Protein AF-0000000069873516 (afdb_homodimer)

Radius of gyration: 24.16 Å; Cα contacts (8 Å, |Δi|>4): 1094; chains: 2; bounding box: 51×78×60 Å

Foldseek 3Di:
DFFQKFKAWQAQDLQLQDPAFQLQFLTKIKIFTDPVNLDQVVCVPVQVFFKKKWKFFPVVAQPVAADQWAQDVLVVRPDIDGPVLDQDQRHRGRIHIHIWTFPDWDQDPPRHIMTMIGRDRDHGGTGTDDMGGDDCVPHPDPVDDNPSVPDDQQFAAEDDDPVQCPVDDPSQVSSSRSSVRSPSDDSPDDDQPDWDWGRTNQWIWIWGDDDRYIYTDDIGGHPPPPPD/DFFQKFKAWQAQDLQLQDPAFQLQFLTKMKIFTDPVNLDQVVCVPVQVFFKKKWKFFPVVAQPVAADQWAQDVLVVRPDIDGPVLDQDQRHRGRIHIHIWTFPDWDQDPPRHIMTMIGRDRDHGGTGTDDMGGDDCVPHPDPVDDNPSVPDDQQFAAEDEDPVQCPVDDPSQVSSSRSSVRSPSDDPPDDDQPDWDWGRTNQWIWIWGDDDRYIYTDDIGGHDPPPPD

Nearest PDB structures (foldseek):
  7btu-assembly1_A  TM=8.740E-01  e=2.688E-20  Pseudomonas aeruginosa
  7btz-assembly1_B  TM=8.803E-01  e=1.638E-19  Pseudomonas aeruginosa
  7btz-assembly1_A  TM=8.691E-01  e=1.224E-19  Pseudomonas aeruginosa
  7bu1-assembly1_A  TM=8.736E-01  e=2.324E-19  Pseudomonas aeruginosa
  7btu-assembly1_B  TM=8.545E-01  e=1.154E-19  Pseudomonas aeruginosa

Secondary structure (DSSP, 8-state):
---SEEEEES-SSSTT--SSTTSSTT-EEEEEE-GGG--GGGGTTGGGBSEEEEEEE-GGGTTS---SEE--GGGTT-S-EEGGGS--S-SSS-EEEEEEEEEEEEEETTTEEEEEEES----TT-EEEEEEE--HHHH--TT--BGGGGSPPP--EEE--HHHHTTS-HHHHHHHHHHHHT--S-TT---TTPPEEEEETTEEEEEEEETTEEEEEEEEE-------/---SEEEEES-SSSTT--SSTTSSTT-EEEEEE-GGG--GGGGTTGGGBSEEEEEEE-GGGTTS---SEE--GGGTT-S-EEGGGS--S-SSS-EEEEEEEEEEEEEETTTEEEEEEES----TT-EEEEEEE--HHHH--TT--BGGGGSPPP--EEE--HHHHTTS-HHHHHHHHHHHHT--S-TT---TTPPEEEEETTEEEEEEEETTEEEEEEEEE---TT--

Structure (mmCIF, N/CA/C/O backbone):
data_AF-0000000069873516-model_v1
#
loop_
_entity.id
_entity.type
_entity.pdbx_description
1 polymer 'TsaA-like domain-containing protein'
#
loop_
_atom_site.group_PDB
_atom_site.id
_atom_site.type_symbol
_atom_site.label_atom_id
_atom_site.label_alt_id
_atom_site.label_comp_id
_atom_site.label_asym_id
_atom_site.label_entity_id
_atom_site.label_seq_id
_atom_site.pdbx_PDB_ins_code
_atom_site.Cartn_x
_atom_site.Cartn_y
_atom_site.Cartn_z
_atom_site.occupancy
_atom_site.B_iso_or_equiv
_atom_site.auth_seq_id
_atom_site.auth_comp_id
_atom_site.auth_asym_id
_atom_site.auth_atom_id
_atom_site.pdbx_PDB_model_num
ATOM 1 N N . MET A 1 1 ? 0.458 7.129 -16.547 1 89.19 1 MET A N 1
ATOM 2 C CA . MET A 1 1 ? 1.347 6.223 -15.836 1 89.19 1 MET A CA 1
ATOM 3 C C . MET A 1 1 ? 1.751 5.043 -16.719 1 89.19 1 MET A C 1
ATOM 5 O O . MET A 1 1 ? 0.967 4.59 -17.547 1 89.19 1 MET A O 1
ATOM 9 N N . GLN A 1 2 ? 2.941 4.578 -16.578 1 93.62 2 GLN A N 1
ATOM 10 C CA . GLN A 1 2 ? 3.461 3.477 -17.375 1 93.62 2 GLN A CA 1
ATOM 11 C C . GLN A 1 2 ? 4.059 2.385 -16.5 1 93.62 2 GLN A C 1
ATOM 13 O O . GLN A 1 2 ? 4.562 2.668 -15.406 1 93.62 2 GLN A O 1
ATOM 18 N N . PRO A 1 3 ? 3.973 1.146 -17 1 97.5 3 PRO A N 1
ATOM 19 C CA . PRO A 1 3 ? 4.613 0.086 -16.219 1 97.5 3 PRO A CA 1
ATOM 20 C C . PRO A 1 3 ? 6.125 0.277 -16.094 1 97.5 3 PRO A C 1
ATOM 22 O O . PRO A 1 3 ? 6.793 0.597 -17.078 1 97.5 3 PRO A O 1
ATOM 25 N N . VAL A 1 4 ? 6.668 0.132 -14.969 1 98.44 4 VAL A N 1
ATOM 26 C CA . VAL A 1 4 ? 8.109 0.237 -14.773 1 98.44 4 VAL A CA 1
ATOM 27 C C . VAL A 1 4 ? 8.742 -1.152 -14.812 1 98.44 4 VAL A C 1
ATOM 29 O O . VAL A 1 4 ? 9.961 -1.284 -14.953 1 98.44 4 VAL A O 1
ATOM 32 N N . ALA A 1 5 ? 7.941 -2.152 -14.617 1 98.69 5 ALA A N 1
ATOM 33 C CA . ALA A 1 5 ? 8.383 -3.543 -14.578 1 98.69 5 ALA A CA 1
ATOM 34 C C . ALA A 1 5 ? 7.234 -4.496 -14.883 1 98.69 5 ALA A C 1
ATOM 36 O O . ALA A 1 5 ? 6.086 -4.066 -15.031 1 98.69 5 ALA A O 1
ATOM 37 N N . ARG A 1 6 ? 7.566 -5.746 -14.992 1 98.31 6 ARG A N 1
ATOM 38 C CA . ARG A 1 6 ? 6.613 -6.848 -15.078 1 98.31 6 ARG A CA 1
ATOM 39 C C . ARG A 1 6 ? 7.055 -8.023 -14.211 1 98.31 6 ARG A C 1
ATOM 41 O O . ARG A 1 6 ? 8.25 -8.227 -13.992 1 98.31 6 ARG A O 1
ATOM 48 N N . VAL A 1 7 ? 6.082 -8.75 -13.781 1 98.06 7 VAL A N 1
ATOM 49 C CA . VAL A 1 7 ? 6.422 -9.906 -12.953 1 98.06 7 VAL A CA 1
ATOM 50 C C . VAL A 1 7 ? 6.191 -11.195 -13.734 1 98.06 7 VAL A C 1
ATOM 52 O O . VAL A 1 7 ? 5.262 -11.281 -14.539 1 98.06 7 VAL A O 1
ATOM 55 N N . SER A 1 8 ? 7.066 -12.109 -13.555 1 97.38 8 SER A N 1
ATOM 56 C CA . SER A 1 8 ? 6.844 -13.516 -13.891 1 97.38 8 SER A CA 1
ATOM 57 C C . SER A 1 8 ? 6.539 -14.336 -12.641 1 97.38 8 SER A C 1
ATOM 59 O O . SER A 1 8 ? 7.355 -14.398 -11.719 1 97.38 8 SER A O 1
ATOM 61 N N . THR A 1 9 ? 5.387 -14.922 -12.555 1 97 9 THR A N 1
ATOM 62 C CA . THR A 1 9 ? 4.977 -15.633 -11.344 1 97 9 THR A CA 1
ATOM 63 C C . THR A 1 9 ? 4.637 -17.094 -11.664 1 97 9 THR A C 1
ATOM 65 O O . THR A 1 9 ? 4.648 -17.5 -12.828 1 97 9 THR A O 1
ATOM 68 N N . CYS A 1 10 ? 4.363 -17.844 -10.648 1 96 10 CYS A N 1
ATOM 69 C CA . CYS A 1 10 ? 4 -19.25 -10.766 1 96 10 CYS A CA 1
ATOM 70 C C . CYS A 1 10 ? 2.529 -19.406 -11.125 1 96 10 CYS A C 1
ATOM 72 O O . CYS A 1 10 ? 2.039 -20.516 -11.289 1 96 10 CYS A O 1
ATOM 74 N N . TYR A 1 11 ? 1.81 -18.266 -11.32 1 96.38 11 TYR A N 1
ATOM 75 C CA . TYR A 1 11 ? 0.386 -18.281 -11.633 1 96.38 11 TYR A CA 1
ATOM 76 C C . TYR A 1 11 ? 0.132 -17.75 -13.039 1 96.38 11 TYR A C 1
ATOM 78 O O . TYR A 1 11 ? 0.018 -16.531 -13.234 1 96.38 11 TYR A O 1
ATOM 86 N N . PRO A 1 12 ? -0.079 -18.578 -14.008 1 93.88 12 PRO A N 1
ATOM 87 C CA . PRO A 1 12 ? -0.317 -18.109 -15.375 1 93.88 12 PRO A CA 1
ATOM 88 C C . PRO A 1 12 ? -1.67 -17.422 -15.539 1 93.88 12 PRO A C 1
ATOM 90 O O . PRO A 1 12 ? -1.857 -16.625 -16.469 1 93.88 12 PRO A O 1
ATOM 93 N N . ASP A 1 13 ? -2.578 -17.781 -14.68 1 90.12 13 ASP A N 1
ATOM 94 C CA . ASP A 1 13 ? -3.887 -17.125 -14.695 1 90.12 13 ASP A CA 1
ATOM 95 C C . ASP A 1 13 ? -4.449 -17 -13.281 1 90.12 13 ASP A C 1
ATOM 97 O O . ASP A 1 13 ? -3.799 -17.375 -12.312 1 90.12 13 ASP A O 1
ATOM 101 N N . LYS A 1 14 ? -5.605 -16.406 -13.234 1 89.69 14 LYS A N 1
ATOM 102 C CA . LYS A 1 14 ? -6.188 -16.047 -11.945 1 89.69 14 LYS A CA 1
ATOM 103 C C . LYS A 1 14 ? -6.66 -17.281 -11.188 1 89.69 14 LYS A C 1
ATOM 105 O O . LYS A 1 14 ? -6.879 -17.234 -9.977 1 89.69 14 LYS A O 1
ATOM 110 N N . PHE A 1 15 ? -6.773 -18.391 -12.008 1 88.5 15 PHE A N 1
ATOM 111 C CA . PHE A 1 15 ? -7.219 -19.625 -11.359 1 88.5 15 PHE A CA 1
ATOM 112 C C . PHE A 1 15 ? -6.113 -20.188 -10.477 1 88.5 15 PHE A C 1
ATOM 114 O O . PHE A 1 15 ? -5.035 -20.531 -10.969 1 88.5 15 PHE A O 1
ATOM 121 N N . GLY A 1 16 ? -6.137 -20.047 -9.211 1 91.12 16 GLY A N 1
ATOM 122 C CA . GLY A 1 16 ? -5.168 -20.562 -8.25 1 91.12 16 GLY A CA 1
ATOM 123 C C . GLY A 1 16 ? -4.438 -19.453 -7.5 1 91.12 16 GLY A C 1
ATOM 124 O O . GLY A 1 16 ? -3.852 -19.703 -6.445 1 91.12 16 GLY A O 1
ATOM 125 N N . ALA A 1 17 ? -4.312 -18.25 -8.242 1 94.38 17 ALA A N 1
ATOM 126 C CA . ALA A 1 17 ? -3.629 -17.141 -7.566 1 94.38 17 ALA A CA 1
ATOM 127 C C . ALA A 1 17 ? -4.312 -16.812 -6.246 1 94.38 17 ALA A C 1
ATOM 129 O O . ALA A 1 17 ? -5.539 -16.703 -6.184 1 94.38 17 ALA A O 1
ATOM 130 N N . PRO A 1 18 ? -3.498 -16.734 -5.184 1 95.5 18 PRO A N 1
ATOM 131 C CA . PRO A 1 18 ? -4.109 -16.375 -3.9 1 95.5 18 PRO A CA 1
ATOM 132 C C . PRO A 1 18 ? -4.801 -15.016 -3.934 1 95.5 18 PRO A C 1
ATOM 134 O O . PRO A 1 18 ? -4.402 -14.133 -4.695 1 95.5 18 PRO A O 1
ATOM 137 N N . ARG A 1 19 ? -5.727 -14.828 -3.094 1 92.69 19 ARG A N 1
ATOM 138 C CA . ARG A 1 19 ? -6.523 -13.609 -3.059 1 92.69 19 ARG A CA 1
ATOM 139 C C . ARG A 1 19 ? -5.746 -12.469 -2.41 1 92.69 19 ARG A C 1
ATOM 141 O O . ARG A 1 19 ? -6.078 -11.297 -2.602 1 92.69 19 ARG A O 1
ATOM 148 N N . GLN A 1 20 ? -4.777 -12.836 -1.62 1 95.19 20 GLN A N 1
ATOM 149 C CA . GLN A 1 20 ? -3.93 -11.859 -0.945 1 95.19 20 GLN A CA 1
ATOM 150 C C . GLN A 1 20 ? -2.475 -12.32 -0.911 1 95.19 20 GLN A C 1
ATOM 152 O O . GLN A 1 20 ? -2.201 -13.516 -0.828 1 95.19 20 GLN A O 1
ATOM 157 N N . SER A 1 21 ? -1.605 -11.352 -0.988 1 97.69 21 SER A N 1
ATOM 158 C CA . SER A 1 21 ? -0.192 -11.672 -0.816 1 97.69 21 SER A CA 1
ATOM 159 C C . SER A 1 21 ? 0.072 -12.289 0.556 1 97.69 21 SER A C 1
ATOM 161 O O . SER A 1 21 ? -0.651 -12.008 1.515 1 97.69 21 SER A O 1
ATOM 163 N N . GLY A 1 22 ? 1.034 -13.164 0.625 1 96.75 22 GLY A N 1
ATOM 164 C CA . GLY A 1 22 ? 1.428 -13.766 1.888 1 96.75 22 GLY A CA 1
ATOM 165 C C . GLY A 1 22 ? 0.67 -15.047 2.201 1 96.75 22 GLY A C 1
ATOM 166 O O . GLY A 1 22 ? 1.095 -15.828 3.051 1 96.75 22 GLY A O 1
ATOM 167 N N . LEU A 1 23 ? -0.497 -15.312 1.565 1 96.62 23 LEU A N 1
ATOM 168 C CA . LEU A 1 23 ? -1.292 -16.5 1.845 1 96.62 23 LEU A CA 1
ATOM 169 C C . LEU A 1 23 ? -0.544 -17.766 1.428 1 96.62 23 LEU A C 1
ATOM 171 O O . LEU A 1 23 ? -0.764 -18.828 1.995 1 96.62 23 LEU A O 1
ATOM 175 N N . VAL A 1 24 ? 0.243 -17.656 0.418 1 97.81 24 VAL A N 1
ATOM 176 C CA . VAL A 1 24 ? 1.123 -18.719 -0.047 1 97.81 24 VAL A CA 1
ATOM 177 C C . VAL A 1 24 ? 2.576 -18.25 0.013 1 97.81 24 VAL A C 1
ATOM 179 O O . VAL A 1 24 ? 3.121 -17.766 -0.982 1 97.81 24 VAL A O 1
ATOM 182 N N . PRO A 1 25 ? 3.213 -18.484 1.081 1 97.56 25 PRO A N 1
ATOM 183 C CA . PRO A 1 25 ? 4.531 -17.891 1.334 1 97.56 25 PRO A CA 1
ATOM 184 C C . PRO A 1 25 ? 5.57 -18.312 0.293 1 97.56 25 PRO A C 1
ATOM 186 O O . PRO A 1 25 ? 6.449 -17.516 -0.056 1 97.56 25 PRO A O 1
ATOM 189 N N . ASP A 1 26 ? 5.418 -19.469 -0.273 1 97.69 26 ASP A N 1
ATOM 190 C CA . ASP A 1 26 ? 6.453 -19.984 -1.165 1 97.69 26 ASP A CA 1
ATOM 191 C C . ASP A 1 26 ? 6.109 -19.703 -2.627 1 97.69 26 ASP A C 1
ATOM 193 O O . ASP A 1 26 ? 6.809 -20.172 -3.533 1 97.69 26 ASP A O 1
ATOM 197 N N . ALA A 1 27 ? 5.02 -18.969 -2.871 1 97.56 27 ALA A N 1
ATOM 198 C CA . ALA A 1 27 ? 4.734 -18.531 -4.234 1 97.56 27 ALA A CA 1
ATOM 199 C C . ALA A 1 27 ? 5.785 -17.547 -4.727 1 97.56 27 ALA A C 1
ATOM 201 O O . ALA A 1 27 ? 5.898 -16.438 -4.195 1 97.56 27 ALA A O 1
ATOM 202 N N . ARG A 1 28 ? 6.469 -17.906 -5.734 1 96.44 28 ARG A N 1
ATOM 203 C CA . ARG A 1 28 ? 7.633 -17.141 -6.168 1 96.44 28 ARG A CA 1
ATOM 204 C C . ARG A 1 28 ? 7.305 -16.266 -7.379 1 96.44 28 ARG A C 1
ATOM 206 O O . ARG A 1 28 ? 6.355 -16.562 -8.109 1 96.44 28 ARG A O 1
ATOM 213 N N . ALA A 1 29 ? 8.109 -15.242 -7.543 1 97.81 29 ALA A N 1
ATOM 214 C CA . ALA A 1 29 ? 8.039 -14.375 -8.719 1 97.81 29 ALA A CA 1
ATOM 215 C C . ALA A 1 29 ? 9.391 -13.727 -9 1 97.81 29 ALA A C 1
ATOM 217 O O . ALA A 1 29 ? 10.234 -13.617 -8.109 1 97.81 29 ALA A O 1
ATOM 218 N N . ARG A 1 30 ? 9.594 -13.438 -10.211 1 98.31 30 ARG A N 1
ATOM 219 C CA . ARG A 1 30 ? 10.672 -12.57 -10.664 1 98.31 30 ARG A CA 1
ATOM 220 C C . ARG A 1 30 ? 10.125 -11.266 -11.242 1 98.31 30 ARG A C 1
ATOM 222 O O . ARG A 1 30 ? 9.227 -11.289 -12.094 1 98.31 30 ARG A O 1
ATOM 229 N N . LEU A 1 31 ? 10.609 -10.203 -10.742 1 98.81 31 LEU A N 1
ATOM 230 C CA . LEU A 1 31 ? 10.227 -8.898 -11.258 1 98.81 31 LEU A CA 1
ATOM 231 C C . LEU A 1 31 ? 11.352 -8.305 -12.109 1 98.81 31 LEU A C 1
ATOM 233 O O . LEU A 1 31 ? 12.461 -8.109 -11.625 1 98.81 31 LEU A O 1
ATOM 237 N N . VAL A 1 32 ? 11.055 -8.055 -13.375 1 98.69 32 VAL A N 1
ATOM 238 C CA . VAL A 1 32 ? 12.031 -7.523 -14.328 1 98.69 32 VAL A CA 1
ATOM 239 C C . VAL A 1 32 ? 11.609 -6.125 -14.766 1 98.69 32 VAL A C 1
ATOM 241 O O . VAL A 1 32 ? 10.469 -5.922 -15.203 1 98.69 32 VAL A O 1
ATOM 244 N N . PHE A 1 33 ? 12.531 -5.191 -14.656 1 98.75 33 PHE A N 1
ATOM 245 C CA . PHE A 1 33 ? 12.242 -3.805 -14.992 1 98.75 33 PHE A CA 1
ATOM 246 C C . PHE A 1 33 ? 12.164 -3.623 -16.5 1 98.75 33 PHE A C 1
ATOM 248 O O . PHE A 1 33 ? 12.891 -4.281 -17.25 1 98.75 33 PHE A O 1
ATOM 255 N N . GLU A 1 34 ? 11.281 -2.76 -16.969 1 98.19 34 GLU A N 1
ATOM 256 C CA . GLU A 1 34 ? 11.273 -2.34 -18.375 1 98.19 34 GLU A CA 1
ATOM 257 C C . GLU A 1 34 ? 12.57 -1.635 -18.75 1 98.19 34 GLU A C 1
ATOM 259 O O . GLU A 1 34 ? 13.219 -1.023 -17.906 1 98.19 34 GLU A O 1
ATOM 264 N N . PRO A 1 35 ? 12.914 -1.622 -19.953 1 97.31 35 PRO A N 1
ATOM 265 C CA . PRO A 1 35 ? 14.234 -1.162 -20.391 1 97.31 35 PRO A CA 1
ATOM 266 C C . PRO A 1 35 ? 14.57 0.235 -19.875 1 97.31 35 PRO A C 1
ATOM 268 O O . PRO A 1 35 ? 15.672 0.458 -19.375 1 97.31 35 PRO A O 1
ATOM 271 N N . PRO A 1 36 ? 13.711 1.243 -19.906 1 96.44 36 PRO A N 1
ATOM 272 C CA . PRO A 1 36 ? 14.078 2.586 -19.453 1 96.44 36 PRO A CA 1
ATOM 273 C C . PRO A 1 36 ? 14.391 2.639 -17.969 1 96.44 36 PRO A C 1
ATOM 275 O O . PRO A 1 36 ? 14.984 3.607 -17.484 1 96.44 36 PRO A O 1
ATOM 278 N N . PHE A 1 37 ? 14.055 1.57 -17.281 1 97.56 37 PHE A N 1
ATOM 279 C CA . PHE A 1 37 ? 14.148 1.637 -15.82 1 97.56 37 PHE A CA 1
ATOM 280 C C . PHE A 1 37 ? 15.156 0.623 -15.289 1 97.56 37 PHE A C 1
ATOM 282 O O . PHE A 1 37 ? 15.219 0.375 -14.086 1 97.56 37 PHE A O 1
ATOM 289 N N . ARG A 1 38 ? 15.875 0.052 -16.203 1 97.38 38 ARG A N 1
ATOM 290 C CA . ARG A 1 38 ? 16.891 -0.929 -15.836 1 97.38 38 ARG A CA 1
ATOM 291 C C . ARG A 1 38 ? 18.156 -0.243 -15.344 1 97.38 38 ARG A C 1
ATOM 293 O O . ARG A 1 38 ? 19.234 -0.431 -15.914 1 97.38 38 ARG A O 1
ATOM 300 N N . HIS A 1 39 ? 18.094 0.495 -14.328 1 96 39 HIS A N 1
ATOM 301 C CA . HIS A 1 39 ? 19.219 1.19 -13.727 1 96 39 HIS A CA 1
ATOM 302 C C . HIS A 1 39 ? 19.609 0.555 -12.398 1 96 39 HIS A C 1
ATOM 304 O O . HIS A 1 39 ? 18.844 0.574 -11.438 1 96 39 HIS A O 1
ATOM 310 N N . PRO A 1 40 ? 20.812 0.064 -12.352 1 96.94 40 PRO A N 1
ATOM 311 C CA . PRO A 1 40 ? 21.219 -0.616 -11.117 1 96.94 40 PRO A CA 1
ATOM 312 C C . PRO A 1 40 ? 21.125 0.282 -9.883 1 96.94 40 PRO A C 1
ATOM 314 O O . PRO A 1 40 ? 20.797 -0.193 -8.797 1 96.94 40 PRO A O 1
ATOM 317 N N . ASP A 1 41 ? 21.375 1.518 -10.07 1 97.31 41 ASP A N 1
ATOM 318 C CA . ASP A 1 41 ? 21.359 2.439 -8.938 1 97.31 41 ASP A CA 1
ATOM 319 C C . ASP A 1 41 ? 19.938 2.646 -8.422 1 97.31 41 ASP A C 1
ATOM 321 O O . ASP A 1 41 ? 19.734 3.145 -7.312 1 97.31 41 ASP A O 1
ATOM 325 N N . ALA A 1 42 ? 18.922 2.361 -9.195 1 98.12 42 ALA A N 1
ATOM 326 C CA . ALA A 1 42 ? 17.531 2.59 -8.805 1 98.12 42 ALA A CA 1
ATOM 327 C C . ALA A 1 42 ? 17.109 1.632 -7.699 1 98.12 42 ALA A C 1
ATOM 329 O O . ALA A 1 42 ? 16.078 1.844 -7.047 1 98.12 42 ALA A O 1
ATOM 330 N N . VAL A 1 43 ? 17.906 0.572 -7.484 1 98.38 43 VAL A N 1
ATOM 331 C CA . VAL A 1 43 ? 17.531 -0.405 -6.465 1 98.38 43 VAL A CA 1
ATOM 332 C C . VAL A 1 43 ? 18.578 -0.402 -5.348 1 98.38 43 VAL A C 1
ATOM 334 O O . VAL A 1 43 ? 18.562 -1.27 -4.473 1 98.38 43 VAL A O 1
ATOM 337 N N . ARG A 1 44 ? 19.469 0.576 -5.41 1 97.12 44 ARG A N 1
ATOM 338 C CA . ARG A 1 44 ? 20.484 0.681 -4.371 1 97.12 44 ARG A CA 1
ATOM 339 C C . ARG A 1 44 ? 19.844 0.794 -2.99 1 97.12 44 ARG A C 1
ATOM 341 O O . ARG A 1 44 ? 19.031 1.689 -2.748 1 97.12 44 ARG A O 1
ATOM 348 N N . GLY A 1 45 ? 20.203 -0.166 -2.072 1 96 45 GLY A N 1
ATOM 349 C CA . GLY A 1 45 ? 19.688 -0.14 -0.712 1 96 45 GLY A CA 1
ATOM 350 C C . GLY A 1 45 ? 18.469 -1.022 -0.52 1 96 45 GLY A C 1
ATOM 351 O O . GLY A 1 45 ? 18.062 -1.29 0.613 1 96 45 GLY A O 1
ATOM 352 N N . LEU A 1 46 ? 17.906 -1.514 -1.572 1 97.38 46 LEU A N 1
ATOM 353 C CA . LEU A 1 46 ? 16.672 -2.293 -1.526 1 97.38 46 LEU A CA 1
ATOM 354 C C . LEU A 1 46 ? 16.891 -3.594 -0.759 1 97.38 46 LEU A C 1
ATOM 356 O O . LEU A 1 46 ? 15.961 -4.098 -0.12 1 97.38 46 LEU A O 1
ATOM 360 N N . GLU A 1 47 ? 18.078 -4.09 -0.747 1 96.31 47 GLU A N 1
ATOM 361 C CA . GLU A 1 47 ? 18.406 -5.359 -0.102 1 96.31 47 GLU A CA 1
ATOM 362 C C . GLU A 1 47 ? 18.25 -5.266 1.414 1 96.31 47 GLU A C 1
ATOM 364 O O . GLU A 1 47 ? 18.188 -6.285 2.102 1 96.31 47 GLU A O 1
ATOM 369 N N . GLY A 1 48 ? 18.25 -4.109 1.929 1 96.06 48 GLY A N 1
ATOM 370 C CA . GLY A 1 48 ? 18.078 -3.926 3.363 1 96.06 48 GLY A CA 1
ATOM 371 C C . GLY A 1 48 ? 16.656 -4.164 3.832 1 96.06 48 GLY A C 1
ATOM 372 O O . GLY A 1 48 ? 16.406 -4.285 5.035 1 96.06 48 GLY A O 1
ATOM 373 N N . PHE A 1 49 ? 15.766 -4.301 2.92 1 98 49 PHE A N 1
ATOM 374 C CA . PHE A 1 49 ? 14.359 -4.504 3.238 1 98 49 PHE A CA 1
ATOM 375 C C . PHE A 1 49 ? 13.945 -5.945 2.975 1 98 49 PHE A C 1
ATOM 377 O O . PHE A 1 49 ? 14.359 -6.539 1.975 1 98 49 PHE A O 1
ATOM 384 N N . SER A 1 50 ? 13.156 -6.453 3.863 1 98.56 50 SER A N 1
ATOM 385 C CA . SER A 1 50 ? 12.719 -7.836 3.693 1 98.56 50 SER A CA 1
ATOM 386 C C . SER A 1 50 ? 11.445 -7.914 2.863 1 98.56 50 SER A C 1
ATOM 388 O O . SER A 1 50 ? 11.117 -8.969 2.309 1 98.56 50 SER A O 1
ATOM 390 N N . HIS A 1 51 ? 10.711 -6.809 2.85 1 98.75 51 HIS A N 1
ATOM 391 C CA . HIS A 1 51 ? 9.438 -6.801 2.131 1 98.75 51 HIS A CA 1
ATOM 392 C C . HIS A 1 51 ? 9.289 -5.535 1.294 1 98.75 51 HIS A C 1
ATOM 394 O O . HIS A 1 51 ? 9.906 -4.508 1.592 1 98.75 51 HIS A O 1
ATOM 400 N N . LEU A 1 52 ? 8.484 -5.637 0.264 1 98.75 52 LEU A N 1
ATOM 401 C CA . LEU A 1 52 ? 8.203 -4.551 -0.666 1 98.75 52 LEU A CA 1
ATOM 402 C C . LEU A 1 52 ? 6.699 -4.41 -0.902 1 98.75 52 LEU A C 1
ATOM 404 O O . LEU A 1 52 ? 5.965 -5.398 -0.842 1 98.75 52 LEU A O 1
ATOM 408 N N . TRP A 1 53 ? 6.336 -3.18 -1.156 1 98.88 53 TRP A N 1
ATOM 409 C CA . TRP A 1 53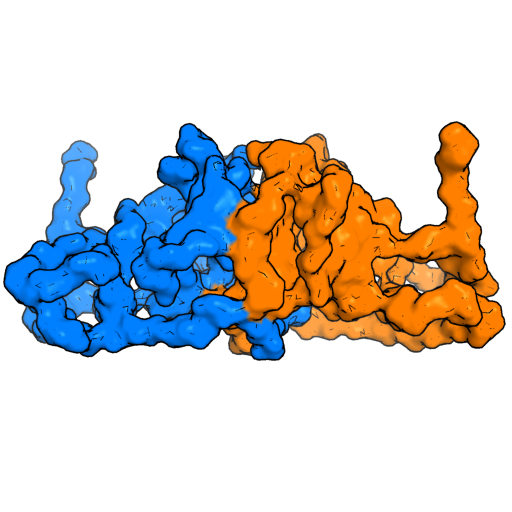 ? 5.035 -2.924 -1.768 1 98.88 53 TRP A CA 1
ATOM 410 C C . TRP A 1 53 ? 5.137 -2.938 -3.289 1 98.88 53 TRP A C 1
ATOM 412 O O . TRP A 1 53 ? 5.992 -2.264 -3.865 1 98.88 53 TRP A O 1
ATOM 422 N N . LEU A 1 54 ? 4.309 -3.682 -3.914 1 98.88 54 LEU A N 1
ATOM 423 C CA . LEU A 1 54 ? 4.09 -3.588 -5.355 1 98.88 54 LEU A CA 1
ATOM 424 C C . LEU A 1 54 ? 2.771 -2.887 -5.66 1 98.88 54 LEU A C 1
ATOM 426 O O . LEU A 1 54 ? 1.719 -3.285 -5.156 1 98.88 54 LEU A O 1
ATOM 430 N N . VAL A 1 55 ? 2.848 -1.813 -6.328 1 98.81 55 VAL A N 1
ATOM 431 C CA . VAL A 1 55 ? 1.679 -1.181 -6.93 1 98.81 55 VAL A CA 1
ATOM 432 C C . VAL A 1 55 ? 1.547 -1.621 -8.391 1 98.81 55 VAL A C 1
ATOM 434 O O . VAL A 1 55 ? 2.463 -1.419 -9.188 1 98.81 55 VAL A O 1
ATOM 437 N N . TRP A 1 56 ? 0.417 -2.201 -8.688 1 98.38 56 TRP A N 1
ATOM 438 C CA . TRP A 1 56 ? 0.347 -2.861 -9.992 1 98.38 56 TRP A CA 1
ATOM 439 C C . TRP A 1 56 ? -1.034 -2.689 -10.617 1 98.38 56 TRP A C 1
ATOM 441 O O . TRP A 1 56 ? -1.934 -2.113 -10 1 98.38 56 TRP A O 1
ATOM 451 N N . VAL A 1 57 ? -1.209 -3.152 -11.859 1 96.81 57 VAL A N 1
ATOM 452 C CA . VAL A 1 57 ? -2.436 -2.916 -12.617 1 96.81 57 VAL A CA 1
ATOM 453 C C . VAL A 1 57 ? -3.145 -4.242 -12.875 1 96.81 57 VAL A C 1
ATOM 455 O O . VAL A 1 57 ? -2.518 -5.219 -13.297 1 96.81 57 VAL A O 1
ATOM 458 N N . PHE A 1 58 ? -4.469 -4.215 -12.57 1 93.69 58 PHE A N 1
ATOM 459 C CA . PHE A 1 58 ? -5.297 -5.316 -13.039 1 93.69 58 PHE A CA 1
ATOM 460 C C . PHE A 1 58 ? -5.43 -5.289 -14.555 1 93.69 58 PHE A C 1
ATOM 462 O O . PHE A 1 58 ? -6.355 -4.676 -15.094 1 93.69 58 PHE A O 1
ATOM 469 N N . SER A 1 59 ? -4.539 -5.949 -15.242 1 83.56 59 SER A N 1
ATOM 470 C CA . SER A 1 59 ? -4.398 -5.809 -16.688 1 83.56 59 SER A CA 1
ATOM 471 C C . SER A 1 59 ? -5.664 -6.25 -17.406 1 83.56 59 SER A C 1
ATOM 473 O O . SER A 1 59 ? -6.004 -5.703 -18.469 1 83.56 59 SER A O 1
ATOM 475 N N . GLU A 1 60 ? -6.355 -7.16 -16.953 1 78.5 60 GLU A N 1
ATOM 476 C CA . GLU A 1 60 ? -7.535 -7.695 -17.625 1 78.5 60 GLU A CA 1
ATOM 477 C C . GLU A 1 60 ? -8.719 -6.746 -17.5 1 78.5 60 GLU A C 1
ATOM 479 O O . GLU A 1 60 ? -9.703 -6.867 -18.234 1 78.5 60 GLU A O 1
ATOM 484 N N . ASN A 1 61 ? -8.625 -5.676 -16.672 1 76.5 61 ASN A N 1
ATOM 485 C CA . ASN A 1 61 ? -9.789 -4.855 -16.359 1 76.5 61 ASN A CA 1
ATOM 486 C C . ASN A 1 61 ? -9.602 -3.414 -16.828 1 76.5 61 ASN A C 1
ATOM 488 O O . ASN A 1 61 ? -10.422 -2.549 -16.531 1 76.5 61 ASN A O 1
ATOM 492 N N . VAL A 1 62 ? -8.617 -3.066 -17.484 1 72.88 62 VAL A N 1
ATOM 493 C CA . VAL A 1 62 ? -8.273 -1.698 -17.859 1 72.88 62 VAL A CA 1
ATOM 494 C C . VAL A 1 62 ? -9.383 -1.107 -18.734 1 72.88 62 VAL A C 1
ATOM 496 O O . VAL A 1 62 ? -9.742 0.062 -18.578 1 72.88 62 VAL A O 1
ATOM 499 N N . ASP A 1 63 ? -10.07 -1.835 -19.469 1 76 63 ASP A N 1
ATOM 500 C CA . ASP A 1 63 ? -11.031 -1.267 -20.406 1 76 63 ASP A CA 1
ATOM 501 C C . ASP A 1 63 ? -12.461 -1.673 -20.062 1 76 63 ASP A C 1
ATOM 503 O O . ASP A 1 63 ? -13.383 -1.467 -20.844 1 76 63 ASP A O 1
ATOM 507 N N . LYS A 1 64 ? -12.695 -2.188 -18.891 1 79.25 64 LYS A N 1
ATOM 508 C CA . LYS A 1 64 ? -14.008 -2.746 -18.594 1 79.25 64 LYS A CA 1
ATOM 509 C C . LYS A 1 64 ? -14.828 -1.794 -17.719 1 79.25 64 LYS A C 1
ATOM 511 O O . LYS A 1 64 ? -15.984 -2.08 -17.391 1 79.25 64 LYS A O 1
ATOM 516 N N . GLY A 1 65 ? -14.336 -0.633 -17.5 1 83.75 65 GLY A N 1
ATOM 517 C CA . GLY A 1 65 ? -15.086 0.265 -16.625 1 83.75 65 GLY A CA 1
ATOM 518 C C . GLY A 1 65 ? -15.031 -0.129 -15.164 1 83.75 65 GLY A C 1
ATOM 519 O O . GLY A 1 65 ? -14.227 -0.982 -14.781 1 83.75 65 GLY A O 1
ATOM 520 N N . TRP A 1 66 ? -15.883 0.617 -14.273 1 90.75 66 TRP A N 1
ATOM 521 C CA . TRP A 1 66 ? -15.898 0.312 -12.852 1 90.75 66 TRP A CA 1
ATOM 522 C C . TRP A 1 66 ? -17.328 0.135 -12.344 1 90.75 66 TRP A C 1
ATOM 524 O O . TRP A 1 66 ? -18.281 0.52 -13.023 1 90.75 66 TRP A O 1
ATOM 534 N N . SER A 1 67 ? -17.547 -0.569 -11.32 1 93.25 67 SER A N 1
ATOM 535 C CA . SER A 1 67 ? -18.797 -0.736 -10.594 1 93.25 67 SER A CA 1
ATOM 536 C C . SER A 1 67 ? -18.672 -0.25 -9.156 1 93.25 67 SER A C 1
ATOM 538 O O . SER A 1 67 ? -17.656 -0.489 -8.5 1 93.25 67 SER A O 1
ATOM 540 N N . PRO A 1 68 ? -19.75 0.406 -8.664 1 96.12 68 PRO A N 1
ATOM 541 C CA . PRO A 1 68 ? -19.672 0.891 -7.285 1 96.12 68 PRO A CA 1
ATOM 542 C C . PRO A 1 68 ? -19.672 -0.241 -6.262 1 96.12 68 PRO A C 1
ATOM 544 O O . PRO A 1 68 ? -19.203 -0.061 -5.137 1 96.12 68 PRO A O 1
ATOM 547 N N . THR A 1 69 ? -20.25 -1.365 -6.723 1 96.81 69 THR A N 1
ATOM 548 C CA . THR A 1 69 ? -20.281 -2.49 -5.797 1 96.81 69 THR A CA 1
ATOM 549 C C . THR A 1 69 ? -19.781 -3.762 -6.469 1 96.81 69 THR A C 1
ATOM 551 O O . THR A 1 69 ? -19.734 -3.848 -7.699 1 96.81 69 THR A O 1
ATOM 554 N N . VAL A 1 70 ? -19.312 -4.645 -5.629 1 93.5 70 VAL A N 1
ATOM 555 C CA . VAL A 1 70 ? -18.844 -5.949 -6.066 1 93.5 70 VAL A CA 1
ATOM 556 C C . VAL A 1 70 ? -19.328 -7.031 -5.109 1 93.5 70 VAL A C 1
ATOM 558 O O . VAL A 1 70 ? -19.766 -6.727 -3.996 1 93.5 70 VAL A O 1
ATOM 561 N N . ARG A 1 71 ? -19.297 -8.211 -5.523 1 89.56 71 ARG A N 1
ATOM 562 C CA . ARG A 1 71 ? -19.656 -9.359 -4.691 1 89.56 71 ARG A CA 1
ATOM 563 C C . ARG A 1 71 ? -18.406 -10.125 -4.266 1 89.56 71 ARG A C 1
ATOM 565 O O . ARG A 1 71 ? -17.922 -10.992 -5 1 89.56 71 ARG A O 1
ATOM 572 N N . PRO A 1 72 ? -17.984 -9.797 -3.062 1 83.06 72 PRO A N 1
ATOM 573 C CA . PRO A 1 72 ? -16.781 -10.523 -2.615 1 83.06 72 PRO A CA 1
ATOM 574 C C . PRO A 1 72 ? -17.047 -12.008 -2.389 1 83.06 72 PRO A C 1
ATOM 576 O O . PRO A 1 72 ? -18.078 -12.375 -1.826 1 83.06 72 PRO A O 1
ATOM 579 N N . PRO A 1 73 ? -16.109 -12.844 -2.775 1 72.88 73 PRO A N 1
ATOM 580 C CA . PRO A 1 73 ? -16.266 -14.289 -2.592 1 72.88 73 PRO A CA 1
ATOM 581 C C . PRO A 1 73 ? -16.375 -14.688 -1.121 1 72.88 73 PRO A C 1
ATOM 583 O O . PRO A 1 73 ? -17.109 -15.617 -0.78 1 72.88 73 PRO A O 1
ATOM 586 N N . ARG A 1 74 ? -15.781 -14 -0.222 1 73 74 ARG A N 1
ATOM 587 C CA . ARG A 1 74 ? -15.742 -14.328 1.199 1 73 74 ARG A CA 1
ATOM 588 C C . ARG A 1 74 ? -17.141 -14.281 1.814 1 73 74 ARG A C 1
ATOM 590 O O . ARG A 1 74 ? -17.375 -14.891 2.859 1 73 74 ARG A O 1
ATOM 597 N N . LEU A 1 75 ? -17.938 -13.547 1.178 1 74.44 75 LEU A N 1
ATOM 598 C CA . LEU A 1 75 ? -19.281 -13.391 1.722 1 74.44 75 LEU A CA 1
ATOM 599 C C . LEU A 1 75 ? -20.281 -14.266 0.966 1 74.44 75 LEU A C 1
ATOM 601 O O . LEU A 1 75 ? -21.484 -14.016 1.017 1 74.44 75 LEU A O 1
ATOM 605 N N . GLY A 1 76 ? -19.859 -15.18 0.311 1 69.81 76 GLY A N 1
ATOM 606 C CA . GLY A 1 76 ? -20.719 -16.141 -0.364 1 69.81 76 GLY A CA 1
ATOM 607 C C . GLY A 1 76 ? -21.406 -15.562 -1.595 1 69.81 76 GLY A C 1
ATOM 608 O O . GLY A 1 76 ? -22.406 -16.094 -2.057 1 69.81 76 GLY A O 1
ATOM 609 N N . GLY A 1 77 ? -20.953 -14.469 -1.993 1 67.12 77 GLY A N 1
ATOM 610 C CA . GLY A 1 77 ? -21.438 -13.867 -3.229 1 67.12 77 GLY A CA 1
ATOM 611 C C . GLY A 1 77 ? -22.828 -13.273 -3.102 1 67.12 77 GLY A C 1
ATOM 612 O O . GLY A 1 77 ? -23.391 -12.773 -4.082 1 67.12 77 GLY A O 1
ATOM 613 N N . ASN A 1 78 ? -23.344 -13.211 -2.025 1 78.5 78 ASN A N 1
ATOM 614 C CA . ASN A 1 78 ? -24.719 -12.75 -1.9 1 78.5 78 ASN A CA 1
ATOM 615 C C . ASN A 1 78 ? -24.797 -11.312 -1.377 1 78.5 78 ASN A C 1
ATOM 617 O O . ASN A 1 78 ? -25.812 -10.641 -1.531 1 78.5 78 ASN A O 1
ATOM 621 N N . VAL A 1 79 ? -23.781 -10.914 -0.865 1 87.81 79 VAL A N 1
ATOM 622 C CA . VAL A 1 79 ? -23.75 -9.562 -0.313 1 87.81 79 VAL A CA 1
ATOM 623 C C . VAL A 1 79 ? -22.844 -8.68 -1.164 1 87.81 79 VAL A C 1
ATOM 625 O O . VAL A 1 79 ? -21.75 -9.094 -1.558 1 87.81 79 VAL A O 1
ATOM 628 N N . ARG A 1 80 ? -23.359 -7.551 -1.562 1 93.56 80 ARG A N 1
ATOM 629 C CA . ARG A 1 80 ? -22.578 -6.594 -2.342 1 93.56 80 ARG A CA 1
ATOM 630 C C . ARG A 1 80 ? -21.875 -5.582 -1.435 1 93.56 80 ARG A C 1
ATOM 632 O O . ARG A 1 80 ? -22.5 -5.031 -0.524 1 93.56 80 ARG A O 1
ATOM 639 N N . MET A 1 81 ? -20.688 -5.414 -1.635 1 95.81 81 MET A N 1
ATOM 640 C CA . MET A 1 81 ? -19.875 -4.445 -0.895 1 95.81 81 MET A CA 1
ATOM 641 C C . MET A 1 81 ? -19.344 -3.361 -1.822 1 95.81 81 MET A C 1
ATOM 643 O O . MET A 1 81 ? -19.234 -3.568 -3.033 1 95.81 81 MET A O 1
ATOM 647 N N . GLY A 1 82 ? -19.047 -2.209 -1.283 1 97.56 82 GLY A N 1
ATOM 648 C CA . GLY A 1 82 ? -18.5 -1.124 -2.08 1 97.56 82 GLY A CA 1
ATOM 649 C C . GLY A 1 82 ? -17.109 -1.432 -2.633 1 97.56 82 GLY A C 1
ATOM 650 O O . GLY A 1 82 ? -16.297 -2.068 -1.964 1 97.56 82 GLY A O 1
ATOM 651 N N . VAL A 1 83 ? -16.891 -0.909 -3.812 1 97.69 83 VAL A N 1
ATOM 652 C CA . VAL A 1 83 ? -15.617 -1.174 -4.484 1 97.69 83 VAL A CA 1
ATOM 653 C C . VAL A 1 83 ? -14.461 -0.646 -3.635 1 97.69 83 VAL A C 1
ATOM 655 O O . VAL A 1 83 ? -13.391 -1.26 -3.578 1 97.69 83 VAL A O 1
ATOM 658 N N . PHE A 1 84 ? -14.633 0.444 -2.84 1 98.25 84 PHE A N 1
ATOM 659 C CA . PHE A 1 84 ? -13.562 1.029 -2.041 1 98.25 84 PHE A CA 1
ATOM 660 C C . PHE A 1 84 ? -13.469 0.342 -0.685 1 98.25 84 PHE A C 1
ATOM 662 O O . PHE A 1 84 ? -12.523 0.59 0.075 1 98.25 84 PHE A O 1
ATOM 669 N N . ALA A 1 85 ? -14.438 -0.546 -0.394 1 97.19 85 ALA A N 1
ATOM 670 C CA . ALA A 1 85 ? -14.367 -1.384 0.801 1 97.19 85 ALA A CA 1
ATOM 671 C C . ALA A 1 85 ? -13.828 -2.771 0.467 1 97.19 85 ALA A C 1
ATOM 673 O O . ALA A 1 85 ? -13.891 -3.686 1.293 1 97.19 85 ALA A O 1
ATOM 674 N N . THR A 1 86 ? -13.344 -2.92 -0.728 1 96.5 86 THR A N 1
ATOM 675 C CA . THR A 1 86 ? -12.797 -4.195 -1.185 1 96.5 86 THR A CA 1
ATOM 676 C C . THR A 1 86 ? -11.469 -3.99 -1.905 1 96.5 86 THR A C 1
ATOM 678 O O . THR A 1 86 ? -11 -2.857 -2.043 1 96.5 86 THR A O 1
ATOM 681 N N . ARG A 1 87 ? -10.883 -5.074 -2.299 1 96.25 87 ARG A N 1
ATOM 682 C CA . ARG A 1 87 ? -9.688 -5.043 -3.139 1 96.25 87 ARG A CA 1
ATOM 683 C C . ARG A 1 87 ? -9.961 -5.668 -4.504 1 96.25 87 ARG A C 1
ATOM 685 O O . ARG A 1 87 ? -9.055 -6.219 -5.133 1 96.25 87 ARG A O 1
ATOM 692 N N . ALA A 1 88 ? -11.219 -5.559 -4.918 1 92.88 88 ALA A N 1
ATOM 693 C CA . ALA A 1 88 ? -11.68 -6.133 -6.176 1 92.88 88 ALA A CA 1
ATOM 694 C C . ALA A 1 88 ? -11.062 -5.41 -7.371 1 92.88 88 ALA A C 1
ATOM 696 O O . ALA A 1 88 ? -10.734 -4.227 -7.285 1 92.88 88 ALA A O 1
ATOM 697 N N . PRO A 1 89 ? -11.016 -6.082 -8.523 1 93.31 89 PRO A N 1
ATOM 698 C CA . PRO A 1 89 ? -10.305 -5.527 -9.68 1 93.31 89 PRO A CA 1
ATOM 699 C C . PRO A 1 89 ? -11.133 -4.5 -10.445 1 93.31 89 PRO A C 1
ATOM 701 O O . PRO A 1 89 ? -10.578 -3.699 -11.203 1 93.31 89 PRO A O 1
ATOM 704 N N . PHE A 1 90 ? -12.414 -4.484 -10.367 1 93.19 90 PHE A N 1
ATOM 705 C CA . PHE A 1 90 ? -13.266 -3.592 -11.141 1 93.19 90 PHE A CA 1
ATOM 706 C C . PHE A 1 90 ? -13.43 -2.25 -10.438 1 93.19 90 PHE A C 1
ATOM 708 O O . PHE A 1 90 ? -14.492 -1.958 -9.891 1 93.19 90 PHE A O 1
ATOM 715 N N . ARG A 1 91 ? -12.477 -1.441 -10.602 1 95.94 91 ARG A N 1
ATOM 716 C CA . ARG A 1 91 ? -12.383 -0.159 -9.914 1 95.94 91 ARG A CA 1
ATOM 717 C C . ARG A 1 91 ? -12.133 0.976 -10.898 1 95.94 91 ARG A C 1
ATOM 719 O O . ARG A 1 91 ? -11.75 0.734 -12.047 1 95.94 91 ARG A O 1
ATOM 726 N N . PRO A 1 92 ? -12.398 2.279 -10.445 1 95.94 92 PRO A N 1
ATOM 727 C CA . PRO A 1 92 ? -12.156 3.4 -11.359 1 95.94 92 PRO A CA 1
ATOM 728 C C . PRO A 1 92 ? -10.75 3.377 -11.953 1 95.94 92 PRO A C 1
ATOM 730 O O . PRO A 1 92 ? -10.586 3.594 -13.156 1 95.94 92 PRO A O 1
ATOM 733 N N . ASN A 1 93 ? -9.734 3.227 -11.125 1 96.5 93 ASN A N 1
ATOM 734 C CA . ASN A 1 93 ? -8.375 2.879 -11.531 1 96.5 93 ASN A CA 1
ATOM 735 C C . ASN A 1 93 ? -8.016 1.457 -11.117 1 96.5 93 ASN A C 1
ATOM 737 O O . ASN A 1 93 ? -7.945 1.154 -9.922 1 96.5 93 ASN A O 1
ATOM 741 N N . PRO A 1 94 ? -7.824 0.562 -12.062 1 95.94 94 PRO A N 1
ATOM 742 C CA . PRO A 1 94 ? -7.629 -0.85 -11.727 1 95.94 94 PRO A CA 1
ATOM 743 C C . PRO A 1 94 ? -6.25 -1.129 -11.133 1 95.94 94 PRO A C 1
ATOM 745 O O . PRO A 1 94 ? -5.492 -1.937 -11.672 1 95.94 94 PRO A O 1
ATOM 748 N N . ILE A 1 95 ? -5.98 -0.505 -9.977 1 97.38 95 ILE A N 1
ATOM 749 C CA . ILE A 1 95 ? -4.699 -0.597 -9.281 1 97.38 95 ILE A CA 1
ATOM 750 C C . ILE A 1 95 ? -4.77 -1.689 -8.219 1 97.38 95 ILE A C 1
ATOM 752 O O . ILE A 1 95 ? -5.766 -1.809 -7.504 1 97.38 95 ILE A O 1
ATOM 756 N N . GLY A 1 96 ? -3.781 -2.527 -8.211 1 97.81 96 GLY A N 1
ATOM 757 C CA . GLY A 1 96 ? -3.592 -3.492 -7.141 1 97.81 96 GLY A CA 1
ATOM 758 C C . GLY A 1 96 ? -2.453 -3.129 -6.207 1 97.81 96 GLY A C 1
ATOM 759 O O . GLY A 1 96 ? -1.607 -2.299 -6.543 1 97.81 96 GLY A O 1
ATOM 760 N N . LEU A 1 97 ? -2.482 -3.662 -5.062 1 98.69 97 LEU A N 1
ATOM 761 C CA . LEU A 1 97 ? -1.484 -3.439 -4.02 1 98.69 97 LEU A CA 1
ATOM 762 C C . LEU A 1 97 ? -1.129 -4.746 -3.32 1 98.69 97 LEU A C 1
ATOM 764 O O . LEU A 1 97 ? -2.014 -5.461 -2.844 1 98.69 97 LEU A O 1
ATOM 768 N N . SER A 1 98 ? 0.166 -5.113 -3.271 1 98.75 98 SER A N 1
ATOM 769 C CA . SER A 1 98 ? 0.603 -6.348 -2.623 1 98.75 98 SER A CA 1
ATOM 770 C C . SER A 1 98 ? 1.882 -6.125 -1.822 1 98.75 98 SER A C 1
ATOM 772 O O . SER A 1 98 ? 2.848 -5.551 -2.33 1 98.75 98 SER A O 1
ATOM 774 N N . ALA A 1 99 ? 1.897 -6.52 -0.593 1 98.81 99 ALA A N 1
ATOM 775 C CA . ALA A 1 99 ? 3.135 -6.637 0.174 1 98.81 99 ALA A CA 1
ATOM 776 C C . ALA A 1 99 ? 3.77 -8.016 -0.014 1 98.81 99 ALA A C 1
ATOM 778 O O . ALA A 1 99 ? 3.152 -9.031 0.298 1 98.81 99 ALA A O 1
ATOM 779 N N . VAL A 1 100 ? 5.008 -8.039 -0.522 1 98.81 100 VAL A N 1
ATOM 780 C CA . VAL A 1 100 ? 5.645 -9.312 -0.848 1 98.81 100 VAL A CA 1
ATOM 781 C C . VAL A 1 100 ? 7.031 -9.375 -0.213 1 98.81 100 VAL A C 1
ATOM 783 O O . VAL A 1 100 ? 7.59 -8.344 0.17 1 98.81 100 VAL A O 1
ATOM 786 N N . ARG A 1 101 ? 7.535 -10.555 -0.081 1 98.69 101 ARG A N 1
ATOM 787 C CA . ARG A 1 101 ? 8.883 -10.734 0.452 1 98.69 101 ARG A CA 1
ATOM 788 C C . ARG A 1 101 ? 9.93 -10.586 -0.644 1 98.69 101 ARG A C 1
ATOM 790 O O . ARG A 1 101 ? 9.75 -11.086 -1.756 1 98.69 101 ARG A O 1
ATOM 797 N N . LEU A 1 102 ? 10.938 -9.82 -0.377 1 98.75 102 LEU A N 1
ATOM 798 C CA . LEU A 1 102 ? 12.117 -9.734 -1.239 1 98.75 102 LEU A CA 1
ATOM 799 C C . LEU A 1 102 ? 13.156 -10.781 -0.857 1 98.75 102 LEU A C 1
ATOM 801 O O . LEU A 1 102 ? 13.773 -10.688 0.205 1 98.75 102 LEU A O 1
ATOM 805 N N . GLU A 1 103 ? 13.305 -11.719 -1.712 1 98.31 103 GLU A N 1
ATOM 806 C CA . GLU A 1 103 ? 14.281 -12.766 -1.434 1 98.31 103 GLU A CA 1
ATOM 807 C C . GLU A 1 103 ? 15.695 -12.297 -1.759 1 98.31 103 GLU A C 1
ATOM 809 O O . GLU A 1 103 ? 16.625 -12.539 -0.988 1 98.31 103 GLU A O 1
ATOM 814 N N . ARG A 1 104 ? 15.82 -11.648 -2.883 1 98.12 104 ARG A N 1
ATOM 815 C CA . ARG A 1 104 ? 17.125 -11.125 -3.262 1 98.12 104 ARG A CA 1
ATOM 816 C C . ARG A 1 104 ? 17.016 -10.164 -4.445 1 98.12 104 ARG A C 1
ATOM 818 O O . ARG A 1 104 ? 16.047 -10.219 -5.199 1 98.12 104 ARG A O 1
ATOM 825 N N . VAL A 1 105 ? 18 -9.336 -4.559 1 98.44 105 VAL A N 1
ATOM 826 C CA . VAL A 1 105 ? 18.219 -8.477 -5.719 1 98.44 105 VAL A CA 1
ATOM 827 C C . VAL A 1 105 ? 19.359 -9.023 -6.57 1 98.44 105 VAL A C 1
ATOM 829 O O . VAL A 1 105 ? 20.453 -9.273 -6.062 1 98.44 105 VAL A O 1
ATOM 832 N N . GLU A 1 106 ? 19.047 -9.273 -7.797 1 98.19 106 GLU A N 1
ATOM 833 C CA . GLU A 1 106 ? 20.047 -9.75 -8.742 1 98.19 106 GLU A CA 1
ATOM 834 C C . GLU A 1 106 ? 20.344 -8.688 -9.797 1 98.19 106 GLU A C 1
ATOM 836 O O . GLU A 1 106 ? 19.438 -8.102 -10.383 1 98.19 106 GLU A O 1
ATOM 841 N N . LEU A 1 107 ? 21.641 -8.406 -9.977 1 97.38 107 LEU A N 1
ATOM 842 C CA . LEU A 1 107 ? 22.047 -7.57 -11.102 1 97.38 107 LEU A CA 1
ATOM 843 C C . LEU A 1 107 ? 22.375 -8.43 -12.32 1 97.38 107 LEU A C 1
ATOM 845 O O . LEU A 1 107 ? 23.547 -8.805 -12.516 1 97.38 107 LEU A O 1
ATOM 849 N N . HIS A 1 108 ? 21.406 -8.625 -13.133 1 95.69 108 HIS A N 1
ATOM 850 C CA . HIS A 1 108 ? 21.547 -9.469 -14.305 1 95.69 108 HIS A CA 1
ATOM 851 C C . HIS A 1 108 ? 22.25 -8.727 -15.438 1 95.69 108 HIS A C 1
ATOM 853 O O . HIS A 1 108 ? 21.969 -7.555 -15.688 1 95.69 108 HIS A O 1
ATOM 859 N N . PRO A 1 109 ? 23.125 -9.32 -16.109 1 93.25 109 PRO A N 1
ATOM 860 C CA . PRO A 1 109 ? 23.906 -8.656 -17.141 1 93.25 109 PRO A CA 1
ATOM 861 C C . PRO A 1 109 ? 23.047 -8.125 -18.281 1 93.25 109 PRO A C 1
ATOM 863 O O . PRO A 1 109 ? 23.344 -7.059 -18.844 1 93.25 109 PRO A O 1
ATOM 866 N N . LEU A 1 110 ? 21.984 -8.75 -18.594 1 92.12 110 LEU A N 1
ATOM 867 C CA . LEU A 1 110 ? 21.156 -8.375 -19.734 1 92.12 110 LEU A CA 1
ATOM 868 C C . LEU A 1 110 ? 19.906 -7.629 -19.281 1 92.12 110 LEU A C 1
ATOM 870 O O . LEU A 1 110 ? 19.531 -6.617 -19.875 1 92.12 110 LEU A O 1
ATOM 874 N N . ASP A 1 111 ? 19.281 -8.047 -18.188 1 93 111 ASP A N 1
ATOM 875 C CA . ASP A 1 111 ? 17.984 -7.531 -17.781 1 93 111 ASP A CA 1
ATOM 876 C C . ASP A 1 111 ? 18.125 -6.438 -16.719 1 93 111 ASP A C 1
ATOM 878 O O . ASP A 1 111 ? 17.125 -5.871 -16.266 1 93 111 ASP A O 1
ATOM 882 N N . GLY A 1 112 ? 19.391 -6.164 -16.375 1 96.44 112 GLY A N 1
ATOM 883 C CA . GLY A 1 112 ? 19.547 -5.23 -15.273 1 96.44 112 GLY A CA 1
ATOM 884 C C . GLY A 1 112 ? 19.125 -5.805 -13.93 1 96.44 112 GLY A C 1
ATOM 885 O O . GLY A 1 112 ? 19.312 -6.996 -13.672 1 96.44 112 GLY A O 1
ATOM 886 N N . PRO A 1 113 ? 18.625 -4.953 -13.055 1 98.12 113 PRO A N 1
ATOM 887 C CA . PRO A 1 113 ? 18.172 -5.48 -11.766 1 98.12 113 PRO A CA 1
ATOM 888 C C . PRO A 1 113 ? 16.953 -6.391 -11.898 1 98.12 113 PRO A C 1
ATOM 890 O O . PRO A 1 113 ? 16.031 -6.086 -12.656 1 98.12 113 PRO A O 1
ATOM 893 N N . VAL A 1 114 ? 17.016 -7.457 -11.266 1 98.69 114 VAL A N 1
ATOM 894 C CA . VAL A 1 114 ? 15.914 -8.406 -11.164 1 98.69 114 VAL A CA 1
ATOM 895 C C . VAL A 1 114 ? 15.602 -8.672 -9.688 1 98.69 114 VAL A C 1
ATOM 897 O O . VAL A 1 114 ? 16.5 -8.977 -8.898 1 98.69 114 VAL A O 1
ATOM 900 N N . LEU A 1 115 ? 14.383 -8.484 -9.312 1 98.88 115 LEU A N 1
ATOM 901 C CA . LEU A 1 115 ? 13.961 -8.766 -7.945 1 98.88 115 LEU A CA 1
ATOM 902 C C . LEU A 1 115 ? 13.344 -10.156 -7.844 1 98.88 115 LEU A C 1
ATOM 904 O O . LEU A 1 115 ? 12.43 -10.492 -8.602 1 98.88 115 LEU A O 1
ATOM 908 N N . HIS A 1 116 ? 13.883 -10.984 -7.004 1 98.75 116 HIS A N 1
ATOM 909 C CA . HIS A 1 116 ? 13.297 -12.281 -6.676 1 98.75 116 HIS A CA 1
ATOM 910 C C . HIS A 1 116 ? 12.375 -12.172 -5.465 1 98.75 116 HIS A C 1
ATOM 912 O O . HIS A 1 116 ? 12.797 -11.758 -4.387 1 98.75 116 HIS A O 1
ATOM 918 N N . LEU A 1 117 ? 11.156 -12.594 -5.68 1 98.75 117 LEU A N 1
ATOM 919 C CA . LEU A 1 117 ? 10.117 -12.344 -4.691 1 98.75 117 LEU A CA 1
ATOM 920 C C . LEU A 1 117 ? 9.438 -13.641 -4.27 1 98.75 117 LEU A C 1
ATOM 922 O O . LEU A 1 117 ? 9.5 -14.641 -4.992 1 98.75 117 LEU A O 1
ATOM 926 N N . SER A 1 118 ? 8.773 -13.602 -3.082 1 98.44 118 SER A N 1
ATOM 927 C CA . SER A 1 118 ? 7.906 -14.695 -2.639 1 98.44 118 SER A CA 1
ATOM 928 C C . SER A 1 118 ? 6.656 -14.164 -1.943 1 98.44 118 SER A C 1
ATOM 930 O O . SER A 1 118 ? 6.547 -12.961 -1.687 1 98.44 118 SER A O 1
ATOM 932 N N . GLY A 1 119 ? 5.719 -15.055 -1.79 1 98.25 119 GLY A N 1
ATOM 933 C CA . GLY A 1 119 ? 4.449 -14.664 -1.195 1 98.25 119 GLY A CA 1
ATOM 934 C C . GLY A 1 119 ? 3.584 -13.836 -2.127 1 98.25 119 GLY A C 1
ATOM 935 O O . GLY A 1 119 ? 2.783 -13.016 -1.674 1 98.25 119 GLY A O 1
ATOM 936 N N . VAL A 1 120 ? 3.713 -14.023 -3.387 1 98.31 120 VAL A N 1
ATOM 937 C CA . VAL A 1 120 ? 3.062 -13.156 -4.367 1 98.31 120 VAL A CA 1
ATOM 938 C C . VAL A 1 120 ? 1.624 -13.617 -4.59 1 98.31 120 VAL A C 1
ATOM 940 O O . VAL A 1 120 ? 1.305 -14.797 -4.391 1 98.31 120 VAL A O 1
ATOM 943 N N . ASP A 1 121 ? 0.777 -12.68 -5.012 1 97.69 121 ASP A N 1
ATOM 944 C CA . ASP A 1 121 ? -0.622 -12.93 -5.344 1 97.69 121 ASP A CA 1
ATOM 945 C C . ASP A 1 121 ? -0.957 -12.414 -6.742 1 97.69 121 ASP A C 1
ATOM 947 O O . ASP A 1 121 ? -2.109 -12.086 -7.027 1 97.69 121 ASP A O 1
ATOM 951 N N . LEU A 1 122 ? 0.002 -12.297 -7.582 1 96.75 122 LEU A N 1
ATOM 952 C CA . LEU A 1 122 ? -0.156 -11.703 -8.906 1 96.75 122 LEU A CA 1
ATOM 953 C C . LEU A 1 122 ? -0.104 -12.773 -9.992 1 96.75 122 LEU A C 1
ATOM 955 O O . LEU A 1 122 ? 0.671 -13.727 -9.891 1 96.75 122 LEU A O 1
ATOM 959 N N . VAL A 1 123 ? -0.828 -12.516 -11.031 1 96.31 123 VAL A N 1
ATOM 960 C CA . VAL A 1 123 ? -0.776 -13.383 -12.203 1 96.31 123 VAL A CA 1
ATOM 961 C C . VAL A 1 123 ? 0.47 -13.055 -13.031 1 96.31 123 VAL A C 1
ATOM 963 O O . VAL A 1 123 ? 0.96 -11.93 -13.008 1 96.31 123 VAL A O 1
ATOM 966 N N . ASP A 1 124 ? 0.904 -14.039 -13.719 1 96.56 124 ASP A N 1
ATOM 967 C CA . ASP A 1 124 ? 2.07 -13.898 -14.578 1 96.56 124 ASP A CA 1
ATOM 968 C C . ASP A 1 124 ? 1.862 -12.789 -15.609 1 96.56 124 ASP A C 1
ATOM 970 O O . ASP A 1 124 ? 0.776 -12.656 -16.172 1 96.56 124 ASP A O 1
ATOM 974 N N . GLY A 1 125 ? 2.9 -11.961 -15.797 1 96.88 125 GLY A N 1
ATOM 975 C CA . GLY A 1 125 ? 2.846 -10.898 -16.781 1 96.88 125 GLY A CA 1
ATOM 976 C C . GLY A 1 125 ? 2.266 -9.609 -16.25 1 96.88 125 GLY A C 1
ATOM 977 O O . GLY A 1 125 ? 2.209 -8.602 -16.953 1 96.88 125 GLY A O 1
ATOM 978 N N . THR A 1 126 ? 1.868 -9.539 -15 1 97.62 126 THR A N 1
ATOM 979 C CA . THR A 1 126 ? 1.223 -8.367 -14.414 1 97.62 126 THR A CA 1
ATOM 980 C C . THR A 1 126 ? 2.143 -7.152 -14.484 1 97.62 126 THR A C 1
ATOM 982 O O . THR A 1 126 ? 3.307 -7.223 -14.086 1 97.62 126 THR A O 1
ATOM 985 N N . PRO A 1 127 ? 1.655 -6.043 -15.023 1 98.06 127 PRO A N 1
ATOM 986 C CA . PRO A 1 127 ? 2.451 -4.816 -15.039 1 98.06 127 PRO A CA 1
ATOM 987 C C . PRO A 1 127 ? 2.566 -4.168 -13.664 1 98.06 127 PRO A C 1
ATOM 989 O O . PRO A 1 127 ? 1.582 -4.109 -12.922 1 98.06 127 PRO A O 1
ATOM 992 N N . ILE A 1 128 ? 3.738 -3.699 -13.336 1 98.69 128 ILE A N 1
ATOM 993 C CA . ILE A 1 128 ? 4.023 -3.021 -12.078 1 98.69 128 ILE A CA 1
ATOM 994 C C . ILE A 1 128 ? 4.184 -1.523 -12.328 1 98.69 128 ILE A C 1
ATOM 996 O O . ILE A 1 128 ? 4.926 -1.111 -13.219 1 98.69 128 ILE A O 1
ATOM 1000 N N . LEU A 1 129 ? 3.482 -0.745 -11.531 1 98.38 129 LEU A N 1
ATOM 1001 C CA . LEU A 1 129 ? 3.553 0.705 -11.672 1 98.38 129 LEU A CA 1
ATOM 1002 C C . LEU A 1 129 ? 4.641 1.288 -10.781 1 98.38 129 LEU A C 1
ATOM 1004 O O . LEU A 1 129 ? 5.254 2.301 -11.117 1 98.38 129 LEU A O 1
ATOM 1008 N N . ASP A 1 130 ? 4.801 0.692 -9.672 1 98.56 130 ASP A N 1
ATOM 1009 C CA . ASP A 1 130 ? 5.77 1.211 -8.711 1 98.56 130 ASP A CA 1
ATOM 1010 C C . ASP A 1 130 ? 6.16 0.142 -7.695 1 98.56 130 ASP A C 1
ATOM 1012 O O . ASP A 1 130 ? 5.434 -0.834 -7.504 1 98.56 130 ASP A O 1
ATOM 1016 N N . ILE A 1 131 ? 7.312 0.31 -7.078 1 98.81 131 ILE A N 1
ATOM 1017 C CA . ILE A 1 131 ? 7.859 -0.506 -6 1 98.81 131 ILE A CA 1
ATOM 1018 C C . ILE A 1 131 ? 8.281 0.39 -4.84 1 98.81 131 ILE A C 1
ATOM 1020 O O . ILE A 1 131 ? 8.953 1.405 -5.039 1 98.81 131 ILE A O 1
ATOM 1024 N N . LYS A 1 132 ? 7.867 0.047 -3.652 1 98.5 132 LYS A N 1
ATOM 1025 C CA . LYS A 1 132 ? 8.258 0.769 -2.445 1 98.5 132 LYS A CA 1
ATOM 1026 C C . LYS A 1 132 ? 8.703 -0.194 -1.348 1 98.5 132 LYS A C 1
ATOM 1028 O O . LYS A 1 132 ? 8.156 -1.295 -1.226 1 98.5 132 LYS A O 1
ATOM 1033 N N . PRO A 1 133 ? 9.68 0.244 -0.618 1 98.12 133 PRO A N 1
ATOM 1034 C CA . PRO A 1 133 ? 10 -0.593 0.541 1 98.12 133 PRO A CA 1
ATOM 1035 C C . PRO A 1 133 ? 8.875 -0.623 1.574 1 98.12 133 PRO A C 1
ATOM 1037 O O . PRO A 1 133 ? 8.148 0.359 1.723 1 98.12 133 PRO A O 1
ATOM 1040 N N . TYR A 1 134 ? 8.664 -1.784 2.188 1 98.56 134 TYR A N 1
ATOM 1041 C CA . TYR A 1 134 ? 7.789 -1.896 3.348 1 98.56 134 TYR A CA 1
ATOM 1042 C C . TYR A 1 134 ? 8.438 -1.279 4.582 1 98.56 134 TYR A C 1
ATOM 1044 O O . TYR A 1 134 ? 9.539 -1.675 4.977 1 98.56 134 TYR A O 1
ATOM 1052 N N . VAL A 1 135 ? 7.809 -0.338 5.16 1 96.5 135 VAL A N 1
ATOM 1053 C CA . VAL A 1 135 ? 8.297 0.35 6.352 1 96.5 135 VAL A CA 1
ATOM 1054 C C . VAL A 1 135 ? 7.387 0.05 7.535 1 96.5 135 VAL A C 1
ATOM 1056 O O . VAL A 1 135 ? 6.312 0.642 7.664 1 96.5 135 VAL A O 1
ATOM 1059 N N . PRO A 1 136 ? 7.809 -0.833 8.422 1 96.38 136 PRO A N 1
ATOM 1060 C CA . PRO A 1 136 ? 6.938 -1.3 9.5 1 96.38 136 PRO A CA 1
ATOM 1061 C C . PRO A 1 136 ? 6.32 -0.153 10.297 1 96.38 136 PRO A C 1
ATOM 1063 O O . PRO A 1 136 ? 5.133 -0.2 10.633 1 96.38 136 PRO A O 1
ATOM 1066 N N . LEU A 1 137 ? 7.031 0.879 10.547 1 94.06 137 LEU A N 1
ATOM 1067 C CA . LEU A 1 137 ? 6.547 2.01 11.328 1 94.06 137 LEU A CA 1
ATOM 1068 C C . LEU A 1 137 ? 5.25 2.561 10.75 1 94.06 137 LEU A C 1
ATOM 1070 O O . LEU A 1 137 ? 4.348 2.949 11.5 1 94.06 137 LEU A O 1
ATOM 1074 N N . ALA A 1 138 ? 5.148 2.572 9.492 1 96.19 138 ALA A N 1
ATOM 1075 C CA . ALA A 1 138 ? 4.008 3.189 8.828 1 96.19 138 ALA A CA 1
ATOM 1076 C C . ALA A 1 138 ? 3.027 2.133 8.328 1 96.19 138 ALA A C 1
ATOM 1078 O O . ALA A 1 138 ? 1.83 2.398 8.195 1 96.19 138 ALA A O 1
ATOM 1079 N N . ASP A 1 139 ? 3.51 0.942 8.109 1 98.06 139 ASP A N 1
ATOM 1080 C CA . ASP A 1 139 ? 2.738 -0.021 7.328 1 98.06 139 ASP A CA 1
ATOM 1081 C C . ASP A 1 139 ? 2.16 -1.115 8.219 1 98.06 139 ASP A C 1
ATOM 1083 O O . ASP A 1 139 ? 1.144 -1.727 7.883 1 98.06 139 ASP A O 1
ATOM 1087 N N . CYS A 1 140 ? 2.855 -1.433 9.328 1 98.25 140 CYS A N 1
ATOM 1088 C CA . CYS A 1 140 ? 2.422 -2.498 10.227 1 98.25 140 CYS A CA 1
ATOM 1089 C C . CYS A 1 140 ? 1.488 -1.957 11.297 1 98.25 140 CYS A C 1
ATOM 1091 O O . CYS A 1 140 ? 1.92 -1.223 12.188 1 98.25 140 CYS A O 1
ATOM 1093 N N . ILE A 1 141 ? 0.25 -2.314 11.25 1 98.25 141 ILE A N 1
ATOM 1094 C CA . ILE A 1 141 ? -0.76 -1.849 12.195 1 98.25 141 ILE A CA 1
ATOM 1095 C C . ILE A 1 141 ? -1.443 -3.045 12.852 1 98.25 141 ILE A C 1
ATOM 1097 O O . ILE A 1 141 ? -2.543 -3.438 12.453 1 98.25 141 ILE A O 1
ATOM 1101 N N . PRO A 1 142 ? -0.878 -3.51 13.875 1 96.69 142 PRO A N 1
ATOM 1102 C CA . PRO A 1 142 ? -1.359 -4.746 14.492 1 96.69 142 PRO A CA 1
ATOM 1103 C C . PRO A 1 142 ? -2.777 -4.621 15.047 1 96.69 142 PRO A C 1
ATOM 1105 O O . PRO A 1 142 ? -3.504 -5.613 15.125 1 96.69 142 PRO A O 1
ATOM 1108 N N . GLU A 1 143 ? -3.178 -3.42 15.422 1 96.12 143 GLU A N 1
ATOM 1109 C CA . GLU A 1 143 ? -4.473 -3.24 16.062 1 96.12 143 GLU A CA 1
ATOM 1110 C C . GLU A 1 143 ? -5.57 -2.982 15.039 1 96.12 143 GLU A C 1
ATOM 1112 O O . GLU A 1 143 ? -6.73 -2.773 15.406 1 96.12 143 GLU A O 1
ATOM 1117 N N . ALA A 1 144 ? -5.207 -3.043 13.734 1 97.44 144 ALA A N 1
ATOM 1118 C CA . ALA A 1 144 ? -6.184 -2.717 12.695 1 97.44 144 ALA A CA 1
ATOM 1119 C C . ALA A 1 144 ? -7.316 -3.738 12.672 1 97.44 144 ALA A C 1
ATOM 1121 O O . ALA A 1 144 ? -7.078 -4.941 12.797 1 97.44 144 ALA A O 1
ATOM 1122 N N . SER A 1 145 ? -8.539 -3.252 12.5 1 95.56 145 SER A N 1
ATOM 1123 C CA . SER A 1 145 ? -9.703 -4.109 12.305 1 95.56 145 SER A CA 1
ATOM 1124 C C . SER A 1 145 ? -10.078 -4.219 10.836 1 95.56 145 SER A C 1
ATOM 1126 O O . SER A 1 145 ? -9.773 -3.318 10.047 1 95.56 145 SER A O 1
ATOM 1128 N N . GLU A 1 146 ? -10.719 -5.316 10.461 1 87.69 146 GLU A N 1
ATOM 1129 C CA . GLU A 1 146 ? -10.914 -5.508 9.023 1 87.69 146 GLU A CA 1
ATOM 1130 C C . GLU A 1 146 ? -12.359 -5.891 8.711 1 87.69 146 GLU A C 1
ATOM 1132 O O . GLU A 1 146 ? -12.625 -6.543 7.699 1 87.69 146 GLU A O 1
ATOM 1137 N N . GLY A 1 147 ? -13.266 -5.555 9.508 1 85.62 147 GLY A N 1
ATOM 1138 C CA . GLY A 1 147 ? -14.672 -5.75 9.211 1 85.62 147 GLY A CA 1
ATOM 1139 C C . GLY A 1 147 ? -15 -7.16 8.758 1 85.62 147 GLY A C 1
ATOM 1140 O O . GLY A 1 147 ? -14.672 -8.133 9.445 1 85.62 147 GLY A O 1
ATOM 1141 N N . PHE A 1 148 ? -15.516 -7.23 7.418 1 84.12 148 PHE A N 1
ATOM 1142 C CA . PHE A 1 148 ? -16.047 -8.484 6.895 1 84.12 148 PHE A CA 1
ATOM 1143 C C . PHE A 1 148 ? -14.93 -9.398 6.418 1 84.12 148 PHE A C 1
ATOM 1145 O O . PHE A 1 148 ? -15.148 -10.578 6.16 1 84.12 148 PHE A O 1
ATOM 1152 N N . THR A 1 149 ? -13.688 -8.891 6.426 1 84.44 149 THR A N 1
ATOM 1153 C CA . THR A 1 149 ? -12.57 -9.711 5.98 1 84.44 149 THR A CA 1
ATOM 1154 C C . THR A 1 149 ? -11.945 -10.461 7.156 1 84.44 149 THR A C 1
ATOM 1156 O O . THR A 1 149 ? -11.016 -11.242 6.977 1 84.44 149 THR A O 1
ATOM 1159 N N . ALA A 1 150 ? -12.445 -10.258 8.344 1 82.56 150 ALA A N 1
ATOM 1160 C CA . ALA A 1 150 ? -11.883 -10.883 9.547 1 82.56 150 ALA A CA 1
ATOM 1161 C C . ALA A 1 150 ? -12.227 -12.367 9.602 1 82.56 150 ALA A C 1
ATOM 1163 O O . ALA A 1 150 ? -11.812 -13.07 10.531 1 82.56 150 ALA A O 1
ATOM 1164 N N . VAL A 1 151 ? -12.664 -12.93 8.5 1 79.88 151 VAL A N 1
ATOM 1165 C CA . VAL A 1 151 ? -12.977 -14.352 8.438 1 79.88 151 VAL A CA 1
ATOM 1166 C C . VAL A 1 151 ? -11.766 -15.117 7.918 1 79.88 151 VAL A C 1
ATOM 1168 O O . VAL A 1 151 ? -11.227 -14.797 6.859 1 79.88 151 VAL A O 1
ATOM 1171 N N . PRO A 1 152 ? -11.344 -16.094 8.727 1 83.56 152 PRO A N 1
ATOM 1172 C CA . PRO A 1 152 ? -10.164 -16.844 8.297 1 83.56 152 PRO A CA 1
ATOM 1173 C C . PRO A 1 152 ? -10.414 -17.656 7.023 1 83.56 152 PRO A C 1
ATOM 1175 O O . PRO A 1 152 ? -11.547 -18.062 6.754 1 83.56 152 PRO A O 1
ATOM 1178 N N . TYR A 1 153 ? -9.383 -17.828 6.336 1 85.75 153 TYR A N 1
ATOM 1179 C CA . TYR A 1 153 ? -9.453 -18.719 5.188 1 85.75 153 TYR A CA 1
ATOM 1180 C C . TYR A 1 153 ? -9.484 -20.188 5.633 1 85.75 153 TYR A C 1
ATOM 1182 O O . TYR A 1 153 ? -8.617 -20.625 6.383 1 85.75 153 TYR A O 1
ATOM 1190 N N . GLU A 1 154 ? -10.539 -20.797 5.223 1 88.44 154 GLU A N 1
ATOM 1191 C CA . GLU A 1 154 ? -10.562 -22.234 5.461 1 88.44 154 GLU A CA 1
ATOM 1192 C C . GLU A 1 154 ? -9.703 -22.984 4.445 1 88.44 154 GLU A C 1
ATOM 1194 O O . GLU A 1 154 ? -9.773 -22.703 3.244 1 88.44 154 GLU A O 1
ATOM 1199 N N . ARG A 1 155 ? -8.898 -23.828 4.949 1 95.25 155 ARG A N 1
ATOM 1200 C CA . ARG A 1 155 ? -7.988 -24.562 4.066 1 95.25 155 ARG A CA 1
ATOM 1201 C C . ARG A 1 155 ? -8.391 -26.031 3.957 1 95.25 155 ARG A C 1
ATOM 1203 O O . ARG A 1 155 ? -8.828 -26.625 4.938 1 95.25 155 ARG A O 1
ATOM 1210 N N . LEU A 1 156 ? -8.242 -26.547 2.799 1 96.62 156 LEU A N 1
ATOM 1211 C CA . LEU A 1 156 ? -8.477 -27.953 2.539 1 96.62 156 LEU A CA 1
ATOM 1212 C C . LEU A 1 156 ? -7.242 -28.781 2.906 1 96.62 156 LEU A C 1
ATOM 1214 O O . LEU A 1 156 ? -6.129 -28.266 2.949 1 96.62 156 LEU A O 1
ATOM 1218 N N . ASP A 1 157 ? -7.535 -30.047 3.221 1 97.69 157 ASP A N 1
ATOM 1219 C CA . ASP A 1 157 ? -6.453 -31.016 3.361 1 97.69 157 ASP A CA 1
ATOM 1220 C C . ASP A 1 157 ? -5.984 -31.531 1.997 1 97.69 157 ASP A C 1
ATOM 1222 O O . ASP A 1 157 ? -6.707 -32.25 1.322 1 97.69 157 ASP A O 1
ATOM 1226 N N . VAL A 1 158 ? -4.77 -31.219 1.637 1 97.75 158 VAL A N 1
ATOM 1227 C CA . VAL A 1 158 ? -4.285 -31.516 0.291 1 97.75 158 VAL A CA 1
ATOM 1228 C C . VAL A 1 158 ? -3.428 -32.781 0.314 1 97.75 158 VAL A C 1
ATOM 1230 O O . VAL A 1 158 ? -2.518 -32.906 1.136 1 97.75 158 VAL A O 1
ATOM 1233 N N . GLU A 1 159 ? -3.789 -33.625 -0.53 1 95.25 159 GLU A N 1
ATOM 1234 C CA . GLU A 1 159 ? -3.004 -34.844 -0.715 1 95.25 159 GLU A CA 1
ATOM 1235 C C . GLU A 1 159 ? -2.352 -34.875 -2.094 1 95.25 159 GLU A C 1
ATOM 1237 O O . GLU A 1 159 ? -3.041 -35 -3.109 1 95.25 159 GLU A O 1
ATOM 1242 N N . ILE A 1 160 ? -1.084 -34.844 -2.113 1 92.56 160 ILE A N 1
ATOM 1243 C CA . ILE A 1 160 ? -0.293 -35.031 -3.326 1 92.56 160 ILE A CA 1
ATOM 1244 C C . ILE A 1 160 ? 0.479 -36.344 -3.26 1 92.56 160 ILE A C 1
ATOM 1246 O O . ILE A 1 160 ? 1.386 -36.5 -2.438 1 92.56 160 ILE A O 1
ATOM 1250 N N . PRO A 1 161 ? 0.097 -37.188 -4.09 1 89.06 161 PRO A N 1
ATOM 1251 C CA . PRO A 1 161 ? 0.81 -38.469 -4.059 1 89.06 161 PRO A CA 1
ATOM 1252 C C . PRO A 1 161 ? 2.32 -38.312 -4.211 1 89.06 161 PRO A C 1
ATOM 1254 O O . PRO A 1 161 ? 2.779 -37.438 -4.969 1 89.06 161 PRO A O 1
ATOM 1257 N N . GLU A 1 162 ? 3.121 -39.094 -3.521 1 82.12 162 GLU A N 1
ATOM 1258 C CA . GLU A 1 162 ? 4.578 -39 -3.494 1 82.12 162 GLU A CA 1
ATOM 1259 C C . GLU A 1 162 ? 5.168 -39.219 -4.883 1 82.12 162 GLU A C 1
ATOM 1261 O O . GLU A 1 162 ? 6.199 -38.656 -5.223 1 82.12 162 GLU A O 1
ATOM 1266 N N . SER A 1 163 ? 4.5 -40.031 -5.684 1 80.25 163 SER A N 1
ATOM 1267 C CA . SER A 1 163 ? 4.992 -40.344 -7.023 1 80.25 163 SER A CA 1
ATOM 1268 C C . SER A 1 163 ? 5.035 -39.094 -7.906 1 80.25 163 SER A C 1
ATOM 1270 O O . SER A 1 163 ? 5.809 -39.031 -8.859 1 80.25 163 SER A O 1
ATOM 1272 N N . PHE A 1 164 ? 4.23 -38.094 -7.605 1 79 164 PHE A N 1
ATOM 1273 C CA . PHE A 1 164 ? 4.145 -36.906 -8.438 1 79 164 PHE A CA 1
ATOM 1274 C C . PHE A 1 164 ? 5.199 -35.875 -8.031 1 79 164 PHE A C 1
ATOM 1276 O O . PHE A 1 164 ? 5.66 -35.094 -8.859 1 79 164 PHE A O 1
ATOM 1283 N N . GLY A 1 165 ? 5.531 -35.781 -6.766 1 64.75 165 GLY A N 1
ATOM 1284 C CA . GLY A 1 165 ? 6.25 -34.656 -6.156 1 64.75 165 GLY A CA 1
ATOM 1285 C C . GLY A 1 165 ? 7.75 -34.75 -6.363 1 64.75 165 GLY A C 1
ATOM 1286 O O . GLY A 1 165 ? 8.469 -33.781 -6.066 1 64.75 165 GLY A O 1
ATOM 1287 N N . ASP A 1 166 ? 8.242 -35.812 -7.027 1 74.12 166 ASP A N 1
ATOM 1288 C CA . ASP A 1 166 ? 9.688 -36 -7.125 1 74.12 166 ASP A CA 1
ATOM 1289 C C . ASP A 1 166 ? 10.289 -35.031 -8.141 1 74.12 166 ASP A C 1
ATOM 1291 O O . ASP A 1 166 ? 11.477 -34.719 -8.086 1 74.12 166 ASP A O 1
ATOM 1295 N N . SER A 1 167 ? 9.461 -34.5 -8.914 1 81.12 167 SER A N 1
ATOM 1296 C CA . SER A 1 167 ? 9.984 -33.656 -9.977 1 81.12 167 SER A CA 1
ATOM 1297 C C . SER A 1 167 ? 9.922 -32.156 -9.586 1 81.12 167 SER A C 1
ATOM 1299 O O . SER A 1 167 ? 10.492 -31.312 -10.266 1 81.12 167 SER A O 1
ATOM 1301 N N . MET A 1 168 ? 9.297 -31.812 -8.492 1 86.38 168 MET A N 1
ATOM 1302 C CA . MET A 1 168 ? 9.195 -30.438 -8.031 1 86.38 168 MET A CA 1
ATOM 1303 C C . MET A 1 168 ? 10.227 -30.156 -6.941 1 86.38 168 MET A C 1
ATOM 1305 O O . MET A 1 168 ? 10.578 -31.047 -6.164 1 86.38 168 MET A O 1
ATOM 1309 N N . SER A 1 169 ? 10.727 -28.875 -6.973 1 88.25 169 SER A N 1
ATOM 1310 C CA . SER A 1 169 ? 11.508 -28.453 -5.812 1 88.25 169 SER A CA 1
ATOM 1311 C C . SER A 1 169 ? 10.648 -28.406 -4.555 1 88.25 169 SER A C 1
ATOM 1313 O O . SER A 1 169 ? 9.422 -28.328 -4.637 1 88.25 169 SER A O 1
ATOM 1315 N N . PRO A 1 170 ? 11.242 -28.516 -3.383 1 90.69 170 PRO A N 1
ATOM 1316 C CA . PRO A 1 170 ? 10.469 -28.406 -2.145 1 90.69 170 PRO A CA 1
ATOM 1317 C C . PRO A 1 170 ? 9.641 -27.125 -2.076 1 90.69 170 PRO A C 1
ATOM 1319 O O . PRO A 1 170 ? 8.5 -27.141 -1.604 1 90.69 170 PRO A O 1
ATOM 1322 N N . GLU A 1 171 ? 10.195 -26.031 -2.582 1 91.56 171 GLU A N 1
ATOM 1323 C CA . GLU A 1 171 ? 9.492 -24.75 -2.57 1 91.56 171 GLU A CA 1
ATOM 1324 C C . GLU A 1 171 ? 8.289 -24.766 -3.508 1 91.56 171 GLU A C 1
ATOM 1326 O O . GLU A 1 171 ? 7.223 -24.25 -3.17 1 91.56 171 GLU A O 1
ATOM 1331 N N . GLU A 1 172 ? 8.523 -25.344 -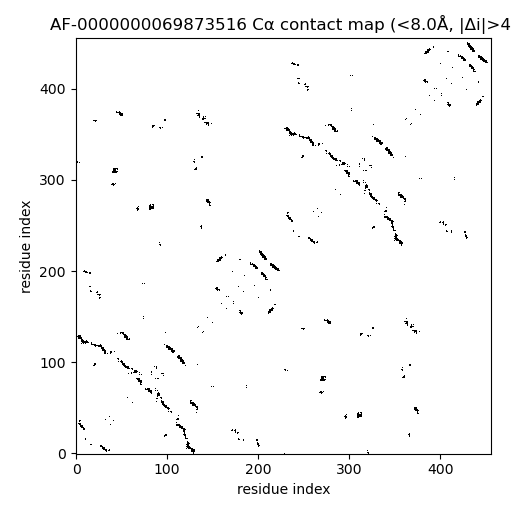4.645 1 91.81 172 GLU A N 1
ATOM 1332 C CA . GLU A 1 172 ? 7.438 -25.453 -5.613 1 91.81 172 GLU A CA 1
ATOM 1333 C C . GLU A 1 172 ? 6.301 -26.312 -5.074 1 91.81 172 GLU A C 1
ATOM 1335 O O . GLU A 1 172 ? 5.125 -25.969 -5.223 1 91.81 172 GLU A O 1
ATOM 1340 N N . ARG A 1 173 ? 6.684 -27.469 -4.516 1 93.12 173 ARG A N 1
ATOM 1341 C CA . ARG A 1 173 ? 5.691 -28.375 -3.953 1 93.12 173 ARG A CA 1
ATOM 1342 C C . ARG A 1 173 ? 4.91 -27.703 -2.83 1 93.12 173 ARG A C 1
ATOM 1344 O O . ARG A 1 173 ? 3.682 -27.797 -2.773 1 93.12 173 ARG A O 1
ATOM 1351 N N . SER A 1 174 ? 5.672 -27.031 -1.975 1 95.31 174 SER A N 1
ATOM 1352 C CA . SER A 1 174 ? 5.027 -26.328 -0.871 1 95.31 174 SER A CA 1
ATOM 1353 C C . SER A 1 174 ? 4.059 -25.266 -1.384 1 95.31 174 SER A C 1
ATOM 1355 O O . SER A 1 174 ? 2.947 -25.141 -0.87 1 95.31 174 SER A O 1
ATOM 1357 N N . ALA A 1 175 ? 4.469 -24.516 -2.35 1 96.56 175 ALA A N 1
ATOM 1358 C CA . ALA A 1 175 ? 3.627 -23.469 -2.93 1 96.56 175 ALA A CA 1
ATOM 1359 C C . ALA A 1 175 ? 2.369 -24.062 -3.555 1 96.56 175 ALA A C 1
ATOM 1361 O O . ALA A 1 175 ? 1.275 -23.516 -3.41 1 96.56 175 ALA A O 1
ATOM 1362 N N . LEU A 1 176 ? 2.537 -25.156 -4.289 1 95.81 176 LEU A N 1
ATOM 1363 C CA . LEU A 1 176 ? 1.388 -25.828 -4.902 1 95.81 176 LEU A CA 1
ATOM 1364 C C . LEU A 1 176 ? 0.403 -26.297 -3.838 1 95.81 176 LEU A C 1
ATOM 1366 O O . LEU A 1 176 ? -0.801 -26.047 -3.949 1 95.81 176 LEU A O 1
ATOM 1370 N N . GLU A 1 177 ? 0.937 -26.969 -2.842 1 96.5 177 GLU A N 1
ATOM 1371 C CA . GLU A 1 177 ? 0.093 -27.484 -1.765 1 96.5 177 GLU A CA 1
ATOM 1372 C C . GLU A 1 177 ? -0.698 -26.359 -1.104 1 96.5 177 GLU A C 1
ATOM 1374 O O . GLU A 1 177 ? -1.906 -26.469 -0.895 1 96.5 177 GLU A O 1
ATOM 1379 N N . ASP A 1 178 ? 0.009 -25.312 -0.759 1 97.69 178 ASP A N 1
ATOM 1380 C CA . ASP A 1 178 ? -0.646 -24.156 -0.141 1 97.69 178 ASP A CA 1
ATOM 1381 C C . ASP A 1 178 ? -1.694 -23.562 -1.074 1 97.69 178 ASP A C 1
ATOM 1383 O O . ASP A 1 178 ? -2.783 -23.188 -0.635 1 97.69 178 ASP A O 1
ATOM 1387 N N . THR A 1 179 ? -1.362 -23.438 -2.305 1 97.69 179 THR A N 1
ATOM 1388 C CA . THR A 1 179 ? -2.285 -22.906 -3.301 1 97.69 179 THR A CA 1
ATOM 1389 C C . THR A 1 179 ? -3.561 -23.734 -3.359 1 97.69 179 THR A C 1
ATOM 1391 O O . THR A 1 179 ? -4.668 -23.203 -3.301 1 97.69 179 THR A O 1
ATOM 1394 N N . LEU A 1 180 ? -3.398 -25.031 -3.441 1 97.12 180 LEU A N 1
ATOM 1395 C CA . LEU A 1 180 ? -4.531 -25.938 -3.525 1 97.12 180 LEU A CA 1
ATOM 1396 C C . LEU A 1 180 ? -5.34 -25.922 -2.232 1 97.12 180 LEU A C 1
ATOM 1398 O O . LEU A 1 180 ? -6.566 -26.062 -2.262 1 97.12 180 LEU A O 1
ATOM 1402 N N . SER A 1 181 ? -4.656 -25.734 -1.145 1 97.69 181 SER A N 1
ATOM 1403 C CA . SER A 1 181 ? -5.332 -25.75 0.148 1 97.69 181 SER A CA 1
ATOM 1404 C C . SER A 1 181 ? -6.309 -24.578 0.278 1 97.69 181 SER A C 1
ATOM 1406 O O . SER A 1 181 ? -7.234 -24.625 1.091 1 97.69 181 SER A O 1
ATOM 1408 N N . LEU A 1 182 ? -6.121 -23.547 -0.493 1 95 182 LEU A N 1
ATOM 1409 C CA . LEU A 1 182 ? -6.992 -22.375 -0.466 1 95 182 LEU A CA 1
ATOM 1410 C C . LEU A 1 182 ? -8.234 -22.609 -1.316 1 95 182 LEU A C 1
ATOM 1412 O O . LEU A 1 182 ? -9.023 -21.688 -1.534 1 95 182 LEU A O 1
ATOM 1416 N N . ASP A 1 183 ? -8.406 -23.797 -1.822 1 93.06 183 ASP A N 1
ATOM 1417 C CA . ASP A 1 183 ? -9.57 -24.219 -2.594 1 93.06 183 ASP A CA 1
ATOM 1418 C C . ASP A 1 183 ? -9.766 -23.328 -3.82 1 93.06 183 ASP A C 1
ATOM 1420 O O . ASP A 1 183 ? -10.594 -22.422 -3.809 1 93.06 183 ASP A O 1
ATOM 1424 N N . PRO A 1 184 ? -9.109 -23.594 -4.898 1 91.44 184 PRO A N 1
ATOM 1425 C CA . PRO A 1 184 ? -9.172 -22.766 -6.098 1 91.44 184 PRO A CA 1
ATOM 1426 C C . PRO A 1 184 ? -10.5 -22.891 -6.84 1 91.44 184 PRO A C 1
ATOM 1428 O O . PRO A 1 184 ? -10.781 -22.141 -7.77 1 91.44 184 PRO A O 1
ATOM 1431 N N . ARG A 1 185 ? -11.43 -23.797 -6.434 1 88.31 185 ARG A N 1
ATOM 1432 C CA . ARG A 1 185 ? -12.68 -24.047 -7.137 1 88.31 185 ARG A CA 1
ATOM 1433 C C . ARG A 1 185 ? -13.586 -22.812 -7.074 1 88.31 185 ARG A C 1
ATOM 1435 O O . ARG A 1 185 ? -13.523 -22.047 -6.113 1 88.31 185 ARG A O 1
ATOM 1442 N N . PRO A 1 186 ? -14.398 -22.75 -8.125 1 78.69 186 PRO A N 1
ATOM 1443 C CA . PRO A 1 186 ? -15.477 -21.766 -7.953 1 78.69 186 PRO A CA 1
ATOM 1444 C C . PRO A 1 186 ? -16.391 -22.094 -6.781 1 78.69 186 PRO A C 1
ATOM 1446 O O . PRO A 1 186 ? -16.672 -23.266 -6.523 1 78.69 186 PRO A O 1
ATOM 1449 N N . GLN A 1 187 ? -16.781 -21.188 -5.996 1 70.62 187 GLN A N 1
ATOM 1450 C CA . GLN A 1 187 ? -17.5 -21.328 -4.734 1 70.62 187 GLN A CA 1
ATOM 1451 C C . GLN A 1 187 ? -18.812 -22.109 -4.926 1 70.62 187 GLN A C 1
ATOM 1453 O O . GLN A 1 187 ? -19.297 -22.75 -3.998 1 70.62 187 GLN A O 1
ATOM 1458 N N . TYR A 1 188 ? -19.297 -22.109 -6.117 1 69.56 188 TYR A N 1
ATOM 1459 C CA . TYR A 1 188 ? -20.625 -22.719 -6.316 1 69.56 188 TYR A CA 1
ATOM 1460 C C . TYR A 1 188 ? -20.5 -24.172 -6.75 1 69.56 188 TYR A C 1
ATOM 1462 O O . TYR A 1 188 ? -21.5 -24.891 -6.801 1 69.56 188 TYR A O 1
ATOM 1470 N N . GLN A 1 189 ? -19.375 -24.609 -6.879 1 71.06 189 GLN A N 1
ATOM 1471 C CA . GLN A 1 189 ? -19.203 -25.969 -7.41 1 71.06 189 GLN A CA 1
ATOM 1472 C C . GLN A 1 189 ? -18.875 -26.953 -6.297 1 71.06 189 GLN A C 1
ATOM 1474 O O . GLN A 1 189 ? -17.844 -26.812 -5.629 1 71.06 189 GLN A O 1
ATOM 1479 N N . ASP A 1 190 ? -19.734 -27.938 -6.117 1 77.69 190 ASP A N 1
ATOM 1480 C CA . ASP A 1 190 ? -19.484 -28.922 -5.066 1 77.69 190 ASP A CA 1
ATOM 1481 C C . ASP A 1 190 ? -19.703 -30.344 -5.586 1 77.69 190 ASP A C 1
ATOM 1483 O O . ASP A 1 190 ? -20.031 -31.25 -4.816 1 77.69 190 ASP A O 1
ATOM 1487 N N . ASP A 1 191 ? -19.469 -30.516 -6.852 1 84.44 191 ASP A N 1
ATOM 1488 C CA . ASP A 1 191 ? -19.578 -31.859 -7.43 1 84.44 191 ASP A CA 1
ATOM 1489 C C . ASP A 1 191 ? -18.312 -32.688 -7.148 1 84.44 191 ASP A C 1
ATOM 1491 O O . ASP A 1 191 ? -17.25 -32.406 -7.715 1 84.44 191 ASP A O 1
ATOM 1495 N N . PRO A 1 192 ? -18.469 -33.719 -6.328 1 86.38 192 PRO A N 1
ATOM 1496 C CA . PRO A 1 192 ? -17.281 -34.5 -5.941 1 86.38 192 PRO A CA 1
ATOM 1497 C C . PRO A 1 192 ? -16.688 -35.281 -7.105 1 86.38 192 PRO A C 1
ATOM 1499 O O . PRO A 1 192 ? -15.555 -35.75 -7.02 1 86.38 192 PRO A O 1
ATOM 1502 N N . GLU A 1 193 ? -17.375 -35.469 -8.164 1 90.81 193 GLU A N 1
ATOM 1503 C CA . GLU A 1 193 ? -16.891 -36.219 -9.305 1 90.81 193 GLU A CA 1
ATOM 1504 C C . GLU A 1 193 ? -16.141 -35.312 -10.297 1 90.81 193 GLU A C 1
ATOM 1506 O O . GLU A 1 193 ? -15.43 -35.812 -11.172 1 90.81 193 GLU A O 1
ATOM 1511 N N . ARG A 1 194 ? -16.281 -34.125 -10.055 1 94.12 194 ARG A N 1
ATOM 1512 C CA . ARG A 1 194 ? -15.688 -33.188 -11.008 1 94.12 194 ARG A CA 1
ATOM 1513 C C . ARG A 1 194 ? -14.172 -33.094 -10.82 1 94.12 194 ARG A C 1
ATOM 1515 O O . ARG A 1 194 ? -13.688 -33 -9.695 1 94.12 194 ARG A O 1
ATOM 1522 N N . VAL A 1 195 ? -13.492 -33.219 -11.953 1 96.19 195 VAL A N 1
ATOM 1523 C CA . VAL A 1 195 ? -12.047 -33.031 -11.969 1 96.19 195 VAL A CA 1
ATOM 1524 C C . VAL A 1 195 ? -11.711 -31.609 -12.414 1 96.19 195 VAL A C 1
ATOM 1526 O O . VAL A 1 195 ? -12.188 -31.141 -13.445 1 96.19 195 VAL A O 1
ATOM 1529 N N . TYR A 1 196 ? -10.945 -30.953 -11.609 1 95.75 196 TYR A N 1
ATOM 1530 C CA . TYR A 1 196 ? -10.531 -29.594 -11.922 1 95.75 196 TYR A CA 1
ATOM 1531 C C . TYR A 1 196 ? -9.086 -29.547 -12.414 1 95.75 196 TYR A C 1
ATOM 1533 O O . TYR A 1 196 ? -8.312 -30.484 -12.156 1 95.75 196 TYR A O 1
ATOM 1541 N N . GLY A 1 197 ? -8.734 -28.531 -13.156 1 94.69 197 GLY A N 1
ATOM 1542 C CA . GLY A 1 197 ? -7.383 -28.312 -13.648 1 94.69 197 GLY A CA 1
ATOM 1543 C C . GLY A 1 197 ? -6.824 -26.953 -13.273 1 94.69 197 GLY A C 1
ATOM 1544 O O . GLY A 1 197 ? -7.543 -25.953 -13.297 1 94.69 197 GLY A O 1
ATOM 1545 N N . LEU A 1 198 ? -5.629 -27 -12.883 1 94.12 198 LEU A N 1
ATOM 1546 C CA . LEU A 1 198 ? -4.918 -25.781 -12.508 1 94.12 198 LEU A CA 1
ATOM 1547 C C . LEU A 1 198 ? -3.529 -25.734 -13.133 1 94.12 198 LEU A C 1
ATOM 1549 O O . LEU A 1 198 ? -2.822 -26.75 -13.148 1 94.12 198 LEU A O 1
ATOM 1553 N N . LEU A 1 199 ? -3.227 -24.641 -13.758 1 93.94 199 LEU A N 1
ATOM 1554 C CA . LEU A 1 199 ? -1.853 -24.422 -14.195 1 93.94 199 LEU A CA 1
ATOM 1555 C C . LEU A 1 199 ? -1.042 -23.719 -13.117 1 93.94 199 LEU A C 1
ATOM 1557 O O . LEU A 1 199 ? -1.496 -22.719 -12.547 1 93.94 199 LEU A O 1
ATOM 1561 N N . PHE A 1 200 ? 0.136 -24.312 -12.82 1 95.12 200 PHE A N 1
ATOM 1562 C CA . PHE A 1 200 ? 0.98 -23.812 -11.75 1 95.12 200 PHE A CA 1
ATOM 1563 C C . PHE A 1 200 ? 2.453 -24.031 -12.062 1 95.12 200 PHE A C 1
ATOM 1565 O O . PHE A 1 200 ? 2.908 -25.172 -12.172 1 95.12 200 PHE A O 1
ATOM 1572 N N . SER A 1 201 ? 3.201 -22.891 -12.242 1 92.62 201 SER A N 1
ATOM 1573 C CA . SER A 1 201 ? 4.652 -22.938 -12.398 1 92.62 201 SER A CA 1
ATOM 1574 C C . SER A 1 201 ? 5.055 -23.922 -13.5 1 92.62 201 SER A C 1
ATOM 1576 O O . SER A 1 201 ? 5.914 -24.781 -13.297 1 92.62 201 SER A O 1
ATOM 1578 N N . GLY A 1 202 ? 4.359 -23.859 -14.609 1 90.19 202 GLY A N 1
ATOM 1579 C CA . GLY A 1 202 ? 4.672 -24.703 -15.758 1 90.19 202 GLY A CA 1
ATOM 1580 C C . GLY A 1 202 ? 4.09 -26.094 -15.648 1 90.19 202 GLY A C 1
ATOM 1581 O O . GLY A 1 202 ? 4.289 -26.922 -16.531 1 90.19 202 GLY A O 1
ATOM 1582 N N . TRP A 1 203 ? 3.355 -26.375 -14.57 1 92.19 203 TRP A N 1
ATOM 1583 C CA . TRP A 1 203 ? 2.721 -27.672 -14.375 1 92.19 203 TRP A CA 1
ATOM 1584 C C . TRP A 1 203 ? 1.219 -27.594 -14.617 1 92.19 203 TRP A C 1
ATOM 1586 O O . TRP A 1 203 ? 0.582 -26.594 -14.273 1 92.19 203 TRP A O 1
ATOM 1596 N N . GLU A 1 204 ? 0.719 -28.641 -15.172 1 94 204 GLU A N 1
ATOM 1597 C CA . GLU A 1 204 ? -0.723 -28.875 -15.172 1 94 204 GLU A CA 1
ATOM 1598 C C . GLU A 1 204 ? -1.126 -29.828 -14.047 1 94 204 GLU A C 1
ATOM 1600 O O . GLU A 1 204 ? -0.643 -30.953 -13.984 1 94 204 GLU A O 1
ATOM 1605 N N . VAL A 1 205 ? -1.958 -29.344 -13.211 1 95.19 205 VAL A N 1
ATOM 1606 C CA . VAL A 1 205 ? -2.387 -30.109 -12.047 1 95.19 205 VAL A CA 1
ATOM 1607 C C . VAL A 1 205 ? -3.869 -30.438 -12.164 1 95.19 205 VAL A C 1
ATOM 1609 O O . VAL A 1 205 ? -4.699 -29.562 -12.398 1 95.19 205 VAL A O 1
ATOM 1612 N N . LYS A 1 206 ? -4.203 -31.672 -12.094 1 96.38 206 LYS A N 1
ATOM 1613 C CA . LYS A 1 206 ? -5.602 -32.094 -12.016 1 96.38 206 LYS A CA 1
ATOM 1614 C C . LYS A 1 206 ? -5.941 -32.594 -10.617 1 96.38 206 LYS A C 1
ATOM 1616 O O . LYS A 1 206 ? -5.133 -33.281 -9.977 1 96.38 206 LYS A O 1
ATOM 1621 N N . PHE A 1 207 ? -7.078 -32.25 -10.164 1 96.38 207 PHE A N 1
ATOM 1622 C CA . PHE A 1 207 ? -7.422 -32.625 -8.797 1 96.38 207 PHE A CA 1
ATOM 1623 C C . PHE A 1 207 ? -8.93 -32.781 -8.641 1 96.38 207 PHE A C 1
ATOM 1625 O O . PHE A 1 207 ? -9.695 -32.312 -9.5 1 96.38 207 PHE A O 1
ATOM 1632 N N . LYS A 1 208 ? -9.367 -33.406 -7.59 1 96.5 208 LYS A N 1
ATOM 1633 C CA . LYS A 1 208 ? -10.75 -33.531 -7.141 1 96.5 208 LYS A CA 1
ATOM 1634 C C . LYS A 1 208 ? -10.891 -33.125 -5.676 1 96.5 208 LYS A C 1
ATOM 1636 O O . LYS A 1 208 ? -9.914 -33.156 -4.922 1 96.5 208 LYS A O 1
ATOM 1641 N N . VAL A 1 209 ? -12.031 -32.688 -5.355 1 95.56 209 VAL A N 1
ATOM 1642 C CA . VAL A 1 209 ? -12.297 -32.312 -3.975 1 95.56 209 VAL A CA 1
ATOM 1643 C C . VAL A 1 209 ? -13.5 -33.094 -3.445 1 95.56 209 VAL A C 1
ATOM 1645 O O . VAL A 1 209 ? -14.555 -33.125 -4.09 1 95.56 209 VAL A O 1
ATOM 1648 N N . GLU A 1 210 ? -13.336 -33.688 -2.359 1 93.38 210 GLU A N 1
ATOM 1649 C CA . GLU A 1 210 ? -14.391 -34.375 -1.62 1 93.38 210 GLU A CA 1
ATOM 1650 C C . GLU A 1 210 ? -14.43 -33.906 -0.164 1 93.38 210 GLU A C 1
ATOM 1652 O O . GLU A 1 210 ? -13.57 -34.312 0.633 1 93.38 210 GLU A O 1
ATOM 1657 N N . GLY A 1 211 ? -15.469 -33.188 0.181 1 91.31 211 GLY A N 1
ATOM 1658 C CA . GLY A 1 211 ? -15.492 -32.594 1.509 1 91.31 211 GLY A CA 1
ATOM 1659 C C . GLY A 1 211 ? -14.359 -31.625 1.751 1 91.31 211 GLY A C 1
ATOM 1660 O O . GLY A 1 211 ? -14.195 -30.656 1.012 1 91.31 211 GLY A O 1
ATOM 1661 N N . LYS A 1 212 ? -13.508 -31.984 2.732 1 94.38 212 LYS A N 1
ATOM 1662 C CA . LYS A 1 212 ? -12.398 -31.094 3.078 1 94.38 212 LYS A CA 1
ATOM 1663 C C . LYS A 1 212 ? -11.078 -31.625 2.537 1 94.38 212 LYS A C 1
ATOM 1665 O O . LYS A 1 212 ? -10.008 -31.109 2.869 1 94.38 212 LYS A O 1
ATOM 1670 N N . ARG A 1 213 ? -11.289 -32.594 1.648 1 96 213 ARG A N 1
ATOM 1671 C CA . ARG A 1 213 ? -10.078 -33.219 1.135 1 96 213 ARG A CA 1
ATOM 1672 C C . ARG A 1 213 ? -9.906 -32.938 -0.353 1 96 213 ARG A C 1
ATOM 1674 O O . ARG A 1 213 ? -10.836 -33.094 -1.141 1 96 213 ARG A O 1
ATOM 1681 N N . LEU A 1 214 ? -8.75 -32.469 -0.717 1 97.06 214 LEU A N 1
ATOM 1682 C CA . LEU A 1 214 ? -8.367 -32.281 -2.111 1 97.06 214 LEU A CA 1
ATOM 1683 C C . LEU A 1 214 ? -7.277 -33.281 -2.508 1 97.06 214 LEU A C 1
ATOM 1685 O O . LEU A 1 214 ? -6.219 -33.312 -1.882 1 97.06 214 LEU A O 1
ATOM 1689 N N . CYS A 1 215 ? -7.59 -34.031 -3.529 1 96 215 CYS A N 1
ATOM 1690 C CA . CYS A 1 215 ? -6.645 -35.031 -3.988 1 96 215 CYS A CA 1
ATOM 1691 C C . CYS A 1 215 ? -6.125 -34.719 -5.383 1 96 215 CYS A C 1
ATOM 1693 O O . CYS A 1 215 ? -6.91 -34.531 -6.316 1 96 215 CYS A O 1
ATOM 1695 N N . VAL A 1 216 ? -4.836 -34.656 -5.504 1 95.88 216 VAL A N 1
ATOM 1696 C CA . VAL A 1 216 ? -4.227 -34.438 -6.809 1 95.88 216 VAL A CA 1
ATOM 1697 C C . VAL A 1 216 ? -4.215 -35.75 -7.602 1 95.88 216 VAL A C 1
ATOM 1699 O O . VAL A 1 216 ? -3.73 -36.781 -7.113 1 95.88 216 VAL A O 1
ATOM 1702 N N . LEU A 1 217 ? -4.695 -35.656 -8.781 1 95.75 217 LEU A N 1
ATOM 1703 C CA . LEU A 1 217 ? -4.844 -36.844 -9.617 1 95.75 217 LEU A CA 1
ATOM 1704 C C . LEU A 1 217 ? -3.701 -36.938 -10.617 1 95.75 217 LEU A C 1
ATOM 1706 O O . LEU A 1 217 ? -3.301 -38.062 -11 1 95.75 217 LEU A O 1
ATOM 1710 N N . SER A 1 218 ? -3.285 -35.844 -11.102 1 94.31 218 SER A N 1
ATOM 1711 C CA . SER A 1 218 ? -2.195 -35.812 -12.07 1 94.31 218 SER A CA 1
ATOM 1712 C C . SER A 1 218 ? -1.381 -34.531 -11.969 1 94.31 218 SER A C 1
ATOM 1714 O O . SER A 1 218 ? -1.908 -33.5 -11.594 1 94.31 218 SER A O 1
ATOM 1716 N N . LEU A 1 219 ? -0.181 -34.625 -12.203 1 92.81 219 LEU A N 1
ATOM 1717 C CA . LEU A 1 219 ? 0.813 -33.562 -12.266 1 92.81 219 LEU A CA 1
ATOM 1718 C C . LEU A 1 219 ? 1.724 -33.719 -13.477 1 92.81 219 LEU A C 1
ATOM 1720 O O . LEU A 1 219 ? 2.564 -34.625 -13.5 1 92.81 219 LEU A O 1
ATOM 1724 N N . GLU A 1 220 ? 1.556 -32.812 -14.523 1 90.62 220 GLU A N 1
ATOM 1725 C CA . GLU A 1 220 ? 2.314 -32.938 -15.758 1 90.62 220 GLU A CA 1
ATOM 1726 C C . GLU A 1 220 ? 2.98 -31.625 -16.141 1 90.62 220 GLU A C 1
ATOM 1728 O O . GLU A 1 220 ? 2.367 -30.562 -16.047 1 90.62 220 GLU A O 1
ATOM 1733 N N . ARG A 1 221 ? 4.242 -31.656 -16.5 1 88.94 221 ARG A N 1
ATOM 1734 C CA . ARG A 1 221 ? 4.945 -30.469 -16.953 1 88.94 221 ARG A CA 1
ATOM 1735 C C . ARG A 1 221 ? 4.414 -30.016 -18.312 1 88.94 221 ARG A C 1
ATOM 1737 O O . ARG A 1 221 ? 4.199 -30.844 -19.203 1 88.94 221 ARG A O 1
ATOM 1744 N N . ARG A 1 222 ? 4.02 -28.828 -18.328 1 81.88 222 ARG A N 1
ATOM 1745 C CA . ARG A 1 222 ? 3.574 -28.281 -19.609 1 81.88 222 ARG A CA 1
ATOM 1746 C C . ARG A 1 222 ? 4.762 -27.953 -20.5 1 81.88 222 ARG A C 1
ATOM 1748 O O . ARG A 1 222 ? 5.793 -27.469 -20.016 1 81.88 222 ARG A O 1
ATOM 1755 N N . ARG A 1 223 ? 4.949 -28.609 -21.703 1 61.53 223 ARG A N 1
ATOM 1756 C CA . ARG A 1 223 ? 5.961 -28.312 -22.719 1 61.53 223 ARG A CA 1
ATOM 1757 C C . ARG A 1 223 ? 5.812 -26.891 -23.25 1 61.53 223 ARG A C 1
ATOM 1759 O O . ARG A 1 223 ? 4.699 -26.438 -23.516 1 61.53 223 ARG A O 1
ATOM 1766 N N . SER A 1 224 ? 6.578 -25.938 -22.766 1 54.78 224 SER A N 1
ATOM 1767 C CA . SER A 1 224 ? 6.613 -24.656 -23.438 1 54.78 224 SER A CA 1
ATOM 1768 C C . SER A 1 224 ? 6.582 -24.828 -24.953 1 54.78 224 SER A C 1
ATOM 1770 O O . SER A 1 224 ? 7.367 -25.594 -25.516 1 54.78 224 SER A O 1
ATOM 1772 N N . GLY A 1 225 ? 5.492 -24.891 -25.641 1 38.34 225 GLY A N 1
ATOM 1773 C CA . GLY A 1 225 ? 5.445 -24.984 -27.078 1 38.34 225 GLY A CA 1
ATOM 1774 C C . GLY A 1 225 ? 6.496 -24.125 -27.766 1 38.34 225 GLY A C 1
ATOM 1775 O O . GLY A 1 225 ? 6.637 -24.156 -28.984 1 38.34 225 GLY A O 1
ATOM 1776 N N . SER A 1 226 ? 6.824 -22.859 -27.406 1 34.88 226 SER A N 1
ATOM 1777 C CA . SER A 1 226 ? 7.469 -22.047 -28.438 1 34.88 226 SER A CA 1
ATOM 1778 C C . SER A 1 226 ? 8.867 -22.562 -28.75 1 34.88 226 SER A C 1
ATOM 1780 O O . SER A 1 226 ? 9.852 -22.062 -28.188 1 34.88 226 SER A O 1
ATOM 1782 N N . GLY A 1 227 ? 9.312 -23.781 -28.672 1 27.73 227 GLY A N 1
ATOM 1783 C CA . GLY A 1 227 ? 10.523 -23.891 -29.453 1 27.73 227 GLY A CA 1
ATOM 1784 C C . GLY A 1 227 ? 10.352 -23.422 -30.891 1 27.73 227 GLY A C 1
ATOM 1785 O O . GLY A 1 227 ? 10.203 -24.234 -31.812 1 27.73 227 GLY A O 1
ATOM 1786 N N . LEU A 1 228 ? 9.656 -22.312 -31.297 1 22.75 228 LEU A N 1
ATOM 1787 C CA . LEU A 1 228 ? 10.203 -21.984 -32.594 1 22.75 228 LEU A CA 1
ATOM 1788 C C . LEU A 1 228 ? 11.68 -21.609 -32.5 1 22.75 228 LEU A C 1
ATOM 1790 O O . LEU A 1 228 ? 12.086 -20.953 -31.531 1 22.75 228 LEU A O 1
ATOM 1794 N N . MET B 1 1 ? -4.98 7.082 -15.789 1 89.25 1 MET B N 1
ATOM 1795 C CA . MET B 1 1 ? -5.566 7.062 -14.445 1 89.25 1 MET B CA 1
ATOM 1796 C C . MET B 1 1 ? -6.039 8.453 -14.039 1 89.25 1 MET B C 1
ATOM 1798 O O . MET B 1 1 ? -5.434 9.461 -14.422 1 89.25 1 MET B O 1
ATOM 1802 N N . GLN B 1 2 ? -7.094 8.547 -13.32 1 93.69 2 GLN B N 1
ATOM 1803 C CA . GLN B 1 2 ? -7.668 9.812 -12.891 1 93.69 2 GLN B CA 1
ATOM 1804 C C . GLN B 1 2 ? -7.91 9.828 -11.383 1 93.69 2 GLN B C 1
ATOM 1806 O O . GLN B 1 2 ? -8.164 8.781 -10.781 1 93.69 2 GLN B O 1
ATOM 1811 N N . PRO B 1 3 ? -7.816 11.031 -10.812 1 97.5 3 PRO B N 1
ATOM 1812 C CA . PRO B 1 3 ? -8.125 11.094 -9.383 1 97.5 3 PRO B CA 1
ATOM 1813 C C . PRO B 1 3 ? -9.578 10.711 -9.078 1 97.5 3 PRO B C 1
ATOM 1815 O O . PRO B 1 3 ? -10.492 11.148 -9.773 1 97.5 3 PRO B O 1
ATOM 1818 N N . VAL B 1 4 ? -9.82 9.93 -8.133 1 98.44 4 VAL B N 1
ATOM 1819 C CA . VAL B 1 4 ? -11.172 9.555 -7.734 1 98.44 4 VAL B CA 1
ATOM 1820 C C . VAL B 1 4 ? -11.641 10.445 -6.586 1 98.44 4 VAL B C 1
ATOM 1822 O O . VAL B 1 4 ? -12.828 10.508 -6.285 1 98.44 4 VAL B O 1
ATOM 1825 N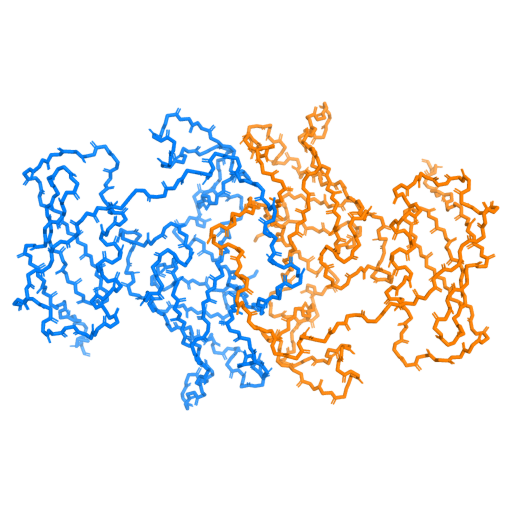 N . ALA B 1 5 ? -10.703 11.055 -5.922 1 98.69 5 ALA B N 1
ATOM 1826 C CA . ALA B 1 5 ? -10.977 11.914 -4.77 1 98.69 5 ALA B CA 1
ATOM 1827 C C . ALA B 1 5 ? -9.836 12.898 -4.543 1 98.69 5 ALA B C 1
ATOM 1829 O O . ALA B 1 5 ? -8.812 12.844 -5.23 1 98.69 5 ALA B O 1
ATOM 1830 N N . ARG B 1 6 ? -10.039 13.773 -3.609 1 98.38 6 ARG B N 1
ATOM 1831 C CA . ARG B 1 6 ? -9.023 14.68 -3.086 1 98.38 6 ARG B CA 1
ATOM 1832 C C . ARG B 1 6 ? -9.109 14.781 -1.567 1 98.38 6 ARG B C 1
ATOM 1834 O O . ARG B 1 6 ? -10.188 14.625 -0.99 1 98.38 6 ARG B O 1
ATOM 1841 N N . VAL B 1 7 ? -7.996 15.062 -0.994 1 98.06 7 VAL B N 1
ATOM 1842 C CA . VAL B 1 7 ? -7.996 15.188 0.46 1 98.06 7 VAL B CA 1
ATOM 1843 C C . VAL B 1 7 ? -7.824 16.656 0.854 1 98.06 7 VAL B C 1
ATOM 1845 O O . VAL B 1 7 ? -7.113 17.406 0.183 1 98.06 7 VAL B O 1
ATOM 1848 N N . SER B 1 8 ? -8.523 17.047 1.863 1 97.44 8 SER B N 1
ATOM 1849 C CA . SER B 1 8 ? -8.242 18.25 2.631 1 97.44 8 SER B CA 1
ATOM 1850 C C . SER B 1 8 ? -7.551 17.922 3.951 1 97.44 8 SER B C 1
ATOM 1852 O O . SER B 1 8 ? -8.102 17.188 4.777 1 97.44 8 SER B O 1
ATOM 1854 N N . THR B 1 9 ? -6.355 18.375 4.148 1 97.06 9 THR B N 1
ATOM 1855 C CA . THR B 1 9 ? -5.586 18.016 5.332 1 97.06 9 THR B CA 1
ATOM 1856 C C . THR B 1 9 ? -5.18 19.25 6.117 1 97.06 9 THR B C 1
ATOM 1858 O O . THR B 1 9 ? -5.43 20.375 5.68 1 97.06 9 THR B O 1
ATOM 1861 N N . CYS B 1 10 ? -4.582 19.047 7.246 1 96.06 10 CYS B N 1
ATOM 1862 C CA . CYS B 1 10 ? -4.109 20.125 8.117 1 96.06 10 CYS B CA 1
ATOM 1863 C C . CYS B 1 10 ? -2.764 20.656 7.645 1 96.06 10 CYS B C 1
ATOM 1865 O O . CYS B 1 10 ? -2.213 21.578 8.242 1 96.06 10 CYS B O 1
ATOM 1867 N N . TYR B 1 11 ? -2.242 20.109 6.508 1 96.5 11 TYR B N 1
ATOM 1868 C CA . TYR B 1 11 ? -0.944 20.516 5.98 1 96.5 11 TYR B CA 1
ATOM 1869 C C . TYR B 1 11 ? -1.097 21.219 4.633 1 96.5 11 TYR B C 1
ATOM 1871 O O . TYR B 1 11 ? -1.151 20.562 3.592 1 96.5 11 TYR B O 1
ATOM 1879 N N . PRO B 1 12 ? -1.06 22.5 4.582 1 94 12 PRO B N 1
ATOM 1880 C CA . PRO B 1 12 ? -1.214 23.219 3.311 1 94 12 PRO B CA 1
ATOM 1881 C C . PRO B 1 12 ? -0.021 23.031 2.377 1 94 12 PRO B C 1
ATOM 1883 O O . PRO B 1 12 ? -0.15 23.188 1.162 1 94 12 PRO B O 1
ATOM 1886 N N . ASP B 1 13 ? 1.1 22.734 2.971 1 90.31 13 ASP B N 1
ATOM 1887 C CA . ASP B 1 13 ? 2.289 22.469 2.172 1 90.31 13 ASP B CA 1
ATOM 1888 C C . ASP B 1 13 ? 3.156 21.391 2.83 1 90.31 13 ASP B C 1
ATOM 1890 O O . ASP B 1 13 ? 2.803 20.859 3.885 1 90.31 13 ASP B O 1
ATOM 1894 N N . LYS B 1 14 ? 4.234 21.094 2.15 1 89.94 14 LYS B N 1
ATOM 1895 C CA . LYS B 1 14 ? 5.07 19.969 2.564 1 89.94 14 LYS B CA 1
ATOM 1896 C C . LYS B 1 14 ? 5.84 20.297 3.842 1 89.94 14 LYS B C 1
ATOM 1898 O O . LYS B 1 14 ? 6.34 19.391 4.52 1 89.94 14 LYS B O 1
ATOM 1903 N N . PHE B 1 15 ? 5.879 21.656 4.121 1 89.06 15 PHE B N 1
ATOM 1904 C CA . PHE B 1 15 ? 6.598 22.031 5.324 1 89.06 15 PHE B CA 1
ATOM 1905 C C . PHE B 1 15 ? 5.812 21.656 6.574 1 89.06 15 PHE B C 1
ATOM 1907 O O . PHE B 1 15 ? 4.699 22.141 6.785 1 89.06 15 PHE B O 1
ATOM 1914 N N . GLY B 1 16 ? 6.141 20.625 7.258 1 91.31 16 GLY B N 1
ATOM 1915 C CA . GLY B 1 16 ? 5.496 20.156 8.477 1 91.31 16 GLY B CA 1
ATOM 1916 C C . GLY B 1 16 ? 4.844 18.797 8.32 1 91.31 16 GLY B C 1
ATOM 1917 O O . GLY B 1 16 ? 4.559 18.125 9.305 1 91.31 16 GLY B O 1
ATOM 1918 N N . ALA B 1 17 ? 4.414 18.516 7 1 94.5 17 ALA B N 1
ATOM 1919 C CA . ALA B 1 17 ? 3.795 17.219 6.781 1 94.5 17 ALA B CA 1
ATOM 1920 C C . ALA B 1 17 ? 4.73 16.094 7.199 1 94.5 17 ALA B C 1
ATOM 1922 O O . ALA B 1 17 ? 5.922 16.109 6.871 1 94.5 17 ALA B O 1
ATOM 1923 N N . PRO B 1 18 ? 4.195 15.172 8.008 1 95.56 18 PRO B N 1
ATOM 1924 C CA . PRO B 1 18 ? 5.055 14.055 8.406 1 95.56 18 PRO B CA 1
ATOM 1925 C C . PRO B 1 18 ? 5.562 13.242 7.215 1 95.56 18 PRO B C 1
ATOM 1927 O O . PRO B 1 18 ? 4.891 13.172 6.18 1 95.56 18 PRO B O 1
ATOM 1930 N N . ARG B 1 19 ? 6.637 12.594 7.383 1 92.81 19 ARG B N 1
ATOM 1931 C CA . ARG B 1 19 ? 7.273 11.844 6.309 1 92.81 19 ARG B CA 1
ATOM 1932 C C . ARG B 1 19 ? 6.559 10.516 6.07 1 92.81 19 ARG B C 1
ATOM 1934 O O . ARG B 1 19 ? 6.703 9.906 5.008 1 92.81 19 ARG B O 1
ATOM 1941 N N . GLN B 1 20 ? 5.852 10.07 7.078 1 95.25 20 GLN B N 1
ATOM 1942 C CA . GLN B 1 20 ? 5.094 8.828 6.992 1 95.25 20 GLN B CA 1
ATOM 1943 C C . GLN B 1 20 ? 3.752 8.953 7.707 1 95.25 20 GLN B C 1
ATOM 1945 O O . GLN B 1 20 ? 3.639 9.664 8.711 1 95.25 20 GLN B O 1
ATOM 1950 N N . SER B 1 21 ? 2.797 8.258 7.164 1 97.75 21 SER B N 1
ATOM 1951 C CA . SER B 1 21 ? 1.512 8.188 7.852 1 97.75 21 SER B CA 1
ATOM 1952 C C . SER B 1 21 ? 1.656 7.566 9.234 1 97.75 21 SER B C 1
ATOM 1954 O O . SER B 1 21 ? 2.557 6.754 9.469 1 97.75 21 SER B O 1
ATOM 1956 N N . GLY B 1 22 ? 0.852 8.008 10.156 1 96.75 22 GLY B N 1
ATOM 1957 C CA . GLY B 1 22 ? 0.845 7.445 11.5 1 96.75 22 GLY B CA 1
ATOM 1958 C C . GLY B 1 22 ? 1.789 8.156 12.445 1 96.75 22 GLY B C 1
ATOM 1959 O O . GLY B 1 22 ? 1.674 8.008 13.664 1 96.75 22 GLY B O 1
ATOM 1960 N N . LEU B 1 23 ? 2.785 8.922 11.953 1 96.69 23 LEU B N 1
ATOM 1961 C CA . LEU B 1 23 ? 3.748 9.602 12.812 1 96.69 23 LEU B CA 1
ATOM 1962 C C . LEU B 1 23 ? 3.062 10.672 13.648 1 96.69 23 LEU B C 1
ATOM 1964 O O . LEU B 1 23 ? 3.525 11 14.75 1 96.69 23 LEU B O 1
ATOM 1968 N N . VAL B 1 24 ? 2.051 11.258 13.125 1 97.88 24 VAL B N 1
ATOM 1969 C CA . VAL B 1 24 ? 1.203 12.211 13.82 1 97.88 24 VAL B CA 1
ATOM 1970 C C . VAL B 1 24 ? -0.233 11.695 13.867 1 97.88 24 VAL B C 1
ATOM 1972 O O . VAL B 1 24 ? -1.053 12.047 13.016 1 97.88 24 VAL B O 1
ATOM 1975 N N . PRO B 1 25 ? -0.565 10.992 14.867 1 97.62 25 PRO B N 1
ATOM 1976 C CA . PRO B 1 25 ? -1.839 10.273 14.914 1 97.62 25 PRO B CA 1
ATOM 1977 C C . PRO B 1 25 ? -3.047 11.203 14.812 1 97.62 25 PRO B C 1
ATOM 1979 O O . PRO B 1 25 ? -4.066 10.828 14.227 1 97.62 25 PRO B O 1
ATOM 1982 N N . ASP B 1 26 ? -2.912 12.414 15.281 1 97.69 26 ASP B N 1
ATOM 1983 C CA . ASP B 1 26 ? -4.07 13.297 15.344 1 97.69 26 ASP B CA 1
ATOM 1984 C C . ASP B 1 26 ? -4.125 14.219 14.133 1 97.69 26 ASP B C 1
ATOM 1986 O O . ASP B 1 26 ? -4.969 15.117 14.062 1 97.69 26 ASP B O 1
ATOM 1990 N N . ALA B 1 27 ? -3.223 14.023 13.164 1 97.62 27 ALA B N 1
ATOM 1991 C CA . ALA B 1 27 ? -3.324 14.766 11.914 1 97.62 27 ALA B CA 1
ATOM 1992 C C . ALA B 1 27 ? -4.566 14.344 11.125 1 97.62 27 ALA B C 1
ATOM 1994 O O . ALA B 1 27 ? -4.668 13.195 10.688 1 97.62 27 ALA B O 1
ATOM 1995 N N . ARG B 1 28 ? -5.426 15.25 10.914 1 96.38 28 ARG B N 1
ATOM 1996 C CA . ARG B 1 28 ? -6.734 14.93 10.359 1 96.38 28 ARG B CA 1
ATOM 1997 C C . ARG B 1 28 ? -6.805 15.273 8.875 1 96.38 28 ARG B C 1
ATOM 1999 O O . ARG B 1 28 ? -6.031 16.109 8.391 1 96.38 28 ARG B O 1
ATOM 2006 N N . ALA B 1 29 ? -7.727 14.609 8.211 1 97.81 29 ALA B N 1
ATOM 2007 C CA . ALA B 1 29 ? -8.039 14.898 6.812 1 97.81 29 ALA B CA 1
ATOM 2008 C C . ALA B 1 29 ? -9.484 14.523 6.484 1 97.81 29 ALA B C 1
ATOM 2010 O O . ALA B 1 29 ? -10.094 13.719 7.184 1 97.81 29 ALA B O 1
ATOM 2011 N N . ARG B 1 30 ? -10 15.203 5.555 1 98.38 30 ARG B N 1
ATOM 2012 C CA . ARG B 1 30 ? -11.242 14.836 4.891 1 98.38 30 ARG B CA 1
ATOM 2013 C C . ARG B 1 30 ? -11 14.453 3.438 1 98.38 30 ARG B C 1
ATOM 2015 O O . ARG B 1 30 ? -10.344 15.188 2.695 1 98.38 30 ARG B O 1
ATOM 2022 N N . LEU B 1 31 ? -11.469 13.312 3.104 1 98.81 31 LEU B N 1
ATOM 2023 C CA . LEU B 1 31 ? -11.367 12.859 1.719 1 98.81 31 LEU B CA 1
ATOM 2024 C C . LEU B 1 31 ? -12.719 12.969 1.019 1 98.81 31 LEU B C 1
ATOM 2026 O O . LEU B 1 31 ? -13.695 12.352 1.449 1 98.81 31 LEU B O 1
ATOM 2030 N N . VAL B 1 32 ? -12.773 13.766 -0.033 1 98.69 32 VAL B N 1
ATOM 2031 C CA . VAL B 1 32 ? -14 14 -0.793 1 98.69 32 VAL B CA 1
ATOM 2032 C C . VAL B 1 32 ? -13.844 13.438 -2.203 1 98.69 32 VAL B C 1
ATOM 2034 O O . VAL B 1 32 ? -12.875 13.742 -2.902 1 98.69 32 VAL B O 1
ATOM 2037 N N . PHE B 1 33 ? -14.812 12.617 -2.598 1 98.75 33 PHE B N 1
ATOM 2038 C CA . PHE B 1 33 ? -14.758 11.969 -3.904 1 98.75 33 PHE B CA 1
ATOM 2039 C C . PHE B 1 33 ? -15.07 12.969 -5.012 1 98.75 33 PHE B C 1
ATOM 2041 O O . PHE B 1 33 ? -15.883 13.875 -4.828 1 98.75 33 PHE B O 1
ATOM 2048 N N . GLU B 1 34 ? -14.438 12.836 -6.152 1 98.19 34 GLU B N 1
ATOM 2049 C CA . GLU B 1 34 ? -14.805 13.586 -7.352 1 98.19 34 GLU B CA 1
ATOM 2050 C C . GLU B 1 34 ? -16.234 13.242 -7.793 1 98.19 34 GLU B C 1
ATOM 2052 O O . GLU B 1 34 ? -16.719 12.141 -7.543 1 98.19 34 GLU B O 1
ATOM 2057 N N . PRO B 1 35 ? -16.859 14.078 -8.484 1 97.31 35 PRO B N 1
ATOM 2058 C CA . PRO B 1 35 ? -18.281 13.953 -8.781 1 97.31 35 PRO B CA 1
ATOM 2059 C C . PRO B 1 35 ? -18.641 12.602 -9.398 1 97.31 35 PRO B C 1
ATOM 2061 O O . PRO B 1 35 ? -19.594 11.953 -8.969 1 97.31 35 PRO B O 1
ATOM 2064 N N . PRO B 1 36 ? -17.922 12.039 -10.367 1 96.44 36 PRO B N 1
ATOM 2065 C CA . PRO B 1 36 ? -18.312 10.766 -10.977 1 96.44 36 PRO B CA 1
ATOM 2066 C C . PRO B 1 36 ? -18.25 9.594 -10 1 96.44 36 PRO B C 1
ATOM 2068 O O . PRO B 1 36 ? -18.812 8.531 -10.266 1 96.44 36 PRO B O 1
ATOM 2071 N N . PHE B 1 37 ? -17.656 9.836 -8.867 1 97.62 37 PHE B N 1
ATOM 2072 C CA . PHE B 1 37 ? -17.391 8.719 -7.973 1 97.62 37 PHE B CA 1
ATOM 2073 C C . PHE B 1 37 ? -18.125 8.898 -6.645 1 97.62 37 PHE B C 1
ATOM 2075 O O . PHE B 1 37 ? -17.859 8.172 -5.684 1 97.62 37 PHE B O 1
ATOM 2082 N N . ARG B 1 38 ? -18.984 9.875 -6.617 1 97.38 38 ARG B N 1
ATOM 2083 C CA . ARG B 1 38 ? -19.766 10.148 -5.41 1 97.38 38 ARG B CA 1
ATOM 2084 C C . ARG B 1 38 ? -20.938 9.188 -5.293 1 97.38 38 ARG B C 1
ATOM 2086 O O . ARG B 1 38 ? -22.094 9.609 -5.238 1 97.38 38 ARG B O 1
ATOM 2093 N N . HIS B 1 39 ? -20.703 7.953 -5.227 1 96 39 HIS B N 1
ATOM 2094 C CA . HIS B 1 39 ? -21.719 6.918 -5.082 1 96 39 HIS B CA 1
ATOM 2095 C C . HIS B 1 39 ? -21.719 6.328 -3.678 1 96 39 HIS B C 1
ATOM 2097 O O . HIS B 1 39 ? -20.734 5.699 -3.271 1 96 39 HIS B O 1
ATOM 2103 N N . PRO B 1 40 ? -22.797 6.484 -2.996 1 96.94 40 PRO B N 1
ATOM 2104 C CA . PRO B 1 40 ? -22.828 5.996 -1.615 1 96.94 40 PRO B CA 1
ATOM 2105 C C . PRO B 1 40 ? -22.531 4.5 -1.517 1 96.94 40 PRO B C 1
ATOM 2107 O O . PRO B 1 40 ? -21.891 4.055 -0.556 1 96.94 40 PRO B O 1
ATOM 2110 N N . ASP B 1 41 ? -22.953 3.783 -2.475 1 97.31 41 ASP B N 1
ATOM 2111 C CA . ASP B 1 41 ? -22.75 2.336 -2.438 1 97.31 41 ASP B CA 1
ATOM 2112 C C . ASP B 1 41 ? -21.281 1.973 -2.605 1 97.31 41 ASP B C 1
ATOM 2114 O O . ASP B 1 41 ? -20.875 0.844 -2.318 1 97.31 41 ASP B O 1
ATOM 2118 N N . ALA B 1 42 ? -20.469 2.838 -3.131 1 98.12 42 ALA B N 1
ATOM 2119 C CA . ALA B 1 42 ? -19.047 2.553 -3.393 1 98.12 42 ALA B CA 1
ATOM 2120 C C . ALA B 1 42 ? -18.266 2.426 -2.09 1 98.12 42 ALA B C 1
ATOM 2122 O O . ALA B 1 42 ? -17.141 1.915 -2.082 1 98.12 42 ALA B O 1
ATOM 2123 N N . VAL B 1 43 ? -18.875 2.893 -0.985 1 98.38 43 VAL B N 1
ATOM 2124 C CA . VAL B 1 43 ? -18.156 2.84 0.289 1 98.38 43 VAL B CA 1
ATOM 2125 C C . VAL B 1 43 ? -18.891 1.903 1.248 1 98.38 43 VAL B C 1
ATOM 2127 O O . VAL B 1 43 ? -18.562 1.84 2.436 1 98.38 43 VAL B O 1
ATOM 2130 N N . ARG B 1 44 ? -19.875 1.2 0.71 1 97.12 44 ARG B N 1
ATOM 2131 C CA . ARG B 1 44 ? -20.625 0.255 1.541 1 97.12 44 ARG B CA 1
ATOM 2132 C C . ARG B 1 44 ? -19.688 -0.766 2.176 1 97.12 44 ARG B C 1
ATOM 2134 O O . ARG B 1 44 ? -18.938 -1.452 1.475 1 97.12 44 ARG B O 1
ATOM 2141 N N . GLY B 1 45 ? -19.688 -0.836 3.551 1 96 45 GLY B N 1
ATOM 2142 C CA . GLY B 1 45 ? -18.859 -1.795 4.27 1 96 45 GLY B CA 1
ATOM 2143 C C . GLY B 1 45 ? -17.547 -1.21 4.746 1 96 45 GLY B C 1
ATOM 2144 O O . GLY B 1 45 ? -16.859 -1.817 5.562 1 96 45 GLY B O 1
ATOM 2145 N N . LEU B 1 46 ? -17.219 -0.049 4.301 1 97.38 46 LEU B N 1
ATOM 2146 C CA . LEU B 1 46 ? -15.938 0.576 4.605 1 97.38 46 LEU B CA 1
ATOM 2147 C C . LEU B 1 46 ? -15.812 0.865 6.098 1 97.38 46 LEU B C 1
ATOM 2149 O O . LEU B 1 46 ? -14.711 0.834 6.648 1 97.38 46 LEU B O 1
ATOM 2153 N N . GLU B 1 47 ? -16.891 1.064 6.754 1 96.31 47 GLU B N 1
ATOM 2154 C CA . GLU B 1 47 ? -16.922 1.407 8.172 1 96.31 47 GLU B CA 1
ATOM 2155 C C . GLU B 1 47 ? -16.422 0.251 9.031 1 96.31 47 GLU B C 1
ATOM 2157 O O . GLU B 1 47 ? -16.078 0.439 10.203 1 96.31 47 GLU B O 1
ATOM 2162 N N . GLY B 1 48 ? -16.422 -0.9 8.516 1 96.06 48 GLY B N 1
ATOM 2163 C CA . GLY B 1 48 ? -15.93 -2.053 9.25 1 96.06 48 GLY B CA 1
ATOM 2164 C C . GLY B 1 48 ? -14.414 -2.084 9.375 1 96.06 48 GLY B C 1
ATOM 2165 O O . GLY B 1 48 ? -13.867 -2.854 10.172 1 96.06 48 GLY B O 1
ATOM 2166 N N . PHE B 1 49 ? -13.758 -1.231 8.68 1 98 49 PHE B N 1
ATOM 2167 C CA . PHE B 1 49 ? -12.305 -1.178 8.688 1 98 49 PHE B CA 1
ATOM 2168 C C . PHE B 1 49 ? -11.805 0.028 9.477 1 98 49 PHE B C 1
ATOM 2170 O O . PHE B 1 49 ? -12.383 1.115 9.383 1 98 49 PHE B O 1
ATOM 2177 N N . SER B 1 50 ? -10.781 -0.197 10.227 1 98.56 50 SER B N 1
ATOM 2178 C CA . SER B 1 50 ? -10.242 0.9 11.023 1 98.56 50 SER B CA 1
ATOM 2179 C C . SER B 1 50 ? -9.211 1.701 10.242 1 98.56 50 SER B C 1
ATOM 2181 O O . SER B 1 50 ? -8.914 2.85 10.586 1 98.56 50 SER B O 1
ATOM 2183 N N . HIS B 1 51 ? -8.625 1.044 9.242 1 98.75 51 HIS B N 1
ATOM 2184 C CA . HIS B 1 51 ? -7.578 1.704 8.469 1 98.75 51 HIS B CA 1
ATOM 2185 C C . HIS B 1 51 ? -7.773 1.487 6.973 1 98.75 51 HIS B C 1
ATOM 2187 O O . HIS B 1 51 ? -8.414 0.516 6.559 1 98.75 51 HIS B O 1
ATOM 2193 N N . LEU B 1 52 ? -7.23 2.408 6.203 1 98.75 52 LEU B N 1
ATOM 2194 C CA . LEU B 1 52 ? -7.305 2.393 4.746 1 98.75 52 LEU B CA 1
ATOM 2195 C C . LEU B 1 52 ? -5.93 2.637 4.133 1 98.75 52 LEU B C 1
ATOM 2197 O O . LEU B 1 52 ? -5.098 3.338 4.719 1 98.75 52 LEU B O 1
ATOM 2201 N N . TRP B 1 53 ? -5.77 2.033 2.98 1 98.88 53 TRP B N 1
ATOM 2202 C CA . TRP B 1 53 ? -4.695 2.451 2.088 1 98.88 53 TRP B CA 1
ATOM 2203 C C . TRP B 1 53 ? -5.16 3.564 1.156 1 98.88 53 TRP B C 1
ATOM 2205 O O . TRP B 1 53 ? -6.203 3.443 0.506 1 98.88 53 TRP B O 1
ATOM 2215 N N . LEU B 1 54 ? -4.434 4.613 1.111 1 98.88 54 LEU B N 1
ATOM 2216 C CA . LEU B 1 54 ? -4.586 5.633 0.076 1 98.88 54 LEU B CA 1
ATOM 2217 C C . LEU B 1 54 ? -3.465 5.531 -0.952 1 98.88 54 LEU B C 1
ATOM 2219 O O . LEU B 1 54 ? -2.285 5.547 -0.594 1 98.88 54 LEU B O 1
ATOM 2223 N N . VAL B 1 55 ? -3.814 5.289 -2.152 1 98.81 55 VAL B N 1
ATOM 2224 C CA . VAL B 1 55 ? -2.904 5.434 -3.283 1 98.81 55 VAL B CA 1
ATOM 2225 C C . VAL B 1 55 ? -3.084 6.812 -3.916 1 98.81 55 VAL B C 1
ATOM 2227 O O . VAL B 1 55 ? -4.184 7.164 -4.352 1 98.81 55 VAL B O 1
ATOM 2230 N N . TRP B 1 56 ? -2.006 7.566 -3.955 1 98.38 56 TRP B N 1
ATOM 2231 C CA . TRP B 1 56 ? -2.184 8.969 -4.312 1 98.38 56 TRP B CA 1
ATOM 2232 C C . TRP B 1 56 ? -1.023 9.461 -5.176 1 98.38 56 TRP B C 1
ATOM 2234 O O . TRP B 1 56 ? -0.071 8.719 -5.426 1 98.38 56 TRP B O 1
ATOM 2244 N N . VAL B 1 57 ? -1.106 10.703 -5.656 1 96.81 57 VAL B N 1
ATOM 2245 C CA . VAL B 1 57 ? -0.134 11.234 -6.605 1 96.81 57 VAL B CA 1
ATOM 2246 C C . VAL B 1 57 ? 0.63 12.391 -5.973 1 96.81 57 VAL B C 1
ATOM 2248 O O . VAL B 1 57 ? 0.029 13.289 -5.371 1 96.81 57 VAL B O 1
ATOM 2251 N N . PHE B 1 58 ? 1.973 12.297 -6.117 1 93.69 58 PHE B N 1
ATOM 2252 C CA . PHE B 1 58 ? 2.777 13.477 -5.812 1 93.69 58 PHE B CA 1
ATOM 2253 C C . PHE B 1 58 ? 2.529 14.586 -6.828 1 93.69 58 PHE B C 1
ATOM 2255 O O . PHE B 1 58 ? 3.215 14.656 -7.852 1 93.69 58 PHE B O 1
ATOM 2262 N N . SER B 1 59 ? 1.584 15.43 -6.566 1 83.38 59 SER B N 1
ATOM 2263 C CA . SER B 1 59 ? 1.077 16.375 -7.551 1 83.38 59 SER B CA 1
ATOM 2264 C C . SER B 1 59 ? 2.17 17.344 -8.008 1 83.38 59 SER B C 1
ATOM 2266 O O . SER B 1 59 ? 2.18 17.781 -9.156 1 83.38 59 SER B O 1
ATOM 2268 N N . GLU B 1 60 ? 3.051 17.688 -7.211 1 78.44 60 GLU B N 1
ATOM 2269 C CA . GLU B 1 60 ? 4.082 18.656 -7.539 1 78.44 60 GLU B CA 1
ATOM 2270 C C . GLU B 1 60 ? 5.148 18.062 -8.453 1 78.44 60 GLU B C 1
ATOM 2272 O O . GLU B 1 60 ? 5.922 18.781 -9.078 1 78.44 60 GLU B O 1
ATOM 2277 N N . ASN B 1 61 ? 5.137 16.734 -8.68 1 76.62 61 ASN B N 1
ATOM 2278 C CA . ASN B 1 61 ? 6.238 16.062 -9.375 1 76.62 61 ASN B CA 1
ATOM 2279 C C . ASN B 1 61 ? 5.777 15.414 -10.672 1 76.62 61 ASN B C 1
ATOM 2281 O O . ASN B 1 61 ? 6.547 14.703 -11.32 1 76.62 61 ASN B O 1
ATOM 2285 N N . VAL B 1 62 ? 4.637 15.562 -11.102 1 72.75 62 VAL B N 1
ATOM 2286 C CA . VAL B 1 62 ? 4.062 14.875 -12.258 1 72.75 62 VAL B CA 1
ATOM 2287 C C . VAL B 1 62 ? 4.848 15.227 -13.516 1 72.75 62 VAL B C 1
ATOM 2289 O O . VAL B 1 62 ? 5.102 14.367 -14.359 1 72.75 62 VAL B O 1
ATOM 2292 N N . ASP B 1 63 ? 5.43 16.328 -13.625 1 76.19 63 ASP B N 1
ATOM 2293 C CA . ASP B 1 63 ? 6.062 16.734 -14.875 1 76.19 63 ASP B CA 1
ATOM 2294 C C . ASP B 1 63 ? 7.57 16.906 -14.703 1 76.19 63 ASP B C 1
ATOM 2296 O O . ASP B 1 63 ? 8.25 17.438 -15.578 1 76.19 63 ASP B O 1
ATOM 2300 N N . LYS B 1 64 ? 8.133 16.422 -13.625 1 79.38 64 LYS B N 1
ATOM 2301 C CA . LYS B 1 64 ? 9.531 16.734 -13.344 1 79.38 64 LYS B CA 1
ATOM 2302 C C . LYS B 1 64 ? 10.43 15.547 -13.68 1 79.38 64 LYS B C 1
ATOM 2304 O O . LYS B 1 64 ? 11.648 15.625 -13.531 1 79.38 64 LYS B O 1
ATOM 2309 N N . GLY B 1 65 ? 9.883 14.547 -14.281 1 83.75 65 GLY B N 1
ATOM 2310 C CA . GLY B 1 65 ? 10.727 13.398 -14.57 1 83.75 65 GLY B CA 1
ATOM 2311 C C . GLY B 1 65 ? 11.062 12.586 -13.336 1 83.75 65 GLY B C 1
ATOM 2312 O O . GLY B 1 65 ? 10.469 12.773 -12.273 1 83.75 65 GLY B O 1
ATOM 2313 N N . TRP B 1 66 ? 12.047 11.531 -13.516 1 90.69 66 TRP B N 1
ATOM 2314 C CA . TRP B 1 66 ? 12.438 10.695 -12.383 1 90.69 66 TRP B CA 1
ATOM 2315 C C . TRP B 1 66 ? 13.961 10.594 -12.281 1 90.69 66 TRP B C 1
ATOM 2317 O O . TRP B 1 66 ? 14.672 10.938 -13.227 1 90.69 66 TRP B O 1
ATOM 2327 N N . SER B 1 67 ? 14.492 10.336 -11.172 1 93.25 67 SER B N 1
ATOM 2328 C CA . SER B 1 67 ? 15.898 10.047 -10.891 1 93.25 67 SER B CA 1
ATOM 2329 C C . SER B 1 67 ? 16.078 8.648 -10.312 1 93.25 67 SER B C 1
ATOM 2331 O O . SER B 1 67 ? 15.273 8.219 -9.477 1 93.25 67 SER B O 1
ATOM 2333 N N . PRO B 1 68 ? 17.141 7.973 -10.742 1 96.12 68 PRO B N 1
ATOM 2334 C CA . PRO B 1 68 ? 17.359 6.629 -10.211 1 96.12 68 PRO B CA 1
ATOM 2335 C C . PRO B 1 68 ? 17.734 6.633 -8.727 1 96.12 68 PRO B C 1
ATOM 2337 O O . PRO B 1 68 ? 17.531 5.637 -8.031 1 96.12 68 PRO B O 1
ATOM 2340 N N . THR B 1 69 ? 18.297 7.781 -8.336 1 96.81 69 THR B N 1
ATOM 2341 C CA . THR B 1 69 ? 18.688 7.863 -6.93 1 96.81 69 THR B CA 1
ATOM 2342 C C . THR B 1 69 ? 18.172 9.156 -6.305 1 96.81 69 THR B C 1
ATOM 2344 O O . THR B 1 69 ? 17.844 10.109 -7.012 1 96.81 69 THR B O 1
ATOM 2347 N N . VAL B 1 70 ? 18.031 9.086 -5.004 1 93.5 70 VAL B N 1
ATOM 2348 C CA . VAL B 1 70 ? 17.609 10.227 -4.207 1 93.5 70 VAL B CA 1
ATOM 2349 C C . VAL B 1 70 ? 18.438 10.305 -2.928 1 93.5 70 VAL B C 1
ATOM 2351 O O . VAL B 1 70 ? 19.094 9.336 -2.553 1 93.5 70 VAL B O 1
ATOM 2354 N N . ARG B 1 71 ? 18.422 11.398 -2.318 1 89.56 71 ARG B N 1
ATOM 2355 C CA . ARG B 1 71 ? 19.078 11.594 -1.034 1 89.56 71 ARG B CA 1
ATOM 2356 C C . ARG B 1 71 ? 18.062 11.656 0.102 1 89.56 71 ARG B C 1
ATOM 2358 O O . ARG B 1 71 ? 17.5 12.719 0.385 1 89.56 71 ARG B O 1
ATOM 2365 N N . PRO B 1 72 ? 17.922 10.5 0.734 1 83 72 PRO B N 1
ATOM 2366 C CA . PRO B 1 72 ? 16.969 10.523 1.84 1 83 72 PRO B CA 1
ATOM 2367 C C . PRO B 1 72 ? 17.438 11.391 3.01 1 83 72 PRO B C 1
ATOM 2369 O O . PRO B 1 72 ? 18.609 11.328 3.391 1 83 72 PRO B O 1
ATOM 2372 N N . PRO B 1 73 ? 16.547 12.141 3.604 1 72.75 73 PRO B N 1
ATOM 2373 C CA . PRO B 1 73 ? 16.891 12.992 4.738 1 72.75 73 PRO B CA 1
ATOM 2374 C C . PRO B 1 73 ? 17.391 12.203 5.945 1 72.75 73 PRO B C 1
ATOM 2376 O O . PRO B 1 73 ? 18.297 12.656 6.66 1 72.75 73 PRO B O 1
ATOM 2379 N N . ARG B 1 74 ? 16.969 11.016 6.16 1 73 74 ARG B N 1
ATOM 2380 C CA . ARG B 1 74 ? 17.312 10.188 7.316 1 73 74 ARG B CA 1
ATOM 2381 C C . ARG B 1 74 ? 18.797 9.859 7.332 1 73 74 ARG B C 1
ATOM 2383 O O . ARG B 1 74 ? 19.359 9.531 8.383 1 73 74 ARG B O 1
ATOM 2390 N N . LEU B 1 75 ? 19.344 9.914 6.195 1 74.38 75 LEU B N 1
ATOM 2391 C CA . LEU B 1 75 ? 20.75 9.547 6.098 1 74.38 75 LEU B CA 1
ATOM 2392 C C . LEU B 1 75 ? 21.625 10.789 6.012 1 74.38 75 LEU B C 1
ATOM 2394 O O . LEU B 1 75 ? 22.781 10.719 5.57 1 74.38 75 LEU B O 1
ATOM 2398 N N . GLY B 1 76 ? 21.172 11.844 6.363 1 69.44 76 GLY B N 1
ATOM 2399 C CA . GLY B 1 76 ? 21.953 13.07 6.43 1 69.44 76 GLY B CA 1
ATOM 2400 C C . GLY B 1 76 ? 22.25 13.664 5.062 1 69.44 76 GLY B C 1
ATOM 2401 O O . GLY B 1 76 ? 23.172 14.469 4.914 1 69.44 76 GLY B O 1
ATOM 2402 N N . GLY B 1 77 ? 21.609 13.148 4.113 1 67 77 GLY B N 1
ATOM 2403 C CA . GLY B 1 77 ? 21.703 13.711 2.775 1 67 77 GLY B CA 1
ATOM 2404 C C . GLY B 1 77 ? 23 13.359 2.078 1 67 77 GLY B C 1
ATOM 2405 O O . GLY B 1 77 ? 23.25 13.797 0.953 1 67 77 GLY B O 1
ATOM 2406 N N . ASN B 1 78 ? 23.766 12.594 2.588 1 78.19 78 ASN B N 1
ATOM 2407 C CA . ASN B 1 78 ? 25.078 12.344 1.995 1 78.19 78 ASN B CA 1
ATOM 2408 C C . ASN B 1 78 ? 25.109 11.008 1.259 1 78.19 78 ASN B C 1
ATOM 2410 O O . ASN B 1 78 ? 25.984 10.773 0.424 1 78.19 78 ASN B O 1
ATOM 2414 N N . VAL B 1 79 ? 24.188 10.258 1.519 1 87.75 79 VAL B N 1
ATOM 2415 C CA . VAL B 1 79 ? 24.141 8.945 0.884 1 87.75 79 VAL B CA 1
ATOM 2416 C C . VAL B 1 79 ? 22.969 8.883 -0.085 1 87.75 79 VAL B C 1
ATOM 2418 O O . VAL B 1 79 ? 21.859 9.336 0.237 1 87.75 79 VAL B O 1
ATOM 2421 N N . ARG B 1 80 ? 23.234 8.469 -1.282 1 93.56 80 ARG B N 1
ATOM 2422 C CA . ARG B 1 80 ? 22.188 8.32 -2.283 1 93.56 80 ARG B CA 1
ATOM 2423 C C . ARG B 1 80 ? 21.625 6.898 -2.283 1 93.56 80 ARG B C 1
ATOM 2425 O O . ARG B 1 80 ? 22.391 5.926 -2.26 1 93.56 80 ARG B O 1
ATOM 2432 N N . MET B 1 81 ? 20.406 6.82 -2.24 1 95.88 81 MET B N 1
ATOM 2433 C CA . MET B 1 81 ? 19.703 5.539 -2.283 1 95.88 81 MET B CA 1
ATOM 2434 C C . MET B 1 81 ? 18.828 5.438 -3.539 1 95.88 81 MET B C 1
ATOM 2436 O O . MET B 1 81 ? 18.469 6.453 -4.133 1 95.88 81 MET B O 1
ATOM 2440 N N . GLY B 1 82 ? 18.562 4.234 -3.967 1 97.56 82 GLY B N 1
ATOM 2441 C CA . GLY B 1 82 ? 17.719 4.031 -5.133 1 97.56 82 GLY B CA 1
ATOM 2442 C C . GLY B 1 82 ? 16.281 4.492 -4.926 1 97.56 82 GLY B C 1
ATOM 2443 O O . GLY B 1 82 ? 15.727 4.336 -3.836 1 97.56 82 GLY B O 1
ATOM 2444 N N . VAL B 1 83 ? 15.719 4.98 -6 1 97.69 83 VAL B N 1
ATOM 2445 C CA . VAL B 1 83 ? 14.359 5.512 -5.922 1 97.69 83 VAL B CA 1
ATOM 2446 C C . VAL B 1 83 ? 13.398 4.406 -5.492 1 97.69 83 VAL B C 1
ATOM 2448 O O . VAL B 1 83 ? 12.445 4.656 -4.746 1 97.69 83 VAL B O 1
ATOM 2451 N N . PHE B 1 84 ? 13.641 3.113 -5.832 1 98.25 84 PHE B N 1
ATOM 2452 C CA . PHE B 1 84 ? 12.742 2.018 -5.496 1 98.25 84 PHE B CA 1
ATOM 2453 C C . PHE B 1 84 ? 13.055 1.47 -4.105 1 98.25 84 PHE B C 1
ATOM 2455 O O . PHE B 1 84 ? 12.305 0.641 -3.58 1 98.25 84 PHE B O 1
ATOM 2462 N N . ALA B 1 85 ? 14.156 1.962 -3.51 1 97.19 85 ALA B N 1
ATOM 2463 C CA . ALA B 1 85 ? 14.469 1.644 -2.119 1 97.19 85 ALA B CA 1
ATOM 2464 C C . ALA B 1 85 ? 14.016 2.76 -1.185 1 97.19 85 ALA B C 1
ATOM 2466 O O . ALA B 1 85 ? 14.383 2.777 -0.006 1 97.19 85 ALA B O 1
ATOM 2467 N N . THR B 1 86 ? 13.273 3.68 -1.714 1 96.5 86 THR B N 1
ATOM 2468 C CA . THR B 1 86 ? 12.773 4.809 -0.938 1 96.5 86 THR B CA 1
ATOM 2469 C C . THR B 1 86 ? 11.297 5.055 -1.227 1 96.5 86 THR B C 1
ATOM 2471 O O . THR B 1 86 ? 10.688 4.348 -2.031 1 96.5 86 THR B O 1
ATOM 2474 N N . ARG B 1 87 ? 10.75 6.004 -0.541 1 96.25 87 ARG B N 1
ATOM 2475 C CA . ARG B 1 87 ? 9.391 6.473 -0.807 1 96.25 87 ARG B CA 1
ATOM 2476 C C . ARG B 1 87 ? 9.398 7.918 -1.283 1 96.25 87 ARG B C 1
ATOM 2478 O O . ARG B 1 87 ? 8.43 8.656 -1.064 1 96.25 87 ARG B O 1
ATOM 2485 N N . ALA B 1 88 ? 10.492 8.289 -1.926 1 93 88 ALA B N 1
ATOM 2486 C CA . ALA B 1 88 ? 10.703 9.656 -2.41 1 93 88 ALA B CA 1
ATOM 2487 C C . ALA B 1 88 ? 9.742 9.984 -3.549 1 93 88 ALA B C 1
ATOM 2489 O O . ALA B 1 88 ? 9.312 9.094 -4.285 1 93 88 ALA B O 1
ATOM 2490 N N . PRO B 1 89 ? 9.484 11.273 -3.77 1 93.38 89 PRO B N 1
ATOM 2491 C CA . PRO B 1 89 ? 8.461 11.672 -4.734 1 93.38 89 PRO B CA 1
ATOM 2492 C C . PRO B 1 89 ? 8.961 11.633 -6.176 1 93.38 89 PRO B C 1
ATOM 2494 O O . PRO B 1 89 ? 8.156 11.602 -7.113 1 93.38 89 PRO B O 1
ATOM 2497 N N . PHE B 1 90 ? 10.211 11.719 -6.441 1 93.25 90 PHE B N 1
ATOM 2498 C CA . PHE B 1 90 ? 10.75 11.781 -7.797 1 93.25 90 PHE B CA 1
ATOM 2499 C C . PHE B 1 90 ? 10.93 10.383 -8.375 1 93.25 90 PHE B C 1
ATOM 2501 O O . PHE B 1 90 ? 12.055 9.898 -8.477 1 93.25 90 PHE B O 1
ATOM 2508 N N . ARG B 1 91 ? 9.898 9.859 -8.859 1 95.94 91 ARG B N 1
ATOM 2509 C CA . ARG B 1 91 ? 9.836 8.477 -9.336 1 95.94 91 ARG B CA 1
ATOM 2510 C C . ARG B 1 91 ? 9.219 8.414 -10.734 1 95.94 91 ARG B C 1
ATOM 2512 O O . ARG B 1 91 ? 8.602 9.375 -11.188 1 95.94 91 ARG B O 1
ATOM 2519 N N . PRO B 1 92 ? 9.438 7.234 -11.453 1 95.88 92 PRO B N 1
ATOM 2520 C CA . PRO B 1 92 ? 8.859 7.121 -12.797 1 95.88 92 PRO B CA 1
ATOM 2521 C C . PRO B 1 92 ? 7.363 7.43 -12.82 1 95.88 92 PRO B C 1
ATOM 2523 O O . PRO B 1 92 ? 6.891 8.148 -13.703 1 95.88 92 PRO B O 1
ATOM 2526 N N . ASN B 1 93 ? 6.605 6.805 -11.938 1 96.5 93 ASN B N 1
ATOM 2527 C CA . ASN B 1 93 ? 5.238 7.188 -11.609 1 96.5 93 ASN B CA 1
ATOM 2528 C C . ASN B 1 93 ? 5.141 7.797 -10.219 1 96.5 93 ASN B C 1
ATOM 2530 O O . ASN B 1 93 ? 5.391 7.117 -9.219 1 96.5 93 ASN B O 1
ATOM 2534 N N . PRO B 1 94 ? 4.824 9.078 -10.109 1 95.94 94 PRO B N 1
ATOM 2535 C CA . PRO B 1 94 ? 4.867 9.758 -8.812 1 95.94 94 PRO B CA 1
ATOM 2536 C C . PRO B 1 94 ? 3.711 9.359 -7.902 1 95.94 94 PRO B C 1
ATOM 2538 O O . PRO B 1 94 ? 2.939 10.219 -7.465 1 95.94 94 PRO B O 1
ATOM 2541 N N . ILE B 1 95 ? 3.668 8.062 -7.566 1 97.31 95 ILE B N 1
ATOM 2542 C CA . ILE B 1 95 ? 2.611 7.477 -6.746 1 97.31 95 ILE B CA 1
ATOM 2543 C C . ILE B 1 95 ? 3.057 7.434 -5.285 1 97.31 95 ILE B C 1
ATOM 2545 O O . ILE B 1 95 ? 4.207 7.098 -4.992 1 97.31 95 ILE B O 1
ATOM 2549 N N . GLY B 1 96 ? 2.193 7.879 -4.434 1 97.81 96 GLY B N 1
ATOM 2550 C CA . GLY B 1 96 ? 2.381 7.719 -3 1 97.81 96 GLY B CA 1
ATOM 2551 C C . GLY B 1 96 ? 1.471 6.668 -2.395 1 97.81 96 G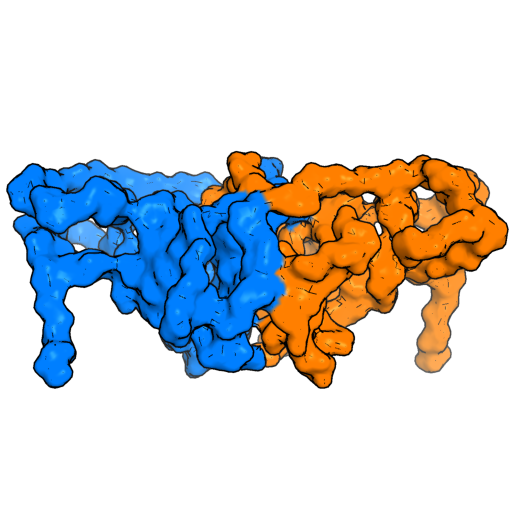LY B C 1
ATOM 2552 O O . GLY B 1 96 ? 0.485 6.262 -3.014 1 97.81 96 GLY B O 1
ATOM 2553 N N . LEU B 1 97 ? 1.834 6.188 -1.282 1 98.69 97 LEU B N 1
ATOM 2554 C CA . LEU B 1 97 ? 1.101 5.164 -0.542 1 98.69 97 LEU B CA 1
ATOM 2555 C C . LEU B 1 97 ? 1.068 5.488 0.947 1 98.69 97 LEU B C 1
ATOM 2557 O O . LEU B 1 97 ? 2.115 5.719 1.56 1 98.69 97 LEU B O 1
ATOM 2561 N N . SER B 1 98 ? -0.13 5.562 1.56 1 98.75 98 SER B N 1
ATOM 2562 C CA . SER B 1 98 ? -0.26 5.867 2.98 1 98.75 98 SER B CA 1
ATOM 2563 C C . SER B 1 98 ? -1.321 4.988 3.637 1 98.75 98 SER B C 1
ATOM 2565 O O . SER B 1 98 ? -2.438 4.867 3.127 1 98.75 98 SER B O 1
ATOM 2567 N N . ALA B 1 99 ? -0.996 4.348 4.715 1 98.81 99 ALA B N 1
ATOM 2568 C CA . ALA B 1 99 ? -1.989 3.727 5.586 1 98.81 99 ALA B CA 1
ATOM 2569 C C . ALA B 1 99 ? -2.5 4.719 6.629 1 98.81 99 ALA B C 1
ATOM 2571 O O . ALA B 1 99 ? -1.722 5.238 7.43 1 98.81 99 ALA B O 1
ATOM 2572 N N . VAL B 1 100 ? -3.809 4.977 6.625 1 98.81 100 VAL B N 1
ATOM 2573 C CA . VAL B 1 100 ? -4.367 6 7.508 1 98.81 100 VAL B CA 1
ATOM 2574 C C . VAL B 1 100 ? -5.543 5.422 8.289 1 98.81 100 VAL B C 1
ATOM 2576 O O . VAL B 1 100 ? -6.102 4.387 7.914 1 98.81 100 VAL B O 1
ATOM 2579 N N . ARG B 1 101 ? -5.871 6.066 9.352 1 98.69 101 ARG B N 1
ATOM 2580 C CA . ARG B 1 101 ? -7.02 5.648 10.156 1 98.69 101 ARG B CA 1
ATOM 2581 C C . ARG B 1 101 ? -8.312 6.234 9.609 1 98.69 101 ARG B C 1
ATOM 2583 O O . ARG B 1 101 ? -8.359 7.406 9.234 1 98.69 101 ARG B O 1
ATOM 2590 N N . LEU B 1 102 ? -9.312 5.414 9.469 1 98.75 102 LEU B N 1
ATOM 2591 C CA . LEU B 1 102 ? -10.664 5.855 9.141 1 98.75 102 LEU B CA 1
ATOM 2592 C C . LEU B 1 102 ? -11.453 6.16 10.406 1 98.75 102 LEU B C 1
ATOM 2594 O O . LEU B 1 102 ? -11.797 5.25 11.172 1 98.75 102 LEU B O 1
ATOM 2598 N N . GLU B 1 103 ? -11.703 7.406 10.586 1 98.31 103 GLU B N 1
ATOM 2599 C CA . GLU B 1 103 ? -12.477 7.793 11.766 1 98.31 103 GLU B CA 1
ATOM 2600 C C . GLU B 1 103 ? -13.969 7.559 11.555 1 98.31 103 GLU B C 1
ATOM 2602 O O . GLU B 1 103 ? -14.648 7.047 12.445 1 98.31 103 GLU B O 1
ATOM 2607 N N . ARG B 1 104 ? -14.43 7.938 10.406 1 98.12 104 ARG B N 1
ATOM 2608 C CA . ARG B 1 104 ? -15.836 7.719 10.094 1 98.12 104 ARG B CA 1
ATOM 2609 C C . ARG B 1 104 ? -16.125 7.961 8.617 1 98.12 104 ARG B C 1
ATOM 2611 O O . ARG B 1 104 ? -15.359 8.656 7.938 1 98.12 104 ARG B O 1
ATOM 2618 N N . VAL B 1 105 ? -17.188 7.375 8.164 1 98.5 105 VAL B N 1
ATOM 2619 C CA . VAL B 1 105 ? -17.766 7.629 6.848 1 98.5 105 VAL B CA 1
ATOM 2620 C C . VAL B 1 105 ? -19.016 8.492 6.992 1 98.5 105 VAL B C 1
ATOM 2622 O O . VAL B 1 105 ? -19.922 8.164 7.762 1 98.5 105 VAL B O 1
ATOM 2625 N N . GLU B 1 106 ? -18.969 9.602 6.32 1 98.19 106 GLU B N 1
ATOM 2626 C CA . GLU B 1 106 ? -20.125 10.5 6.312 1 98.19 106 GLU B CA 1
ATOM 2627 C C . GLU B 1 106 ? -20.797 10.539 4.941 1 98.19 106 GLU B C 1
ATOM 2629 O O . GLU B 1 106 ? -20.109 10.672 3.92 1 98.19 106 GLU B O 1
ATOM 2634 N N . LEU B 1 107 ? -22.109 10.328 4.93 1 97.38 107 LEU B N 1
ATOM 2635 C CA . LEU B 1 107 ? -22.859 10.555 3.699 1 97.38 107 LEU B CA 1
ATOM 2636 C C . LEU B 1 107 ? -23.391 11.984 3.646 1 97.38 107 LEU B C 1
ATOM 2638 O O . LEU B 1 107 ? -24.516 12.258 4.082 1 97.38 107 LEU B O 1
ATOM 2642 N N . HIS B 1 108 ? -22.609 12.82 3.043 1 95.62 108 HIS B N 1
ATOM 2643 C CA . HIS B 1 108 ? -22.938 14.242 2.961 1 95.62 108 HIS B CA 1
ATOM 2644 C C . HIS B 1 108 ? -23.969 14.508 1.872 1 95.62 108 HIS B C 1
ATOM 2646 O O . HIS B 1 108 ? -23.891 13.945 0.778 1 95.62 108 HIS B O 1
ATOM 2652 N N . PRO B 1 109 ? -24.906 15.297 2.105 1 93.31 109 PRO B N 1
ATOM 2653 C CA . PRO B 1 109 ? -26 15.531 1.148 1 93.31 109 PRO B CA 1
ATOM 2654 C C . PRO B 1 109 ? -25.5 16.109 -0.174 1 93.31 109 PRO B C 1
ATOM 2656 O O . PRO B 1 109 ? -26.031 15.781 -1.236 1 93.31 109 PRO B O 1
ATOM 2659 N N . LEU B 1 110 ? -24.484 16.875 -0.159 1 92.25 110 LEU B N 1
ATOM 2660 C CA . LEU B 1 110 ? -24 17.547 -1.358 1 92.25 110 LEU B CA 1
ATOM 2661 C C . LEU B 1 110 ? -22.781 16.859 -1.926 1 92.25 110 LEU B C 1
ATOM 2663 O O . LEU B 1 110 ? -22.672 16.672 -3.141 1 92.25 110 LEU B O 1
ATOM 2667 N N . ASP B 1 111 ? -21.875 16.391 -1.08 1 93.06 111 ASP B N 1
ATOM 2668 C CA . ASP B 1 111 ? -20.562 15.891 -1.517 1 93.06 111 ASP B CA 1
ATOM 2669 C C . ASP B 1 111 ? -20.578 14.367 -1.617 1 93.06 111 ASP B C 1
ATOM 2671 O O . ASP B 1 111 ? -19.562 13.758 -1.984 1 93.06 111 ASP B O 1
ATOM 2675 N N . GLY B 1 112 ? -21.75 13.789 -1.293 1 96.5 112 GLY B N 1
ATOM 2676 C CA . GLY B 1 112 ? -21.734 12.336 -1.246 1 96.5 112 GLY B CA 1
ATOM 2677 C C . GLY B 1 112 ? -20.938 11.781 -0.081 1 96.5 112 GLY B C 1
ATOM 2678 O O . GLY B 1 112 ? -20.922 12.367 1.002 1 96.5 112 GLY B O 1
ATOM 2679 N N . PRO B 1 113 ? -20.328 10.617 -0.274 1 98.12 113 PRO B N 1
ATOM 2680 C CA . PRO B 1 113 ? -19.516 10.07 0.815 1 98.12 113 PRO B CA 1
ATOM 2681 C C . PRO B 1 113 ? -18.281 10.906 1.104 1 98.12 113 PRO B C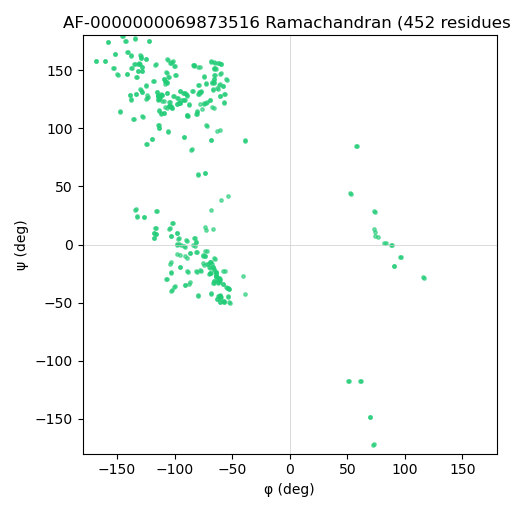 1
ATOM 2683 O O . PRO B 1 113 ? -17.609 11.359 0.176 1 98.12 113 PRO B O 1
ATOM 2686 N N . VAL B 1 114 ? -18.078 11.156 2.305 1 98.69 114 VAL B N 1
ATOM 2687 C CA . VAL B 1 114 ? -16.875 11.828 2.799 1 98.69 114 VAL B CA 1
ATOM 2688 C C . VAL B 1 114 ? -16.188 10.961 3.848 1 98.69 114 VAL B C 1
ATOM 2690 O O . VAL B 1 114 ? -16.828 10.477 4.785 1 98.69 114 VAL B O 1
ATOM 2693 N N . LEU B 1 115 ? -14.945 10.695 3.652 1 98.88 115 LEU B N 1
ATOM 2694 C CA . LEU B 1 115 ? -14.172 9.93 4.625 1 98.88 115 LEU B CA 1
ATOM 2695 C C . LEU B 1 115 ? -13.398 10.852 5.559 1 98.88 115 LEU B C 1
ATOM 2697 O O . LEU B 1 115 ? -12.664 11.727 5.102 1 98.88 115 LEU B O 1
ATOM 2701 N N . HIS B 1 116 ? -13.633 10.734 6.836 1 98.75 116 HIS B N 1
ATOM 2702 C CA . HIS B 1 116 ? -12.844 11.43 7.852 1 98.75 116 HIS B CA 1
ATOM 2703 C C . HIS B 1 116 ? -11.672 10.57 8.312 1 98.75 116 HIS B C 1
ATOM 2705 O O . HIS B 1 116 ? -11.867 9.453 8.797 1 98.75 116 HIS B O 1
ATOM 2711 N N . LEU B 1 117 ? -10.508 11.141 8.188 1 98.75 117 LEU B N 1
ATOM 2712 C CA . LEU B 1 117 ? -9.289 10.359 8.375 1 98.75 117 LEU B CA 1
ATOM 2713 C C . LEU B 1 117 ? -8.391 11 9.43 1 98.75 117 LEU B C 1
ATOM 2715 O O . LEU B 1 117 ? -8.523 12.188 9.727 1 98.75 117 LEU B O 1
ATOM 2719 N N . SER B 1 118 ? -7.461 10.172 10.008 1 98.44 118 SER B N 1
ATOM 2720 C CA . SER B 1 118 ? -6.402 10.672 10.875 1 98.44 118 SER B CA 1
ATOM 2721 C C . SER B 1 118 ? -5.09 9.938 10.625 1 98.44 118 SER B C 1
ATOM 2723 O O . SER B 1 118 ? -5.051 8.961 9.883 1 98.44 118 SER B O 1
ATOM 2725 N N . GLY B 1 119 ? -4.051 10.539 11.148 1 98.31 119 GLY B N 1
ATOM 2726 C CA . GLY B 1 119 ? -2.727 9.977 10.93 1 98.31 119 GLY B CA 1
ATOM 2727 C C . GLY B 1 119 ? -2.209 10.203 9.523 1 98.31 119 GLY B C 1
ATOM 2728 O O . GLY B 1 119 ? -1.408 9.406 9.016 1 98.31 119 GLY B O 1
ATOM 2729 N N . VAL B 1 120 ? -2.619 11.227 8.883 1 98.31 120 VAL B N 1
ATOM 2730 C CA . VAL B 1 120 ? -2.322 11.438 7.473 1 98.31 120 VAL B CA 1
ATOM 2731 C C . VAL B 1 120 ? -0.939 12.07 7.32 1 98.31 120 VAL B C 1
ATOM 2733 O O . VAL B 1 120 ? -0.456 12.742 8.234 1 98.31 120 VAL B O 1
ATOM 2736 N N . ASP B 1 121 ? -0.328 11.844 6.156 1 97.75 121 ASP B N 1
ATOM 2737 C CA . ASP B 1 121 ? 0.967 12.414 5.789 1 97.75 121 ASP B CA 1
ATOM 2738 C C . ASP B 1 121 ? 0.893 13.133 4.445 1 97.75 121 ASP B C 1
ATOM 2740 O O . ASP B 1 121 ? 1.899 13.25 3.744 1 97.75 121 ASP B O 1
ATOM 2744 N N . LEU B 1 122 ? -0.258 13.555 4.066 1 96.81 122 LEU B N 1
ATOM 2745 C CA . LEU B 1 122 ? -0.49 14.148 2.754 1 96.81 122 LEU B CA 1
ATOM 2746 C C . LEU B 1 122 ? -0.686 15.656 2.869 1 96.81 122 LEU B C 1
ATOM 2748 O O . LEU B 1 122 ? -1.309 16.141 3.818 1 96.81 122 LEU B O 1
ATOM 2752 N N . VAL B 1 123 ? -0.25 16.328 1.847 1 96.38 123 VAL B N 1
ATOM 2753 C CA . VAL B 1 123 ? -0.493 17.766 1.744 1 96.38 123 VAL B CA 1
ATOM 2754 C C . VAL B 1 123 ? -1.927 18.016 1.285 1 96.38 123 VAL B C 1
ATOM 2756 O O . VAL B 1 123 ? -2.516 17.188 0.587 1 96.38 123 VAL B O 1
ATOM 2759 N N . ASP B 1 124 ? -2.414 19.141 1.675 1 96.62 124 ASP B N 1
ATOM 2760 C CA . ASP B 1 124 ? -3.764 19.547 1.306 1 96.62 124 ASP B CA 1
ATOM 2761 C C . ASP B 1 124 ? -3.934 19.578 -0.211 1 96.62 124 ASP B C 1
ATOM 2763 O O . ASP B 1 124 ? -3.037 20.016 -0.932 1 96.62 124 ASP B O 1
ATOM 2767 N N . GLY B 1 125 ? -5.07 19.047 -0.686 1 96.88 125 GLY B N 1
ATOM 2768 C CA . GLY B 1 125 ? -5.375 19.078 -2.107 1 96.88 125 GLY B CA 1
ATOM 2769 C C . GLY B 1 125 ? -4.824 17.875 -2.855 1 96.88 125 GLY B C 1
ATOM 2770 O O . GLY B 1 125 ? -5.051 17.734 -4.059 1 96.88 125 GLY B O 1
ATOM 2771 N N . THR B 1 126 ? -4.141 16.953 -2.209 1 97.62 126 THR B N 1
ATOM 2772 C CA . THR B 1 126 ? -3.506 15.805 -2.857 1 97.62 126 THR B CA 1
ATOM 2773 C C . THR B 1 126 ? -4.539 14.938 -3.568 1 97.62 126 THR B C 1
ATOM 2775 O O . THR B 1 126 ? -5.559 14.57 -2.98 1 97.62 126 THR B O 1
ATOM 2778 N N . PRO B 1 127 ? -4.316 14.648 -4.84 1 98.06 127 PRO B N 1
ATOM 2779 C CA . PRO B 1 127 ? -5.223 13.75 -5.562 1 98.06 127 PRO B CA 1
ATOM 2780 C C . PRO B 1 127 ? -5.066 12.297 -5.133 1 98.06 127 PRO B C 1
ATOM 2782 O O . PRO B 1 127 ? -3.945 11.82 -4.945 1 98.06 127 PRO B O 1
ATOM 2785 N N . ILE B 1 128 ? -6.18 11.609 -4.992 1 98.69 128 ILE B N 1
ATOM 2786 C CA . ILE B 1 128 ? -6.223 10.195 -4.625 1 98.69 128 ILE B CA 1
ATOM 2787 C C . ILE B 1 128 ? -6.598 9.359 -5.844 1 98.69 128 ILE B C 1
ATOM 2789 O O . ILE B 1 128 ? -7.574 9.656 -6.535 1 98.69 128 ILE B O 1
ATOM 2793 N N . LEU B 1 129 ? -5.812 8.336 -6.078 1 98.38 129 LEU B N 1
ATOM 2794 C CA . LEU B 1 129 ? -6.07 7.461 -7.215 1 98.38 129 LEU B CA 1
ATOM 2795 C C . LEU B 1 129 ? -6.965 6.293 -6.812 1 98.38 129 LEU B C 1
ATOM 2797 O O . LEU B 1 129 ? -7.754 5.801 -7.625 1 98.38 129 LEU B O 1
ATOM 2801 N N . ASP B 1 130 ? -6.781 5.859 -5.641 1 98.62 130 ASP B N 1
ATOM 2802 C CA . ASP B 1 130 ? -7.535 4.699 -5.18 1 98.62 130 ASP B CA 1
ATOM 2803 C C . ASP B 1 130 ? -7.547 4.617 -3.654 1 98.62 130 ASP B C 1
ATOM 2805 O O . ASP B 1 130 ? -6.691 5.211 -2.992 1 98.62 130 ASP B O 1
ATOM 2809 N N . ILE B 1 131 ? -8.523 3.93 -3.109 1 98.81 131 ILE B N 1
ATOM 2810 C CA . ILE B 1 131 ? -8.703 3.623 -1.693 1 98.81 131 ILE B CA 1
ATOM 2811 C C . ILE B 1 131 ? -8.922 2.123 -1.514 1 98.81 131 ILE B C 1
ATOM 2813 O O . ILE B 1 131 ? -9.727 1.518 -2.23 1 98.81 131 ILE B O 1
ATOM 2817 N N . LYS B 1 132 ? -8.203 1.534 -0.608 1 98.44 132 LYS B N 1
ATOM 2818 C CA . LYS B 1 132 ? -8.375 0.121 -0.278 1 98.44 132 LYS B CA 1
ATOM 2819 C C . LYS B 1 132 ? -8.43 -0.088 1.232 1 98.44 132 LYS B C 1
ATOM 2821 O O . LYS B 1 132 ? -7.758 0.619 1.988 1 98.44 132 LYS B O 1
ATOM 2826 N N . PRO B 1 133 ? -9.25 -1.026 1.615 1 98.12 133 PRO B N 1
ATOM 2827 C CA . PRO B 1 133 ? -9.188 -1.351 3.043 1 98.12 133 PRO B CA 1
ATOM 2828 C C . PRO B 1 133 ? -7.848 -1.964 3.447 1 98.12 133 PRO B C 1
ATOM 2830 O O . PRO B 1 133 ? -7.211 -2.65 2.645 1 98.12 133 PRO B O 1
ATOM 2833 N N . TYR B 1 134 ? -7.359 -1.612 4.625 1 98.56 134 TYR B N 1
ATOM 2834 C CA . TYR B 1 134 ? -6.219 -2.293 5.23 1 98.56 134 TYR B CA 1
ATOM 2835 C C . TYR B 1 134 ? -6.613 -3.682 5.719 1 98.56 134 TYR B C 1
ATOM 2837 O O . TYR B 1 134 ? -7.535 -3.826 6.527 1 98.56 134 TYR B O 1
ATOM 2845 N N . VAL B 1 135 ? -5.965 -4.668 5.258 1 96.5 135 VAL B N 1
ATOM 2846 C CA . VAL B 1 135 ? -6.23 -6.055 5.625 1 96.5 135 VAL B CA 1
ATOM 2847 C C . VAL B 1 135 ? -5.031 -6.625 6.383 1 96.5 135 VAL B C 1
ATOM 2849 O O . VAL B 1 135 ? -4.027 -7.008 5.77 1 96.5 135 VAL B O 1
ATOM 2852 N N . PRO B 1 136 ? -5.141 -6.73 7.688 1 96.38 136 PRO B N 1
ATOM 2853 C CA . PRO B 1 136 ? -3.988 -7.113 8.508 1 96.38 136 PRO B CA 1
ATOM 2854 C C . PRO B 1 136 ? -3.324 -8.398 8.031 1 96.38 136 PRO B C 1
ATOM 2856 O O . PRO B 1 136 ? -2.094 -8.492 7.988 1 96.38 136 PRO B O 1
ATOM 2859 N N . LEU B 1 137 ? -4.062 -9.352 7.602 1 94 137 LEU B N 1
ATOM 2860 C CA . LEU B 1 137 ? -3.529 -10.633 7.16 1 94 137 LEU B CA 1
ATOM 2861 C C . LEU B 1 137 ? -2.48 -10.438 6.07 1 94 137 LEU B C 1
ATOM 2863 O O . LEU B 1 137 ? -1.475 -11.156 6.039 1 94 137 LEU B O 1
ATOM 2867 N N . ALA B 1 138 ? -2.686 -9.508 5.238 1 96.19 138 ALA B N 1
ATOM 2868 C CA . ALA B 1 138 ? -1.814 -9.312 4.082 1 96.19 138 ALA B CA 1
ATOM 2869 C C . ALA B 1 138 ? -0.872 -8.133 4.301 1 96.19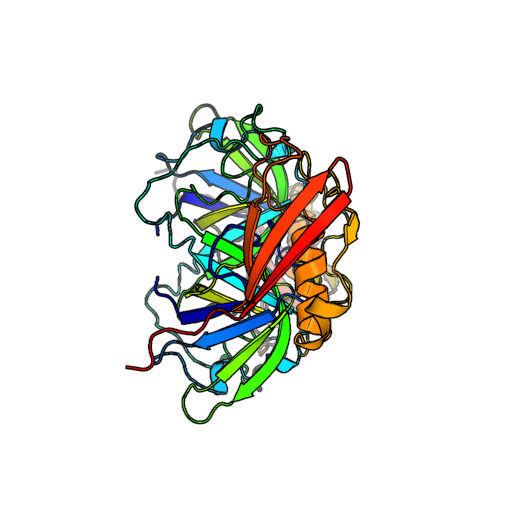 138 ALA B C 1
ATOM 2871 O O . ALA B 1 138 ? 0.223 -8.094 3.736 1 96.19 138 ALA B O 1
ATOM 2872 N N . ASP B 1 139 ? -1.264 -7.223 5.148 1 98.06 139 ASP B N 1
ATOM 2873 C CA . ASP B 1 139 ? -0.603 -5.922 5.168 1 98.06 139 ASP B CA 1
ATOM 2874 C C . ASP B 1 139 ? 0.291 -5.777 6.395 1 98.06 139 ASP B C 1
ATOM 2876 O O . ASP B 1 139 ? 1.253 -5.008 6.383 1 98.06 139 ASP B O 1
ATOM 2880 N N . CYS B 1 140 ? -0.075 -6.453 7.5 1 98.25 140 CYS B N 1
ATOM 2881 C CA . CYS B 1 140 ? 0.678 -6.352 8.742 1 98.25 140 CYS B CA 1
ATOM 2882 C C . CYS B 1 140 ? 1.779 -7.402 8.805 1 98.25 140 CYS B C 1
ATOM 2884 O O . CYS B 1 140 ? 1.497 -8.594 8.938 1 98.25 140 CYS B O 1
ATOM 2886 N N . ILE B 1 141 ? 3.006 -6.992 8.734 1 98.25 141 ILE B N 1
ATOM 2887 C CA . ILE B 1 141 ? 4.156 -7.887 8.742 1 98.25 141 ILE B CA 1
ATOM 2888 C C . ILE B 1 141 ? 5.105 -7.496 9.875 1 98.25 141 ILE B C 1
ATOM 2890 O O . ILE B 1 141 ? 6.109 -6.816 9.641 1 98.25 141 ILE B O 1
ATOM 2894 N N . PRO B 1 142 ? 4.863 -8 11.008 1 96.69 142 PRO B N 1
ATOM 2895 C CA . PRO B 1 142 ? 5.613 -7.57 12.188 1 96.69 142 PRO B CA 1
ATOM 2896 C C . PRO B 1 142 ? 7.098 -7.906 12.102 1 96.69 142 PRO B C 1
ATOM 2898 O O . PRO B 1 142 ? 7.93 -7.223 12.703 1 96.69 142 PRO B O 1
ATOM 2901 N N . GLU B 1 143 ? 7.445 -8.945 11.359 1 96.12 143 GLU B N 1
ATOM 2902 C CA . GLU B 1 143 ? 8.828 -9.406 11.32 1 96.12 143 GLU B CA 1
ATOM 2903 C C . GLU B 1 143 ? 9.617 -8.703 10.211 1 96.12 143 GLU B C 1
ATOM 2905 O O . GLU B 1 143 ? 10.797 -8.984 10.008 1 96.12 143 GLU B O 1
ATOM 2910 N N . ALA B 1 144 ? 8.953 -7.746 9.516 1 97.38 144 ALA B N 1
ATOM 2911 C CA . ALA B 1 144 ? 9.609 -7.094 8.383 1 97.38 144 ALA B CA 1
ATOM 2912 C C . ALA B 1 144 ? 10.805 -6.262 8.844 1 97.38 144 ALA B C 1
ATOM 2914 O O . ALA B 1 144 ? 10.734 -5.578 9.867 1 97.38 144 ALA B O 1
ATOM 2915 N N . SER B 1 145 ? 11.883 -6.316 8.078 1 95.5 145 SER B N 1
ATOM 2916 C CA . SER B 1 145 ? 13.055 -5.473 8.305 1 95.5 145 SER B CA 1
ATOM 2917 C C . SER B 1 145 ? 13.062 -4.281 7.355 1 95.5 145 SER B C 1
ATOM 2919 O O . SER B 1 145 ? 12.508 -4.348 6.258 1 95.5 145 SER B O 1
ATOM 2921 N N . GLU B 1 146 ? 13.711 -3.195 7.766 1 87.62 146 GLU B N 1
ATOM 2922 C CA . GLU B 1 146 ? 13.57 -1.996 6.941 1 87.62 146 GLU B CA 1
ATOM 2923 C C . GLU B 1 146 ? 14.93 -1.354 6.672 1 87.62 146 GLU B C 1
ATOM 2925 O O . GLU B 1 146 ? 15.016 -0.152 6.414 1 87.62 146 GLU B O 1
ATOM 2930 N N . GLY B 1 147 ? 15.953 -2.057 6.734 1 85.19 147 GLY B N 1
ATOM 2931 C CA . GLY B 1 147 ? 17.266 -1.56 6.359 1 85.19 147 GLY B CA 1
ATOM 2932 C C . GLY B 1 147 ? 17.625 -0.248 7.031 1 85.19 147 GLY B C 1
ATOM 2933 O O . GLY B 1 147 ? 17.578 -0.142 8.258 1 85.19 147 GLY B O 1
ATOM 2934 N N . PHE B 1 148 ? 17.812 0.841 6.105 1 84 148 PHE B N 1
ATOM 2935 C CA . PHE B 1 148 ? 18.328 2.121 6.566 1 84 148 PHE B CA 1
ATOM 2936 C C . PHE B 1 148 ? 17.234 2.959 7.211 1 84 148 PHE B C 1
ATOM 2938 O O . PHE B 1 148 ? 17.516 3.963 7.867 1 84 148 PHE B O 1
ATOM 2945 N N . THR B 1 149 ? 15.977 2.482 7.141 1 84.44 149 THR B N 1
ATOM 2946 C CA . THR B 1 149 ? 14.883 3.24 7.73 1 84.44 149 THR B CA 1
ATOM 2947 C C . THR B 1 149 ? 14.648 2.812 9.18 1 84.44 149 THR B C 1
ATOM 2949 O O . THR B 1 149 ? 13.797 3.377 9.867 1 84.44 149 THR B O 1
ATOM 2952 N N . ALA B 1 150 ? 15.375 1.859 9.664 1 82.62 150 ALA B N 1
ATOM 2953 C CA . ALA B 1 150 ? 15.195 1.333 11.016 1 82.62 150 ALA B CA 1
ATOM 2954 C C . ALA B 1 150 ? 15.688 2.324 12.062 1 82.62 150 ALA B C 1
ATOM 2956 O O . ALA B 1 150 ? 15.547 2.086 13.266 1 82.62 150 ALA B O 1
ATOM 2957 N N . VAL B 1 151 ? 15.945 3.555 11.641 1 80 151 VAL B N 1
ATOM 2958 C CA . VAL B 1 151 ? 16.391 4.586 12.578 1 80 151 VAL B CA 1
ATOM 2959 C C . VAL B 1 151 ? 15.172 5.355 13.102 1 80 151 VAL B C 1
ATOM 2961 O O . VAL B 1 151 ? 14.367 5.863 12.32 1 80 151 VAL B O 1
ATOM 2964 N N . PRO B 1 152 ? 15.047 5.371 14.422 1 83.75 152 PRO B N 1
ATOM 2965 C CA . PRO B 1 152 ? 13.891 6.062 14.992 1 83.75 152 PRO B CA 1
ATOM 2966 C C . PRO B 1 152 ? 13.906 7.566 14.711 1 83.75 152 PRO B C 1
ATOM 2968 O O . PRO B 1 152 ? 14.977 8.156 14.578 1 83.75 152 PRO B O 1
ATOM 2971 N N . TYR B 1 153 ? 12.773 8.078 14.656 1 85.94 153 TYR B N 1
ATOM 2972 C CA . TYR B 1 153 ? 12.656 9.523 14.57 1 85.94 153 TYR B CA 1
ATOM 2973 C C . TYR B 1 153 ? 12.953 10.172 15.922 1 85.94 153 TYR B C 1
ATOM 2975 O O . TYR B 1 153 ? 12.344 9.828 16.938 1 85.94 153 TYR B O 1
ATOM 2983 N N . GLU B 1 154 ? 13.93 11.008 15.852 1 88.56 154 GLU B N 1
ATOM 2984 C CA . GLU B 1 154 ? 14.172 11.797 17.062 1 88.56 154 GLU B CA 1
ATOM 2985 C C . GLU B 1 154 ? 13.18 12.953 17.172 1 88.56 154 GLU B C 1
ATOM 2987 O O . GLU B 1 154 ? 12.93 13.656 16.188 1 88.56 154 GLU B O 1
ATOM 2992 N N . ARG B 1 155 ? 12.617 13.055 18.312 1 95.38 155 ARG B N 1
ATOM 2993 C CA . ARG B 1 155 ? 11.609 14.094 18.516 1 95.38 155 ARG B CA 1
ATOM 2994 C C . ARG B 1 155 ? 12.133 15.195 19.422 1 95.38 155 ARG B C 1
ATOM 2996 O O . ARG B 1 155 ? 12.859 14.93 20.375 1 95.38 155 ARG B O 1
ATOM 3003 N N . LEU B 1 156 ? 11.766 16.391 19.109 1 96.62 156 LEU B N 1
ATOM 3004 C CA . LEU B 1 156 ? 12.078 17.547 19.938 1 96.62 156 LEU B CA 1
ATOM 3005 C C . LEU B 1 156 ? 11.07 17.703 21.062 1 96.62 156 LEU B C 1
ATOM 3007 O O . LEU B 1 156 ? 9.945 17.188 20.984 1 96.62 156 LEU B O 1
ATOM 3011 N N . ASP B 1 157 ? 11.562 18.344 22.125 1 97.69 157 ASP B N 1
ATOM 3012 C CA . ASP B 1 157 ? 10.656 18.766 23.188 1 97.69 157 ASP B CA 1
ATOM 3013 C C . ASP B 1 157 ? 9.938 20.062 22.812 1 97.69 157 ASP B C 1
ATOM 3015 O O . ASP B 1 157 ? 10.547 21.125 22.734 1 97.69 157 ASP B O 1
ATOM 3019 N N . VAL B 1 158 ? 8.641 19.984 22.656 1 97.75 158 VAL B N 1
ATOM 3020 C CA . VAL B 1 158 ? 7.883 21.109 22.125 1 97.75 158 VAL B CA 1
ATOM 3021 C C . VAL B 1 158 ? 7.199 21.844 23.281 1 97.75 158 VAL B C 1
ATOM 3023 O O . VAL B 1 158 ? 6.535 21.234 24.109 1 97.75 158 VAL B O 1
ATOM 3026 N N . GLU B 1 159 ? 7.434 23.094 23.281 1 95.25 159 GLU B N 1
ATOM 3027 C CA . GLU B 1 159 ? 6.766 23.953 24.25 1 95.25 159 GLU B CA 1
ATOM 3028 C C . GLU B 1 159 ? 5.805 24.906 23.562 1 95.25 159 GLU B C 1
ATOM 3030 O O . GLU B 1 159 ? 6.23 25.812 22.844 1 95.25 159 GLU B O 1
ATOM 3035 N N . ILE B 1 160 ? 4.57 24.75 23.828 1 92.5 160 ILE B N 1
ATOM 3036 C CA . ILE B 1 160 ? 3.531 25.672 23.375 1 92.5 160 ILE B CA 1
ATOM 3037 C C . ILE B 1 160 ? 2.941 26.422 24.578 1 92.5 160 ILE B C 1
ATOM 3039 O O . ILE B 1 160 ? 2.281 25.812 25.422 1 92.5 160 ILE B O 1
ATOM 3043 N N . PRO B 1 161 ? 3.203 27.656 24.594 1 89.12 161 PRO B N 1
ATOM 3044 C CA . PRO B 1 161 ? 2.654 28.406 25.719 1 89.12 161 PRO B CA 1
ATOM 3045 C C . PRO B 1 161 ? 1.143 28.234 25.875 1 89.12 161 PRO B C 1
ATOM 3047 O O . PRO B 1 161 ? 0.428 28.172 24.859 1 89.12 161 PRO B O 1
ATOM 3050 N N . GLU B 1 162 ? 0.622 28.141 27.062 1 82.38 162 GLU B N 1
ATOM 3051 C CA . GLU B 1 162 ? -0.786 27.891 27.359 1 82.38 162 GLU B CA 1
ATOM 3052 C C . GLU B 1 162 ? -1.669 29 26.797 1 82.38 162 GLU B C 1
ATOM 3054 O O . GLU B 1 162 ? -2.807 28.75 26.391 1 82.38 162 GLU B O 1
ATOM 3059 N N . SER B 1 163 ? -1.135 30.203 26.734 1 80.94 163 SER B N 1
ATOM 3060 C CA . SER B 1 163 ? -1.896 31.344 26.25 1 80.94 163 SER B CA 1
ATOM 3061 C C . SER B 1 163 ? -2.281 31.172 24.781 1 80.94 163 SER B C 1
ATOM 3063 O O . SER B 1 163 ? -3.268 31.75 24.328 1 80.94 163 SER B O 1
ATOM 3065 N N . PHE B 1 164 ? -1.535 30.391 24.031 1 79.31 164 PHE B N 1
ATOM 3066 C CA . PHE B 1 164 ? -1.774 30.234 22.609 1 79.31 164 PHE B CA 1
ATOM 3067 C C . PHE B 1 164 ? -2.805 29.141 22.344 1 79.31 164 PHE B C 1
ATOM 3069 O O . PHE B 1 164 ? -3.518 29.172 21.344 1 79.31 164 PHE B O 1
ATOM 3076 N N . GLY B 1 165 ? -2.855 28.109 23.172 1 65 165 GLY B N 1
ATOM 3077 C CA . GLY B 1 165 ? -3.523 26.844 22.891 1 65 165 GLY B CA 1
ATOM 3078 C C . GLY B 1 165 ? -5.012 26.875 23.188 1 65 165 GLY B C 1
ATOM 3079 O O . GLY B 1 165 ? -5.738 25.938 22.859 1 65 165 GLY B O 1
ATOM 3080 N N . ASP B 1 166 ? -5.535 28.047 23.672 1 74.62 166 ASP B N 1
ATOM 3081 C CA . ASP B 1 166 ? -6.93 28.062 24.094 1 74.62 166 ASP B CA 1
ATOM 3082 C C . ASP B 1 166 ? -7.871 28.062 22.891 1 74.62 166 ASP B C 1
ATOM 3084 O O . ASP B 1 166 ? -9.031 27.672 23 1 74.62 166 ASP B O 1
ATOM 3088 N N . SER B 1 167 ? -7.336 28.391 21.812 1 81.38 167 SER B N 1
ATOM 3089 C CA . SER B 1 167 ? -8.195 28.531 20.641 1 81.38 167 SER B CA 1
ATOM 3090 C C . SER B 1 167 ? -8.195 27.25 19.812 1 81.38 167 SER B C 1
ATOM 3092 O O . SER B 1 167 ? -9 27.094 18.891 1 81.38 167 SER B O 1
ATOM 3094 N N . MET B 1 168 ? -7.344 26.297 20.094 1 86.62 168 MET B N 1
ATOM 3095 C CA . MET B 1 168 ? -7.277 25.031 19.344 1 86.62 168 MET B CA 1
ATOM 3096 C C . MET B 1 168 ? -8.031 23.938 20.078 1 86.62 168 MET B C 1
ATOM 3098 O O . MET B 1 168 ? -8.086 23.922 21.312 1 86.62 168 MET B O 1
ATOM 3102 N N . SER B 1 169 ? -8.648 23.047 19.234 1 88.44 169 SER B N 1
ATOM 3103 C CA . SER B 1 169 ? -9.164 21.828 19.859 1 88.44 169 SER B CA 1
ATOM 3104 C C . SER B 1 169 ? -8.031 20.969 20.406 1 88.44 169 SER B C 1
ATOM 3106 O O . SER B 1 169 ? -6.879 21.109 20 1 88.44 169 SER B O 1
ATOM 3108 N N . PRO B 1 170 ? -8.305 20.109 21.375 1 90.81 170 PRO B N 1
ATOM 3109 C CA . PRO B 1 170 ? -7.262 19.203 21.891 1 90.81 170 PRO B CA 1
ATOM 3110 C C . PRO B 1 170 ? -6.59 18.391 20.781 1 90.81 170 PRO B C 1
ATOM 3112 O O . PRO B 1 170 ? -5.375 18.188 20.828 1 90.81 170 PRO B O 1
ATOM 3115 N N . GLU B 1 171 ? -7.371 17.969 19.797 1 91.62 171 GLU B N 1
ATOM 3116 C CA . GLU B 1 171 ? -6.828 17.172 18.703 1 91.62 171 GLU B CA 1
ATOM 3117 C C . GLU B 1 171 ? -5.895 18.016 17.828 1 91.62 171 GLU B C 1
ATOM 3119 O O . GLU B 1 171 ? -4.84 17.531 17.406 1 91.62 171 GLU B O 1
ATOM 3124 N N . GLU B 1 172 ? -6.332 19.203 17.594 1 91.88 172 GLU B N 1
ATOM 3125 C CA . GLU B 1 172 ? -5.516 20.109 16.797 1 91.88 172 GLU B CA 1
ATOM 3126 C C . GLU B 1 172 ? -4.195 20.422 17.484 1 91.88 172 GLU B C 1
ATOM 3128 O O . GLU B 1 172 ? -3.137 20.438 16.859 1 91.88 172 GLU B O 1
ATOM 3133 N N . ARG B 1 173 ? -4.305 20.734 18.766 1 93.19 173 ARG B N 1
ATOM 3134 C CA . ARG B 1 173 ? -3.109 21.047 19.547 1 93.19 173 ARG B CA 1
ATOM 3135 C C . ARG B 1 173 ? -2.154 19.859 19.578 1 93.19 173 ARG B C 1
ATOM 3137 O O . ARG B 1 173 ? -0.948 20.016 19.391 1 93.19 173 ARG B O 1
ATOM 3144 N N . SER B 1 174 ? -2.754 18.703 19.828 1 95.38 174 SER B N 1
ATOM 3145 C CA . SER B 1 174 ? -1.941 17.484 19.844 1 95.38 174 SER B CA 1
ATOM 3146 C C . SER B 1 174 ? -1.249 17.266 18.5 1 95.38 174 SER B C 1
ATOM 3148 O O . SER B 1 174 ? -0.066 16.922 18.469 1 95.38 174 SER B O 1
ATOM 3150 N N . ALA B 1 175 ? -1.961 17.422 17.438 1 96.62 175 ALA B N 1
ATOM 3151 C CA . ALA B 1 175 ? -1.404 17.25 16.094 1 96.62 175 ALA B CA 1
ATOM 3152 C C . ALA B 1 175 ? -0.278 18.234 15.836 1 96.62 175 ALA B C 1
ATOM 3154 O O . ALA B 1 175 ? 0.751 17.891 15.258 1 96.62 175 ALA B O 1
ATOM 3155 N N . LEU B 1 176 ? -0.497 19.484 16.219 1 95.81 176 LEU B N 1
ATOM 3156 C CA . LEU B 1 176 ? 0.533 20.516 16.047 1 95.81 176 LEU B CA 1
ATOM 3157 C C . LEU B 1 176 ? 1.793 20.156 16.828 1 95.81 176 LEU B C 1
ATOM 3159 O O . LEU B 1 176 ? 2.9 20.203 16.281 1 95.81 176 LEU B O 1
ATOM 3163 N N . GLU B 1 177 ? 1.593 19.812 18.078 1 96.5 177 GLU B N 1
ATOM 3164 C CA . GLU B 1 177 ? 2.723 19.453 18.938 1 96.5 177 GLU B CA 1
ATOM 3165 C C . GLU B 1 177 ? 3.523 18.297 18.328 1 96.5 177 GLU B C 1
ATOM 3167 O O . GLU B 1 177 ? 4.754 18.359 18.266 1 96.5 177 GLU B O 1
ATOM 3172 N N . ASP B 1 178 ? 2.816 17.281 17.938 1 97.75 178 ASP B N 1
ATOM 3173 C CA . ASP B 1 178 ? 3.475 16.125 17.328 1 97.75 178 ASP B CA 1
ATOM 3174 C C . ASP B 1 178 ? 4.191 16.531 16.047 1 97.75 178 ASP B C 1
ATOM 3176 O O . ASP B 1 178 ? 5.309 16.078 15.781 1 97.75 178 ASP B O 1
ATOM 3180 N N . THR B 1 179 ? 3.559 17.297 15.266 1 97.69 179 THR B N 1
ATOM 31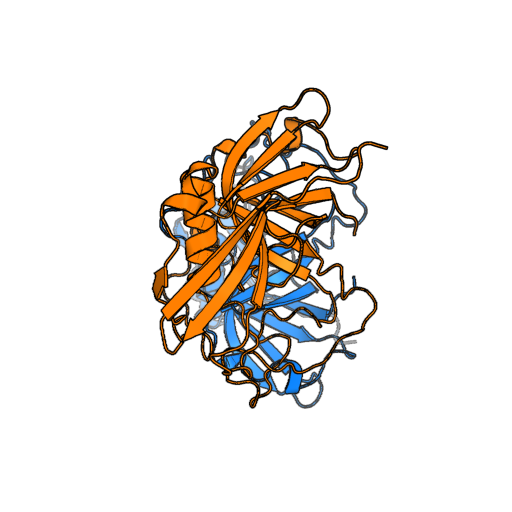81 C CA . THR B 1 179 ? 4.148 17.781 14.016 1 97.69 179 THR B CA 1
ATOM 3182 C C . THR B 1 179 ? 5.453 18.516 14.281 1 97.69 179 THR B C 1
ATOM 3184 O O . THR B 1 179 ? 6.477 18.234 13.656 1 97.69 179 THR B O 1
ATOM 3187 N N . LEU B 1 180 ? 5.422 19.438 15.219 1 97.19 180 LEU B N 1
ATOM 3188 C CA . LEU B 1 180 ? 6.594 20.234 15.562 1 97.19 180 LEU B CA 1
ATOM 3189 C C . LEU B 1 180 ? 7.688 19.359 16.172 1 97.19 180 LEU B C 1
ATOM 3191 O O . LEU B 1 180 ? 8.875 19.594 15.961 1 97.19 180 LEU B O 1
ATOM 3195 N N . SER B 1 181 ? 7.27 18.344 16.891 1 97.75 181 SER B N 1
ATOM 3196 C CA . SER B 1 181 ? 8.234 17.484 17.562 1 97.75 181 SER B CA 1
ATOM 3197 C C . SER B 1 181 ? 9.078 16.719 16.547 1 97.75 181 SER B C 1
ATOM 3199 O O . SER B 1 181 ? 10.172 16.234 16.875 1 97.75 181 SER B O 1
ATOM 3201 N N . LEU B 1 182 ? 8.586 16.562 15.344 1 95.06 182 LEU B N 1
ATOM 3202 C CA . LEU B 1 182 ? 9.312 15.852 14.289 1 95.06 182 LEU B CA 1
ATOM 3203 C C . LEU B 1 182 ? 10.328 16.766 13.617 1 95.06 182 LEU B C 1
ATOM 3205 O O . LEU B 1 182 ? 10.938 16.391 12.609 1 95.06 182 LEU B O 1
ATOM 3209 N N . ASP B 1 183 ? 10.5 17.969 14.125 1 93.19 183 ASP B N 1
ATOM 3210 C CA . ASP B 1 183 ? 11.484 18.938 13.656 1 93.19 183 ASP B CA 1
ATOM 3211 C C . ASP B 1 183 ? 11.273 19.25 12.18 1 93.19 183 ASP B C 1
ATOM 3213 O O . ASP B 1 183 ? 11.984 18.734 11.32 1 93.19 183 ASP B O 1
ATOM 3217 N N . PRO B 1 184 ? 10.406 20.156 11.852 1 91.62 184 PRO B N 1
ATOM 3218 C CA . PRO B 1 184 ? 10.094 20.469 10.453 1 91.62 184 PRO B CA 1
ATOM 3219 C C . PRO B 1 184 ? 11.211 21.25 9.766 1 91.62 184 PRO B C 1
ATOM 3221 O O . PRO B 1 184 ? 11.172 21.453 8.547 1 91.62 184 PRO B O 1
ATOM 3224 N N . ARG B 1 185 ? 12.289 21.672 10.469 1 88.38 185 ARG B N 1
ATOM 3225 C CA . ARG B 1 185 ? 13.352 22.484 9.883 1 88.38 185 ARG B CA 1
ATOM 3226 C C . ARG B 1 185 ? 14.109 21.719 8.812 1 88.38 185 ARG B C 1
ATOM 3228 O O . ARG B 1 185 ? 14.203 20.484 8.867 1 88.38 185 ARG B O 1
ATOM 3235 N N . PRO B 1 186 ? 14.633 22.516 7.895 1 78.81 186 PRO B N 1
ATOM 3236 C CA . PRO B 1 186 ? 15.609 21.859 7.023 1 78.81 186 PRO B CA 1
ATOM 3237 C C . PRO B 1 186 ? 16.812 21.312 7.793 1 78.81 186 PRO B C 1
ATOM 3239 O O . PRO B 1 186 ? 17.266 21.938 8.75 1 78.81 186 PRO B O 1
ATOM 3242 N N . GLN B 1 187 ? 17.281 20.172 7.512 1 70.75 187 GLN B N 1
ATOM 3243 C CA . GLN B 1 187 ? 18.281 19.406 8.242 1 70.75 187 GLN B CA 1
ATOM 3244 C C . GLN B 1 187 ? 19.578 20.203 8.375 1 70.75 187 GLN B C 1
ATOM 3246 O O . GLN B 1 187 ? 20.344 20.016 9.328 1 70.75 187 GLN B O 1
ATOM 3251 N N . TYR B 1 188 ? 19.781 21.141 7.52 1 69.56 188 TYR B N 1
ATOM 3252 C CA . TYR B 1 188 ? 21.062 21.812 7.516 1 69.56 188 TYR B CA 1
ATOM 3253 C C . TYR B 1 188 ? 21 23.109 8.328 1 69.56 188 TYR B C 1
ATOM 3255 O O . TYR B 1 188 ? 22.031 23.719 8.594 1 69.56 188 TYR B O 1
ATOM 3263 N N . GLN B 1 189 ? 19.938 23.391 8.844 1 71.12 189 GLN B N 1
ATOM 3264 C CA . GLN B 1 189 ? 19.797 24.672 9.531 1 71.12 189 GLN B CA 1
ATOM 3265 C C . GLN B 1 189 ? 19.844 24.5 11.047 1 71.12 189 GLN B C 1
ATOM 3267 O O . GLN B 1 189 ? 18.984 23.828 11.625 1 71.12 189 GLN B O 1
ATOM 3272 N N . ASP B 1 190 ? 20.828 25.109 11.672 1 77.75 190 ASP B N 1
ATOM 3273 C CA . ASP B 1 190 ? 20.953 24.969 13.117 1 77.75 190 ASP B CA 1
ATOM 3274 C C . ASP B 1 190 ? 21.203 26.328 13.773 1 77.75 190 ASP B C 1
ATOM 3276 O O . ASP B 1 190 ? 21.797 26.406 14.844 1 77.75 190 ASP B O 1
ATOM 3280 N N . ASP B 1 191 ? 20.672 27.344 13.164 1 84.69 191 ASP B N 1
ATOM 3281 C CA . ASP B 1 191 ? 20.781 28.672 13.75 1 84.69 191 ASP B CA 1
ATOM 3282 C C . ASP B 1 191 ? 19.734 28.875 14.836 1 84.69 191 ASP B C 1
ATOM 3284 O O . ASP B 1 191 ? 18.547 29.016 14.539 1 84.69 191 ASP B O 1
ATOM 3288 N N . PRO B 1 192 ? 20.172 28.984 16.078 1 86.5 192 PRO B N 1
ATOM 3289 C CA . PRO B 1 192 ? 19.219 29.094 17.188 1 86.5 192 PRO B CA 1
ATOM 3290 C C . PRO B 1 192 ? 18.453 30.422 17.172 1 86.5 192 PRO B C 1
ATOM 3292 O O . PRO B 1 192 ? 17.422 30.547 17.844 1 86.5 192 PRO B O 1
ATOM 3295 N N . GLU B 1 193 ? 18.875 31.391 16.453 1 90.81 193 GLU B N 1
ATOM 3296 C CA . GLU B 1 193 ? 18.203 32.688 16.422 1 90.81 193 GLU B CA 1
ATOM 3297 C C . GLU B 1 193 ? 17.156 32.719 15.32 1 90.81 193 GLU B C 1
ATOM 3299 O O . GLU B 1 193 ? 16.297 33.625 15.305 1 90.81 193 GLU B O 1
ATOM 3304 N N . ARG B 1 194 ? 17.203 31.766 14.562 1 94.19 194 ARG B N 1
ATOM 3305 C CA . ARG B 1 194 ? 16.297 31.781 13.414 1 94.19 194 ARG B CA 1
ATOM 3306 C C . ARG B 1 194 ? 14.883 31.422 13.844 1 94.19 194 ARG B C 1
ATOM 3308 O O . ARG B 1 194 ? 14.672 30.469 14.602 1 94.19 194 ARG B O 1
ATOM 3315 N N . VAL B 1 195 ? 13.969 32.25 13.375 1 96.25 195 VAL B N 1
ATOM 3316 C CA . VAL B 1 195 ? 12.547 31.984 13.586 1 96.25 195 VAL B CA 1
ATOM 3317 C C . VAL B 1 195 ? 11.961 31.328 12.344 1 96.25 195 VAL B C 1
ATOM 3319 O O . VAL B 1 195 ? 12.109 31.828 11.234 1 96.25 195 VAL B O 1
ATOM 3322 N N . TYR B 1 196 ? 11.344 30.203 12.547 1 95.81 196 TYR B N 1
ATOM 3323 C CA . TYR B 1 196 ? 10.719 29.469 11.453 1 95.81 196 TYR B CA 1
ATOM 3324 C C . TYR B 1 196 ? 9.203 29.656 11.469 1 95.81 196 TYR B C 1
ATOM 3326 O O . TYR B 1 196 ? 8.625 30 12.5 1 95.81 196 TYR B O 1
ATOM 3334 N N . GLY B 1 197 ? 8.57 29.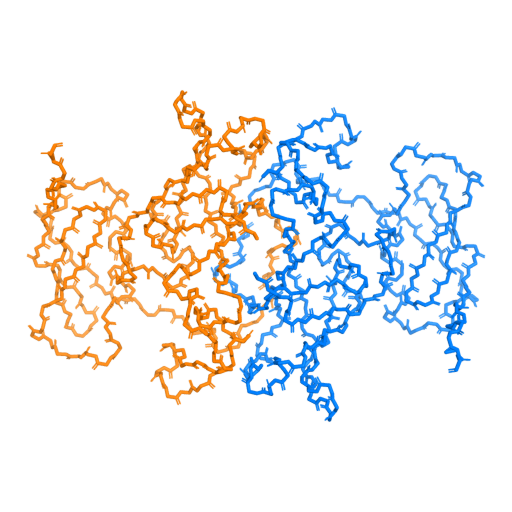484 10.336 1 94.75 197 GLY B N 1
ATOM 3335 C CA . GLY B 1 197 ? 7.129 29.562 10.195 1 94.75 197 GLY B CA 1
ATOM 3336 C C . GLY B 1 197 ? 6.527 28.312 9.57 1 94.75 197 GLY B C 1
ATOM 3337 O O . GLY B 1 197 ? 7.102 27.734 8.641 1 94.75 197 GLY B O 1
ATOM 3338 N N . LEU B 1 198 ? 5.477 27.922 10.148 1 94.25 198 LEU B N 1
ATOM 3339 C CA . LEU B 1 198 ? 4.754 26.75 9.672 1 94.25 198 LEU B CA 1
ATOM 3340 C C . LEU B 1 198 ? 3.258 27.031 9.578 1 94.25 198 LEU B C 1
ATOM 3342 O O . LEU B 1 198 ? 2.682 27.656 10.484 1 94.25 198 LEU B O 1
ATOM 3346 N N . LEU B 1 199 ? 2.695 26.719 8.453 1 94.06 199 LEU B N 1
ATOM 3347 C CA . LEU B 1 199 ? 1.24 26.75 8.352 1 94.06 199 LEU B CA 1
ATOM 3348 C C . LEU B 1 199 ? 0.646 25.391 8.703 1 94.06 199 LEU B C 1
ATOM 3350 O O . LEU B 1 199 ? 1.115 24.359 8.219 1 94.06 199 LEU B O 1
ATOM 3354 N N . PHE B 1 200 ? -0.355 25.438 9.609 1 95.25 200 PHE B N 1
ATOM 3355 C CA . PHE B 1 200 ? -0.96 24.219 10.125 1 95.25 200 PHE B CA 1
ATOM 3356 C C . PHE B 1 200 ? -2.436 24.438 10.438 1 95.25 200 PHE B C 1
ATOM 3358 O O . PHE B 1 200 ? -2.777 25.219 11.328 1 95.25 200 PHE B O 1
ATOM 3365 N N . SER B 1 201 ? -3.322 23.734 9.672 1 92.81 201 SER B N 1
ATOM 3366 C CA . SER B 1 201 ? -4.754 23.719 9.953 1 92.81 201 SER B CA 1
ATOM 3367 C C . SER B 1 201 ? -5.305 25.141 10.062 1 92.81 201 SER B C 1
ATOM 3369 O O . SER B 1 201 ? -5.992 25.469 11.039 1 92.81 201 SER B O 1
ATOM 3371 N N . GLY B 1 202 ? -4.898 26 9.172 1 90.44 202 GLY B N 1
ATOM 3372 C CA . GLY B 1 202 ? -5.387 27.359 9.141 1 90.44 202 GLY B CA 1
ATOM 3373 C C . GLY B 1 202 ? -4.652 28.281 10.102 1 90.44 202 GLY B C 1
ATOM 3374 O O . GLY B 1 202 ? -4.961 29.469 10.195 1 90.44 202 GLY B O 1
ATOM 3375 N N . TRP B 1 203 ? -3.656 27.75 10.812 1 92.31 203 TRP B N 1
ATOM 3376 C CA . TRP B 1 203 ? -2.857 28.547 11.742 1 92.31 203 TRP B CA 1
ATOM 3377 C C . TRP B 1 203 ? -1.479 28.844 11.156 1 92.31 203 TRP B C 1
ATOM 3379 O O . TRP B 1 203 ? -0.883 27.984 10.492 1 92.31 203 TRP B O 1
ATOM 3389 N N . GLU B 1 204 ? -1.016 30 11.453 1 94.06 204 GLU B N 1
ATOM 3390 C CA . GLU B 1 204 ? 0.399 30.312 11.281 1 94.06 204 GLU B CA 1
ATOM 3391 C C . GLU B 1 204 ? 1.166 30.172 12.586 1 94.06 204 GLU B C 1
ATOM 3393 O O . GLU B 1 204 ? 0.84 30.828 13.586 1 94.06 204 GLU B O 1
ATOM 3398 N N . VAL B 1 205 ? 2.117 29.328 12.555 1 95.31 205 VAL B N 1
ATOM 3399 C CA . VAL B 1 205 ? 2.898 29.031 13.75 1 95.31 205 VAL B CA 1
ATOM 3400 C C . VAL B 1 205 ? 4.336 29.516 13.562 1 95.31 205 VAL B C 1
ATOM 3402 O O . VAL B 1 205 ? 4.98 29.188 12.57 1 95.31 205 VAL B O 1
ATOM 3405 N N . LYS B 1 206 ? 4.816 30.312 14.438 1 96.5 206 LYS B N 1
ATOM 3406 C CA . LYS B 1 206 ? 6.227 30.703 14.461 1 96.5 206 LYS B CA 1
ATOM 3407 C C . LYS B 1 206 ? 6.953 30.047 15.633 1 96.5 206 LYS B C 1
ATOM 3409 O O . LYS B 1 206 ? 6.402 29.938 16.734 1 96.5 206 LYS B O 1
ATOM 3414 N N . PHE B 1 207 ? 8.109 29.594 15.375 1 96.5 207 PHE B N 1
ATOM 3415 C CA . PHE B 1 207 ? 8.812 28.891 16.438 1 96.5 207 PHE B CA 1
ATOM 3416 C C . PHE B 1 207 ? 10.32 29.031 16.266 1 96.5 207 PHE B C 1
ATOM 3418 O O . PHE B 1 207 ? 10.797 29.453 15.211 1 96.5 207 PHE B O 1
ATOM 3425 N N . LYS B 1 208 ? 11.07 28.734 17.297 1 96.56 208 LYS B N 1
ATOM 3426 C CA . LYS B 1 208 ? 12.531 28.641 17.328 1 96.56 208 LYS B CA 1
ATOM 3427 C C . LYS B 1 208 ? 12.977 27.312 17.938 1 96.56 208 LYS B C 1
ATOM 3429 O O . LYS B 1 208 ? 12.219 26.672 18.672 1 96.56 208 LYS B O 1
ATOM 3434 N N . VAL B 1 209 ? 14.102 26.906 17.531 1 95.56 209 VAL B N 1
ATOM 3435 C CA . VAL B 1 209 ? 14.656 25.656 18.062 1 95.56 209 VAL B CA 1
ATOM 3436 C C . VAL B 1 209 ? 16.031 25.922 18.672 1 95.56 209 VAL B C 1
ATOM 3438 O O . VAL B 1 209 ? 16.891 26.547 18.031 1 95.56 209 VAL B O 1
ATOM 3441 N N . GLU B 1 210 ? 16.188 25.516 19.859 1 93.44 210 GLU B N 1
ATOM 3442 C CA . GLU B 1 210 ? 17.469 25.547 20.562 1 93.44 210 GLU B CA 1
ATOM 3443 C C . GLU B 1 210 ? 17.812 24.188 21.141 1 93.44 210 GLU B C 1
ATOM 3445 O O . GLU B 1 210 ? 17.219 23.766 22.141 1 93.44 210 GLU B O 1
ATOM 3450 N N . GLY B 1 211 ? 18.812 23.547 20.562 1 91.38 211 GLY B N 1
ATOM 3451 C CA . GLY B 1 211 ? 19.094 22.188 20.953 1 91.38 211 GLY B CA 1
ATOM 3452 C C . GLY B 1 211 ? 17.953 21.234 20.688 1 91.38 211 GLY B C 1
ATOM 3453 O O . GLY B 1 211 ? 17.5 21.109 19.531 1 91.38 211 GLY B O 1
ATOM 3454 N N . LYS B 1 212 ? 17.406 20.641 21.781 1 94.38 212 LYS B N 1
ATOM 3455 C CA . LYS B 1 212 ? 16.328 19.672 21.625 1 94.38 212 LYS B CA 1
ATOM 3456 C C . LYS B 1 212 ? 14.984 20.281 22 1 94.38 212 LYS B C 1
ATOM 3458 O O . LYS B 1 212 ? 13.977 19.578 22.094 1 94.38 212 LYS B O 1
ATOM 3463 N N . ARG B 1 213 ? 15.07 21.609 22.078 1 96.06 213 ARG B N 1
ATOM 3464 C CA . ARG B 1 213 ? 13.852 22.281 22.516 1 96.06 213 ARG B CA 1
ATOM 3465 C C . ARG B 1 213 ? 13.289 23.156 21.406 1 96.06 213 ARG B C 1
ATOM 3467 O O . ARG B 1 213 ? 14.008 23.969 20.812 1 96.06 213 ARG B O 1
ATOM 3474 N N . LEU B 1 214 ? 12.039 22.984 21.094 1 97.06 214 LEU B N 1
ATOM 3475 C CA . LEU B 1 214 ? 11.305 23.844 20.172 1 97.06 214 LEU B CA 1
ATOM 3476 C C . LEU B 1 214 ? 10.273 24.688 20.922 1 97.06 214 LEU B C 1
ATOM 3478 O O . LEU B 1 214 ? 9.406 24.141 21.609 1 97.06 214 LEU B O 1
ATOM 3482 N N . CYS B 1 215 ? 10.406 25.969 20.75 1 96.06 215 CYS B N 1
ATOM 3483 C CA . CYS B 1 215 ? 9.5 26.891 21.438 1 96.06 215 CYS B CA 1
ATOM 3484 C C . CYS B 1 215 ? 8.625 27.625 20.438 1 96.06 215 CYS B C 1
ATOM 3486 O O . CYS B 1 215 ? 9.133 28.281 19.531 1 96.06 215 CYS B O 1
ATOM 3488 N N . VAL B 1 216 ? 7.348 27.531 20.641 1 95.94 216 VAL B N 1
ATOM 3489 C CA . VAL B 1 216 ? 6.422 28.281 19.797 1 95.94 216 VAL B CA 1
ATOM 3490 C C . VAL B 1 216 ? 6.367 29.734 20.266 1 95.94 216 VAL B C 1
ATOM 3492 O O . VAL B 1 216 ? 6.129 30.016 21.438 1 95.94 216 VAL B O 1
ATOM 3495 N N . LEU B 1 217 ? 6.539 30.609 19.328 1 95.81 217 LEU B N 1
ATOM 3496 C CA . LEU B 1 217 ? 6.609 32.031 19.641 1 95.81 217 LEU B CA 1
ATOM 3497 C C . LEU B 1 217 ? 5.273 32.719 19.359 1 95.81 217 LEU B C 1
ATOM 3499 O O . LEU B 1 217 ? 4.918 33.688 20.031 1 95.81 217 LEU B O 1
ATOM 3503 N N . SER B 1 218 ? 4.629 32.281 18.344 1 94.38 218 SER B N 1
ATOM 3504 C CA . SER B 1 218 ? 3.338 32.875 17.984 1 94.38 218 SER B CA 1
ATOM 3505 C C . SER B 1 218 ? 2.438 31.844 17.312 1 94.38 218 SER B C 1
ATOM 3507 O O . SER B 1 218 ? 2.924 30.922 16.641 1 94.38 218 SER B O 1
ATOM 3509 N N . LEU B 1 219 ? 1.23 31.922 17.5 1 92.88 219 LEU B N 1
ATOM 3510 C CA . LEU B 1 219 ? 0.143 31.141 16.922 1 92.88 219 LEU B CA 1
ATOM 3511 C C . LEU B 1 219 ? -1.015 32.031 16.5 1 92.88 219 LEU B C 1
ATOM 3513 O O . LEU B 1 219 ? -1.728 32.594 17.359 1 92.88 219 LEU B O 1
ATOM 3517 N N . GLU B 1 220 ? -1.219 32.219 15.133 1 90.69 220 GLU B N 1
ATOM 3518 C CA . GLU B 1 220 ? -2.242 33.125 14.633 1 90.69 220 GLU B CA 1
ATOM 3519 C C . GLU B 1 220 ? -3.119 32.438 13.578 1 90.69 220 GLU B C 1
ATOM 3521 O O . GLU B 1 220 ? -2.617 31.734 12.711 1 90.69 220 GLU B O 1
ATOM 3526 N N . ARG B 1 221 ? -4.414 32.594 13.688 1 89.06 221 ARG B N 1
ATOM 3527 C CA . ARG B 1 221 ? -5.336 32.062 12.688 1 89.06 221 ARG B CA 1
ATOM 3528 C C . ARG B 1 221 ? -5.215 32.812 11.367 1 89.06 221 ARG B C 1
ATOM 3530 O O . ARG B 1 221 ? -5.141 34.031 11.359 1 89.06 221 ARG B O 1
ATOM 3537 N N . ARG B 1 222 ? -4.965 32.062 10.375 1 82.25 222 ARG B N 1
ATOM 3538 C CA . ARG B 1 222 ? -4.91 32.719 9.062 1 82.25 222 ARG B CA 1
ATOM 3539 C C . ARG B 1 222 ? -6.309 33 8.539 1 82.25 222 ARG B C 1
ATOM 3541 O O . ARG B 1 222 ? -7.238 32.219 8.75 1 82.25 222 ARG B O 1
ATOM 3548 N N . ARG B 1 223 ? -6.715 34.312 8.25 1 61.91 223 ARG B N 1
ATOM 3549 C CA . ARG B 1 223 ? -7.969 34.75 7.641 1 61.91 223 ARG B CA 1
ATOM 3550 C C . ARG B 1 223 ? -8.109 34.219 6.227 1 61.91 223 ARG B C 1
ATOM 3552 O O . ARG B 1 223 ? -7.148 34.219 5.449 1 61.91 223 ARG B O 1
ATOM 3559 N N . SER B 1 224 ? -8.828 33.125 5.992 1 54.94 224 SER B N 1
ATOM 3560 C CA . SER B 1 224 ? -9.164 32.719 4.629 1 54.94 224 SER B CA 1
ATOM 3561 C C . SER B 1 224 ? -9.484 33.938 3.766 1 54.94 224 SER B C 1
ATOM 3563 O O . SER B 1 224 ? -10.289 34.812 4.16 1 54.94 224 SER B O 1
ATOM 3565 N N . GLY B 1 225 ? -8.57 34.594 3.066 1 39.44 225 GLY B N 1
ATOM 3566 C CA . GLY B 1 225 ? -8.883 35.688 2.164 1 39.44 225 GLY B CA 1
ATOM 3567 C C . GLY B 1 225 ? -10.141 35.438 1.349 1 39.44 225 GLY B C 1
ATOM 3568 O O . GLY B 1 225 ? -10.484 36.25 0.476 1 39.44 225 GLY B O 1
ATOM 3569 N N . SER B 1 226 ? -10.648 34.281 1.006 1 34.72 226 SER B N 1
ATOM 3570 C CA . SER B 1 226 ? -11.609 34.344 -0.088 1 34.72 226 SER B CA 1
ATOM 3571 C C . SER B 1 226 ? -12.867 35.094 0.32 1 34.72 226 SER B C 1
ATOM 3573 O O . SER B 1 226 ? -13.898 35.031 -0.354 1 34.72 226 SER B O 1
ATOM 3575 N N . GLY B 1 227 ? -13.156 35.875 1.364 1 28.47 227 GLY B N 1
ATOM 3576 C CA . GLY B 1 227 ? -14.492 36.375 1.079 1 28.47 227 GLY B CA 1
ATOM 3577 C C . GLY B 1 227 ? -14.57 37.156 -0.214 1 28.47 227 GLY B C 1
ATOM 3578 O O . GLY B 1 227 ? -14.477 38.375 -0.205 1 28.47 227 GLY B O 1
ATOM 3579 N N . LEU B 1 228 ? -13.883 36.812 -1.331 1 22.86 228 LEU B N 1
ATOM 3580 C CA . LEU B 1 228 ? -14.602 37.531 -2.371 1 22.86 228 LEU B CA 1
ATOM 3581 C C . LEU B 1 228 ? -16.031 37.031 -2.51 1 22.86 228 LEU B C 1
ATOM 3583 O O . LEU B 1 228 ? -16.281 35.844 -2.381 1 22.86 228 LEU B O 1
#

pLDDT: mean 91.62, std 11.32, range [22.75, 98.88]

Organism: Akkermansia muciniphila (strain ATCC BAA-835 / DSM 22959 / JCM 33894 / BCRC 81048 / CCUG 64013 / CIP 107961 / Muc) (NCBI:txid349741)

InterPro domains:
  IPR023368 Uncharacterised protein family UPF0066, conserved site [PS01318] (82-93)
  IPR023370 TrmO-like, N-terminal domain [PF01980] (16-139)
  IPR023370 TrmO-like, N-terminal domain [PS51668] (1-143)
  IPR023370 TrmO-like, N-terminal domain [TIGR00104] (1-145)
  IPR023370 TrmO-like, N-terminal domain [cd09281] (3-134)
  IPR036413 YaeB-like superfamily [SSF118196] (1-217)
  IPR036414 YaeB, N-terminal domain superfamily [G3DSA:2.40.30.70] (20-143)
  IPR040372 YaeB-like [PTHR12818] (1-219)
  IPR041369 TrmO, C-terminal [PF18389] (156-221)

Sequence (456 aa):
MQPVARVSTCYPDKFGAPRQSGLVPDARARLVFEPPFRHPDAVRGLEGFSHLWLVWVFSENVDKGWSPTVRPPRLGGNVRMGVFATRAPFRPNPIGLSAVRLERVELHPLDGPVLHLSGVDLVDGTPILDIKPYVPLADCIPEASEGFTAVPYERLDVEIPESFGDSMSPEERSALEDTLSLDPRPQYQDDPERVYGLLFSGWEVKFKVEGKRLCVLSLERRRSGSGLMQPVARVSTCYPDKFGAPRQSGLVPDARARLVFEPPFRHPDAVRGLEGFSHLWLVWVFSENVDKGWSPTVRPPRLGGNVRMGVFATRAPFRPNPIGLSAVRLERVELHPLDGPVLHLSGVDLVDGTPILDIKPYVPLADCIPEASEGFTAVPYERLDVEIPESFGDSMSPEERSALEDTLSLDPRPQYQDDPERVYGLLFSGWEVKFKVEGKRLCVLSLERRRSGSGL

Solvent-accessible surface area (backbone atoms only — not comparable to full-atom values): 23977 Å² total; per-residue (Å²): 127,60,63,44,25,32,30,46,36,40,16,74,37,71,64,46,41,43,94,41,18,50,74,26,58,50,27,41,33,40,36,40,36,36,78,98,56,39,45,65,55,21,46,33,69,38,80,40,24,39,26,29,34,39,34,26,43,38,74,93,34,71,85,69,53,58,42,48,53,42,57,48,70,92,58,73,53,74,48,74,33,4,35,41,40,33,88,63,57,50,29,90,43,30,65,42,77,38,44,28,35,47,73,45,76,40,80,39,93,85,58,23,40,30,41,34,32,23,7,53,40,54,41,37,63,37,39,24,42,46,53,28,54,40,45,47,86,43,52,39,47,89,83,56,39,38,44,91,66,69,62,77,82,72,66,39,48,64,44,68,56,72,88,61,52,74,81,46,54,72,52,55,46,49,19,49,47,43,32,53,12,58,52,60,64,62,90,86,64,80,58,57,83,47,73,44,76,38,56,44,67,58,26,40,36,29,31,33,45,54,92,59,36,33,40,53,74,44,72,42,75,55,74,77,73,75,76,118,129,61,63,42,24,34,30,46,37,38,16,75,38,72,61,45,40,45,94,41,18,50,74,28,58,52,27,42,32,39,37,40,35,34,78,97,54,40,46,64,56,20,46,33,69,36,78,41,26,38,27,30,34,40,33,26,43,39,74,91,34,71,85,70,53,59,44,49,53,40,56,48,71,92,59,73,52,74,47,74,31,4,35,43,39,33,88,63,57,51,28,91,44,29,63,42,78,39,46,29,35,47,74,44,76,39,79,40,93,83,56,24,40,32,40,34,34,24,6,51,41,55,39,37,64,37,39,25,42,45,52,27,55,40,46,47,87,41,51,38,48,87,83,55,39,38,45,89,65,69,61,77,83,71,65,38,49,64,45,69,56,72,87,60,52,74,82,46,53,73,52,54,48,50,20,49,46,44,33,54,12,59,52,60,63,62,89,84,66,80,59,57,83,47,75,46,76,40,56,45,68,57,26,40,35,29,30,32,45,54,91,59,35,32,40,53,74,45,72,43,76,56,76,74,72,65,85,114